Protein AF-A0A7S2PE58-F1 (afdb_monomer_lite)

Structure (mmCIF, N/CA/C/O backbone):
data_AF-A0A7S2PE58-F1
#
_entry.id   AF-A0A7S2PE58-F1
#
loop_
_atom_site.group_PDB
_atom_site.id
_atom_site.type_symbol
_atom_site.label_atom_id
_atom_site.label_alt_id
_atom_site.label_comp_id
_atom_site.label_asym_id
_atom_site.label_entity_id
_atom_site.label_seq_id
_atom_site.pdbx_PDB_ins_code
_atom_site.Cartn_x
_atom_site.Cartn_y
_atom_site.Cartn_z
_atom_site.occupancy
_atom_site.B_iso_or_equiv
_atom_site.auth_seq_id
_atom_site.auth_comp_id
_atom_site.auth_asym_id
_atom_site.auth_atom_id
_atom_site.pdbx_PDB_model_num
ATOM 1 N N . ARG A 1 1 ? 24.763 12.161 -3.118 1.00 41.72 1 ARG A N 1
ATOM 2 C CA . ARG A 1 1 ? 24.987 13.590 -2.799 1.00 41.72 1 ARG A CA 1
ATOM 3 C C . ARG A 1 1 ? 26.457 13.901 -2.533 1.00 41.72 1 ARG A C 1
ATOM 5 O O . ARG A 1 1 ? 26.925 14.773 -3.214 1.00 41.72 1 ARG A O 1
ATOM 12 N N . ALA A 1 2 ? 27.222 13.168 -1.707 1.00 42.22 2 ALA A N 1
ATOM 13 C CA . ALA A 1 2 ? 28.659 13.449 -1.485 1.00 42.22 2 ALA A CA 1
ATOM 14 C C . ALA A 1 2 ? 29.501 13.508 -2.778 1.00 42.22 2 ALA A C 1
ATOM 16 O O . ALA A 1 2 ? 30.174 14.498 -3.002 1.00 42.22 2 ALA A O 1
ATOM 17 N N . ILE A 1 3 ? 29.351 12.536 -3.686 1.00 50.66 3 ILE A N 1
ATOM 18 C CA . ILE A 1 3 ? 29.967 12.587 -5.028 1.00 50.66 3 ILE A CA 1
ATOM 19 C C . ILE A 1 3 ? 29.485 13.828 -5.806 1.00 50.66 3 ILE A C 1
ATOM 21 O O . ILE A 1 3 ? 30.271 14.541 -6.405 1.00 50.66 3 ILE A O 1
ATOM 25 N N . ILE A 1 4 ? 28.191 14.144 -5.750 1.00 51.78 4 ILE A N 1
ATOM 26 C CA . ILE A 1 4 ? 27.583 15.287 -6.457 1.00 51.78 4 ILE A CA 1
ATOM 27 C C . ILE A 1 4 ? 28.012 16.641 -5.844 1.00 51.78 4 ILE A C 1
ATOM 29 O O . ILE A 1 4 ? 28.225 17.598 -6.578 1.00 51.78 4 ILE A O 1
ATOM 33 N N . ASP A 1 5 ? 28.178 16.723 -4.525 1.00 49.72 5 ASP A N 1
ATOM 34 C CA . ASP A 1 5 ? 28.526 17.916 -3.742 1.00 49.72 5 ASP A CA 1
ATOM 35 C C . ASP A 1 5 ? 30.031 18.188 -3.784 1.00 49.72 5 ASP A C 1
ATOM 37 O O . ASP A 1 5 ? 30.452 19.335 -3.904 1.00 49.72 5 ASP A O 1
ATOM 41 N N . GLU A 1 6 ? 30.854 17.141 -3.724 1.00 55.00 6 GLU A N 1
ATOM 42 C CA . GLU A 1 6 ? 32.295 17.219 -3.964 1.00 55.00 6 GLU A CA 1
ATOM 43 C C . GLU A 1 6 ? 32.570 17.657 -5.414 1.00 55.00 6 GLU A C 1
ATOM 45 O O . GLU A 1 6 ? 33.515 18.402 -5.656 1.00 55.00 6 GLU A O 1
ATOM 50 N N . HIS A 1 7 ? 31.687 17.318 -6.364 1.00 51.22 7 HIS A N 1
ATOM 51 C CA . HIS A 1 7 ? 31.768 17.770 -7.758 1.00 51.22 7 HIS A CA 1
ATOM 52 C C . HIS A 1 7 ? 31.165 19.154 -8.033 1.00 51.22 7 HIS A C 1
ATOM 54 O O . HIS A 1 7 ? 31.727 19.888 -8.834 1.00 51.22 7 HIS A O 1
ATOM 60 N N . THR A 1 8 ? 30.081 19.559 -7.365 1.00 50.00 8 THR A N 1
ATOM 61 C CA . THR A 1 8 ? 29.514 20.916 -7.521 1.00 50.00 8 THR A CA 1
ATOM 62 C C . THR A 1 8 ? 30.309 21.980 -6.764 1.00 50.00 8 THR A C 1
ATOM 64 O O . THR A 1 8 ? 30.283 23.147 -7.153 1.00 50.00 8 THR A O 1
ATOM 67 N N . LYS A 1 9 ? 31.039 21.601 -5.703 1.00 48.88 9 LYS A N 1
ATOM 68 C CA . LYS A 1 9 ? 31.968 22.488 -4.976 1.00 48.88 9 LYS A CA 1
ATOM 69 C C . LYS A 1 9 ? 33.392 22.463 -5.540 1.00 48.88 9 LYS A C 1
ATOM 71 O O . LYS A 1 9 ? 34.124 23.435 -5.355 1.00 48.88 9 LYS A O 1
ATOM 76 N N . SER A 1 10 ? 33.792 21.389 -6.224 1.00 45.59 10 SER A N 1
ATOM 77 C CA . SER A 1 10 ? 35.008 21.364 -7.040 1.00 45.59 10 SER A CA 1
ATOM 78 C C . SER A 1 10 ? 34.820 22.281 -8.252 1.00 45.59 10 SER A C 1
ATOM 80 O O . SER A 1 10 ? 33.796 22.241 -8.924 1.00 45.59 10 SER A O 1
ATOM 82 N N . ASN A 1 11 ? 35.784 23.166 -8.502 1.00 44.53 11 ASN A N 1
ATOM 83 C CA . ASN A 1 11 ? 35.734 24.179 -9.554 1.00 44.53 11 ASN A CA 1
ATOM 84 C C . ASN A 1 11 ? 35.215 23.637 -10.901 1.00 44.53 11 ASN A C 1
ATOM 86 O O . ASN A 1 11 ? 35.670 22.602 -11.382 1.00 44.53 11 ASN A O 1
ATOM 90 N N . ILE A 1 12 ? 34.396 24.452 -11.577 1.00 51.03 12 ILE A N 1
ATOM 91 C CA . ILE A 1 12 ? 33.834 24.303 -12.941 1.00 51.03 12 ILE A CA 1
ATOM 92 C C . ILE A 1 12 ? 34.873 23.881 -14.023 1.00 51.03 12 ILE A C 1
ATOM 94 O O . ILE A 1 12 ? 34.507 23.509 -15.136 1.00 51.03 12 ILE A O 1
ATOM 98 N N . GLY A 1 13 ? 36.174 23.886 -13.713 1.00 51.34 13 GLY A N 1
ATOM 99 C CA . GLY A 1 13 ? 37.243 23.361 -14.566 1.00 51.34 13 GLY A CA 1
ATOM 100 C C . GLY A 1 13 ? 37.380 21.829 -14.617 1.00 51.34 13 GLY A C 1
ATOM 101 O O . GLY A 1 13 ? 37.843 21.328 -15.639 1.00 51.34 13 GLY A O 1
ATOM 102 N N . ASP A 1 14 ? 36.964 21.077 -13.587 1.00 54.75 14 ASP A N 1
ATOM 103 C CA . ASP A 1 14 ? 37.152 19.607 -13.525 1.00 54.75 14 ASP A CA 1
ATOM 104 C C . ASP A 1 14 ? 35.940 18.788 -14.007 1.00 54.75 14 ASP A C 1
ATOM 106 O O . ASP A 1 14 ? 36.036 17.583 -14.254 1.00 54.75 14 ASP A O 1
ATOM 110 N N . ASP A 1 15 ? 34.810 19.450 -14.245 1.00 57.66 15 ASP A N 1
ATOM 111 C CA . ASP A 1 15 ? 33.567 18.827 -14.715 1.00 57.66 15 ASP A CA 1
ATOM 112 C C . ASP A 1 15 ? 33.722 18.199 -16.121 1.00 57.66 15 ASP A C 1
ATOM 114 O O . ASP A 1 15 ? 33.086 17.198 -16.468 1.00 57.66 15 ASP A O 1
ATOM 118 N N . ASN A 1 16 ? 34.645 18.739 -16.927 1.00 62.47 16 ASN A N 1
ATOM 119 C CA . ASN A 1 16 ? 35.006 18.179 -18.231 1.00 62.47 16 ASN A CA 1
ATOM 120 C C . ASN A 1 16 ? 35.766 16.848 -18.109 1.00 62.47 16 ASN A C 1
ATOM 122 O O . ASN A 1 16 ? 35.588 15.973 -18.954 1.00 62.47 16 ASN A O 1
ATOM 126 N N . ASN A 1 17 ? 36.572 16.650 -17.060 1.00 66.12 17 ASN A N 1
ATOM 127 C CA . ASN A 1 17 ? 37.305 15.396 -16.865 1.00 66.12 17 ASN A CA 1
ATOM 128 C C . ASN A 1 17 ? 36.371 14.247 -16.477 1.00 66.12 17 ASN A C 1
ATOM 130 O O . ASN A 1 17 ? 36.576 13.122 -16.927 1.00 66.12 17 ASN A O 1
ATOM 134 N N . LEU A 1 18 ? 35.324 14.510 -15.690 1.00 61.38 18 LEU A N 1
ATOM 135 C CA . LEU A 1 18 ? 34.362 13.476 -15.304 1.00 61.38 18 LEU A CA 1
ATOM 136 C C . LEU A 1 18 ? 33.400 13.121 -16.445 1.00 61.38 18 LEU A C 1
ATOM 138 O O . LEU A 1 18 ? 33.155 11.938 -16.687 1.00 61.38 18 LEU A O 1
ATOM 142 N N . LYS A 1 19 ? 32.921 14.122 -17.201 1.00 65.69 19 LYS A N 1
ATOM 143 C CA . LYS A 1 19 ? 32.136 13.895 -18.432 1.00 65.69 19 LYS A CA 1
ATOM 144 C C . LYS A 1 19 ? 32.887 13.051 -19.458 1.00 65.69 19 LYS A C 1
ATOM 146 O O . LYS A 1 19 ? 32.259 12.305 -20.196 1.00 65.69 19 LYS A O 1
ATOM 151 N N . ASN A 1 20 ? 34.216 13.132 -19.470 1.00 76.38 20 ASN A N 1
ATOM 152 C CA . ASN A 1 20 ? 35.053 12.297 -20.327 1.00 76.38 20 ASN A CA 1
ATOM 153 C C . ASN A 1 20 ? 35.235 10.860 -19.797 1.00 76.38 20 ASN A C 1
ATOM 155 O O . ASN A 1 20 ? 35.667 9.995 -20.555 1.00 76.38 20 ASN A O 1
ATOM 159 N N . ARG A 1 21 ? 34.944 10.592 -18.515 1.00 84.50 21 ARG A N 1
ATOM 160 C CA . ARG A 1 21 ? 35.115 9.268 -17.884 1.00 84.50 21 ARG A CA 1
ATOM 161 C C . ARG A 1 21 ? 33.825 8.466 -17.789 1.00 84.50 21 ARG A C 1
ATOM 163 O O . ARG A 1 21 ? 33.893 7.242 -17.835 1.00 84.50 21 ARG A O 1
ATOM 170 N N . LEU A 1 22 ? 32.688 9.135 -17.628 1.00 86.88 22 LEU A N 1
ATOM 171 C CA . LEU A 1 22 ? 31.385 8.488 -17.543 1.00 86.88 22 LEU A CA 1
ATOM 172 C C . LEU A 1 22 ? 30.759 8.358 -18.927 1.00 86.88 22 LEU A C 1
ATOM 174 O O . LEU A 1 22 ? 30.805 9.271 -19.751 1.00 86.88 22 LEU A O 1
ATOM 178 N N . THR A 1 23 ? 30.117 7.225 -19.168 1.00 91.00 23 THR A N 1
ATOM 179 C CA . THR A 1 23 ? 29.256 7.053 -20.332 1.00 91.00 23 THR A CA 1
ATOM 180 C C . THR A 1 23 ? 28.059 8.003 -20.250 1.00 91.00 23 THR A C 1
ATOM 182 O O . THR A 1 23 ? 27.624 8.407 -19.169 1.00 91.00 23 THR A O 1
ATOM 185 N N . GLN A 1 24 ? 27.463 8.327 -21.400 1.00 90.88 24 GLN A N 1
ATOM 186 C CA . GLN A 1 24 ? 26.246 9.144 -21.449 1.00 90.88 24 GLN A CA 1
ATOM 187 C C . GLN A 1 24 ? 25.128 8.562 -20.566 1.00 90.88 24 GLN A C 1
ATOM 189 O O . GLN A 1 24 ? 24.443 9.308 -19.871 1.00 90.88 24 GLN A O 1
ATOM 194 N N . ARG A 1 25 ? 24.987 7.230 -20.550 1.00 91.50 25 ARG A N 1
ATOM 195 C CA . ARG A 1 25 ? 24.024 6.507 -19.708 1.00 91.50 25 ARG A CA 1
ATOM 196 C C . ARG A 1 25 ? 24.264 6.763 -18.218 1.00 91.50 25 ARG A C 1
ATOM 198 O O . ARG A 1 25 ? 23.329 7.114 -17.505 1.00 91.50 25 ARG A O 1
ATOM 205 N N . GLU A 1 26 ? 25.502 6.613 -17.751 1.00 89.81 26 GLU A N 1
ATOM 206 C CA . GLU A 1 26 ? 25.866 6.843 -16.344 1.00 89.81 26 GLU A CA 1
ATOM 207 C C . GLU A 1 26 ? 25.653 8.302 -15.937 1.00 89.81 26 GLU A C 1
ATOM 209 O O . GLU A 1 26 ? 25.110 8.574 -14.868 1.00 89.81 26 GLU A O 1
ATOM 214 N N . TRP A 1 27 ? 26.012 9.246 -16.810 1.00 90.19 27 TRP A N 1
ATOM 215 C CA . TRP A 1 27 ? 25.799 10.668 -16.551 1.00 90.19 27 TRP A CA 1
ATOM 216 C C . TRP A 1 27 ? 24.309 11.012 -16.408 1.00 90.19 27 TRP A C 1
ATOM 218 O O . TRP A 1 27 ? 23.930 11.760 -15.506 1.00 90.19 27 TRP A O 1
ATOM 228 N N . MET A 1 28 ? 23.445 10.428 -17.245 1.00 92.56 28 MET A N 1
ATOM 229 C CA . MET A 1 28 ? 21.996 10.609 -17.125 1.00 92.56 28 MET A CA 1
ATOM 230 C C . MET A 1 28 ? 21.448 10.011 -15.826 1.00 92.56 28 MET A C 1
ATOM 232 O O . MET A 1 28 ? 20.657 10.673 -15.160 1.00 92.56 28 MET A O 1
ATOM 236 N N . HIS A 1 29 ? 21.904 8.823 -15.411 1.00 91.19 29 HIS A N 1
ATOM 237 C CA . HIS A 1 29 ? 21.537 8.246 -14.107 1.00 91.19 29 HIS A CA 1
ATOM 238 C C . HIS A 1 29 ? 21.952 9.134 -12.933 1.00 91.19 29 HIS A C 1
ATOM 240 O O . HIS A 1 29 ? 21.157 9.349 -12.020 1.00 91.19 29 HIS A O 1
ATOM 246 N N . LEU A 1 30 ? 23.158 9.709 -12.966 1.00 88.62 30 LEU A N 1
ATOM 247 C CA . LEU A 1 30 ? 23.597 10.655 -11.935 1.00 88.62 30 LEU A CA 1
ATOM 248 C C . LEU A 1 30 ? 22.731 11.916 -11.901 1.00 88.62 30 LEU A C 1
ATOM 250 O O . LEU A 1 30 ? 22.403 12.394 -10.817 1.00 88.62 30 LEU A O 1
ATOM 254 N N . LYS A 1 31 ? 22.328 12.432 -13.067 1.00 89.94 31 LYS A N 1
ATOM 255 C CA . LYS A 1 31 ? 21.418 13.579 -13.165 1.00 89.94 31 LYS A CA 1
ATOM 256 C C . LYS A 1 31 ? 20.037 13.259 -12.581 1.00 89.94 31 LYS A C 1
ATOM 258 O O . LYS A 1 31 ? 19.508 14.044 -11.799 1.00 89.94 31 LYS A O 1
ATOM 263 N N . ILE A 1 32 ? 19.484 12.089 -12.908 1.00 91.00 32 ILE A N 1
ATOM 264 C CA . ILE A 1 32 ? 18.213 11.599 -12.354 1.00 91.00 32 ILE A CA 1
ATOM 265 C C . ILE A 1 32 ? 18.313 11.502 -10.829 1.00 91.00 32 ILE A C 1
ATOM 267 O O . ILE A 1 32 ? 17.451 12.018 -10.120 1.00 91.00 32 ILE A O 1
ATOM 271 N N . LEU A 1 33 ? 19.391 10.903 -10.317 1.00 87.88 33 LEU A N 1
ATOM 272 C CA . LEU A 1 33 ? 19.634 10.786 -8.882 1.00 87.88 33 LEU A CA 1
ATOM 273 C C . LEU A 1 33 ? 19.762 12.157 -8.205 1.00 87.88 33 LEU A C 1
ATOM 275 O O . LEU A 1 33 ? 19.227 12.339 -7.115 1.00 87.88 33 LEU A O 1
ATOM 279 N N . ALA A 1 34 ? 20.434 13.123 -8.837 1.00 83.56 34 ALA A N 1
ATOM 280 C CA . ALA A 1 34 ? 20.538 14.487 -8.323 1.00 83.56 34 ALA A CA 1
ATOM 281 C C . ALA A 1 34 ? 19.152 15.132 -8.163 1.00 83.56 34 ALA A C 1
ATOM 283 O O . ALA A 1 34 ? 18.828 15.615 -7.080 1.00 83.56 34 ALA A O 1
ATOM 284 N N . ASN A 1 35 ? 18.301 15.043 -9.191 1.00 86.81 35 ASN A N 1
ATOM 285 C CA . ASN A 1 35 ? 16.929 15.551 -9.126 1.00 86.81 35 ASN A CA 1
ATOM 286 C C . ASN A 1 35 ? 16.108 14.855 -8.027 1.00 86.81 35 ASN A C 1
ATOM 288 O O . ASN A 1 35 ? 15.390 15.522 -7.290 1.00 86.81 35 ASN A O 1
ATOM 292 N N . LEU A 1 36 ? 16.229 13.530 -7.874 1.00 83.62 36 LEU A N 1
ATOM 293 C CA . LEU A 1 36 ? 15.528 12.786 -6.818 1.00 83.62 36 LEU A CA 1
ATOM 294 C C . LEU A 1 36 ? 15.967 13.215 -5.411 1.00 83.62 36 LEU A C 1
ATOM 296 O O . LEU A 1 36 ? 15.136 13.333 -4.514 1.00 83.62 36 LEU A O 1
ATOM 300 N N . VAL A 1 37 ? 17.261 13.482 -5.217 1.00 78.00 37 VAL A N 1
ATOM 301 C CA . VAL A 1 37 ? 17.818 13.960 -3.940 1.00 78.00 37 VAL A CA 1
ATOM 302 C C . VAL A 1 37 ? 17.345 15.378 -3.593 1.00 78.00 37 VAL A C 1
ATOM 304 O O . VAL A 1 37 ? 17.254 15.725 -2.415 1.00 78.00 37 VAL A O 1
ATOM 307 N N . GLU A 1 38 ? 17.032 16.189 -4.601 1.00 78.81 38 GLU A N 1
ATOM 308 C CA . GLU A 1 38 ? 16.454 17.532 -4.459 1.00 78.81 38 GLU A CA 1
ATOM 309 C C . GLU A 1 38 ? 14.912 17.528 -4.430 1.00 78.81 38 GLU A C 1
ATOM 311 O O . GLU A 1 38 ? 14.301 18.591 -4.486 1.00 78.81 38 GLU A O 1
ATOM 316 N N . ASP A 1 39 ? 14.277 16.349 -4.367 1.00 79.00 39 ASP A N 1
ATOM 317 C CA . ASP A 1 39 ? 12.818 16.143 -4.450 1.00 79.00 39 ASP A CA 1
ATOM 318 C C . ASP A 1 39 ? 12.166 16.714 -5.733 1.00 79.00 39 ASP A C 1
ATOM 320 O O . ASP A 1 39 ? 10.953 16.904 -5.830 1.00 79.00 39 ASP A O 1
ATOM 324 N N . LYS A 1 40 ? 12.965 16.916 -6.787 1.00 86.56 40 LYS A N 1
ATOM 325 C CA . LYS A 1 40 ? 12.537 17.339 -8.129 1.00 86.56 40 LYS A CA 1
ATOM 326 C C . LYS A 1 40 ? 12.047 16.141 -8.943 1.00 86.56 40 LYS A C 1
ATOM 328 O O . LYS A 1 40 ? 12.641 15.727 -9.942 1.00 86.56 40 LYS A O 1
ATOM 333 N N . ARG A 1 41 ? 10.970 15.508 -8.469 1.00 88.38 41 ARG A N 1
ATOM 334 C CA . ARG A 1 41 ? 10.459 14.239 -9.025 1.00 88.38 41 ARG A CA 1
ATOM 335 C C . ARG A 1 41 ? 9.991 14.355 -10.469 1.00 88.38 41 ARG A C 1
ATOM 337 O O . ARG A 1 41 ? 10.186 13.430 -11.251 1.00 88.38 41 ARG A O 1
ATOM 344 N N . ARG A 1 42 ? 9.382 15.479 -10.851 1.00 92.88 42 ARG A N 1
ATOM 345 C CA . ARG A 1 42 ? 8.906 15.672 -12.231 1.00 92.88 42 ARG A CA 1
ATOM 346 C C . ARG A 1 42 ? 10.080 15.793 -13.199 1.00 92.88 42 ARG A C 1
ATOM 348 O O . ARG A 1 42 ? 10.060 15.191 -14.267 1.00 92.88 42 ARG A O 1
ATOM 355 N N . GLU A 1 43 ? 11.121 16.509 -12.802 1.00 94.94 43 GLU A N 1
ATOM 356 C CA . GLU A 1 43 ? 12.360 16.688 -13.551 1.00 94.94 43 GLU A CA 1
ATOM 357 C C . GLU A 1 43 ? 13.126 15.368 -13.668 1.00 94.94 43 GLU A C 1
ATOM 359 O O . GLU A 1 43 ? 13.558 15.004 -14.761 1.00 94.94 43 GLU A O 1
ATOM 364 N N . ALA A 1 44 ? 13.222 14.603 -12.575 1.00 94.81 44 ALA A N 1
ATOM 365 C CA . ALA A 1 44 ? 13.775 13.251 -12.590 1.00 94.81 44 ALA A CA 1
ATOM 366 C C . ALA A 1 44 ? 13.025 12.338 -13.576 1.00 94.81 44 ALA A C 1
ATOM 368 O O . ALA A 1 44 ? 13.663 11.631 -14.353 1.00 94.81 44 ALA A O 1
ATOM 369 N N . LEU A 1 45 ? 11.688 12.391 -13.610 1.00 95.00 45 LEU A N 1
ATOM 370 C CA . LEU A 1 45 ? 10.883 11.600 -14.544 1.00 95.00 45 LEU A CA 1
ATOM 371 C C . LEU A 1 45 ? 11.122 12.007 -16.004 1.00 95.00 45 LEU A C 1
ATOM 373 O O . LEU A 1 45 ? 11.259 11.142 -16.868 1.00 95.00 45 LEU A O 1
ATOM 377 N N . ILE A 1 46 ? 11.224 13.309 -16.283 1.00 96.06 46 ILE A N 1
ATOM 378 C CA . ILE A 1 46 ? 11.564 13.819 -17.620 1.00 96.06 46 ILE A CA 1
ATOM 379 C C . ILE A 1 46 ? 12.945 13.307 -18.055 1.00 96.06 46 ILE A C 1
ATOM 381 O O . ILE A 1 46 ? 13.094 12.828 -19.182 1.00 96.06 46 ILE A O 1
ATOM 385 N N . ASP A 1 47 ? 13.936 13.354 -17.163 1.00 96.44 47 ASP A N 1
ATOM 386 C CA . ASP A 1 47 ? 15.289 12.870 -17.445 1.00 96.44 47 ASP A CA 1
ATOM 387 C C . ASP A 1 47 ? 15.337 11.344 -17.642 1.00 96.44 47 ASP A C 1
ATOM 389 O O . ASP A 1 47 ? 16.044 10.868 -18.532 1.00 96.44 47 ASP A O 1
ATOM 393 N N . ILE A 1 48 ? 14.528 10.576 -16.901 1.00 95.44 48 ILE A N 1
ATOM 394 C CA . ILE A 1 48 ? 14.340 9.134 -17.129 1.00 95.44 48 ILE A CA 1
ATOM 395 C C . ILE A 1 48 ? 13.743 8.876 -18.514 1.00 95.44 48 ILE A C 1
ATOM 397 O O . ILE A 1 48 ? 14.228 8.015 -19.247 1.00 95.44 48 ILE A O 1
ATOM 401 N N . MET A 1 49 ? 12.710 9.621 -18.910 1.00 95.31 49 MET A N 1
ATOM 402 C CA . MET A 1 49 ? 12.102 9.462 -20.232 1.00 95.31 49 MET A CA 1
ATOM 403 C C . MET A 1 49 ? 13.088 9.794 -21.356 1.00 95.31 49 MET A C 1
ATOM 405 O O . MET A 1 49 ? 13.118 9.093 -22.369 1.00 95.31 49 MET A O 1
ATOM 409 N N . ALA A 1 50 ? 13.920 10.823 -21.171 1.00 95.44 50 ALA A N 1
ATOM 410 C CA . ALA A 1 50 ? 15.000 11.145 -22.097 1.00 95.44 50 ALA A CA 1
ATOM 411 C C . ALA A 1 50 ? 16.044 10.018 -22.156 1.00 95.44 50 ALA A C 1
ATOM 413 O O . ALA A 1 50 ? 16.484 9.647 -23.245 1.00 95.44 50 ALA A O 1
ATOM 414 N N . LEU A 1 51 ? 16.403 9.430 -21.010 1.00 94.69 51 LEU A N 1
ATOM 415 C CA . LEU A 1 51 ? 17.326 8.297 -20.952 1.00 94.69 51 LEU A CA 1
ATOM 416 C C . LEU A 1 51 ? 16.755 7.090 -21.693 1.00 94.69 51 LEU A C 1
ATOM 418 O O . LEU A 1 51 ? 17.452 6.507 -22.513 1.00 94.69 51 LEU A O 1
ATOM 422 N N . LEU A 1 52 ? 15.483 6.754 -21.485 1.00 92.38 52 LEU A N 1
ATOM 423 C CA . LEU A 1 52 ? 14.817 5.648 -22.177 1.00 92.38 52 LEU A CA 1
ATOM 424 C C . LEU A 1 52 ? 14.639 5.893 -23.676 1.00 92.38 52 LEU A C 1
ATOM 426 O O . LEU A 1 52 ? 14.506 4.940 -24.433 1.00 92.38 52 LEU A O 1
ATOM 430 N N . HIS A 1 53 ? 14.661 7.144 -24.133 1.00 91.88 53 HIS A N 1
ATOM 431 C CA . HIS A 1 53 ? 14.697 7.434 -25.563 1.00 91.88 53 HIS A CA 1
ATOM 432 C C . HIS A 1 53 ? 16.053 7.059 -26.187 1.00 91.88 53 HIS A C 1
ATOM 434 O O . HIS A 1 53 ? 16.099 6.512 -27.285 1.00 91.88 53 HIS A O 1
ATOM 440 N N . VAL A 1 54 ? 17.156 7.312 -25.473 1.00 92.12 54 VAL A N 1
ATOM 441 C CA . VAL A 1 54 ? 18.524 6.995 -25.928 1.00 92.12 54 VAL A CA 1
ATOM 442 C C . VAL A 1 54 ? 18.888 5.527 -25.663 1.00 92.12 54 VAL A C 1
ATOM 444 O O . VAL A 1 54 ? 19.587 4.891 -26.448 1.00 92.12 54 VAL A O 1
ATOM 447 N N . CYS A 1 55 ? 18.422 4.982 -24.542 1.00 90.81 55 CYS A N 1
ATOM 448 C CA . CYS A 1 55 ? 18.720 3.656 -24.007 1.00 90.81 55 CYS A CA 1
ATOM 449 C C . CYS A 1 55 ? 17.416 2.935 -23.601 1.00 90.81 55 CYS A C 1
ATOM 451 O O . CYS A 1 55 ? 17.197 2.671 -22.420 1.00 90.81 55 CYS A O 1
ATOM 453 N N . PRO A 1 56 ? 16.543 2.572 -24.556 1.00 85.56 56 PRO A N 1
ATOM 454 C CA . PRO A 1 56 ? 15.230 1.963 -24.276 1.00 85.56 56 PRO A CA 1
ATOM 455 C C . PRO A 1 56 ? 15.282 0.584 -23.599 1.00 85.56 56 PRO A C 1
ATOM 457 O O . PRO A 1 56 ? 14.283 0.130 -23.051 1.00 85.56 56 PRO A O 1
ATOM 460 N N . GLY A 1 57 ? 16.438 -0.086 -23.613 1.00 79.81 57 GLY A N 1
ATOM 461 C CA . GLY A 1 57 ? 16.668 -1.339 -22.887 1.00 79.81 57 GLY A CA 1
ATOM 462 C C . GLY A 1 57 ? 17.153 -1.159 -21.442 1.00 79.81 57 GLY A C 1
ATOM 463 O O . GLY A 1 57 ? 17.504 -2.148 -20.801 1.00 79.81 57 GLY A O 1
ATOM 464 N N . ASP A 1 58 ? 17.241 0.071 -20.929 1.00 84.88 58 ASP A N 1
ATOM 465 C CA . ASP A 1 58 ? 17.749 0.336 -19.582 1.00 84.88 58 ASP A CA 1
ATOM 466 C C . ASP A 1 58 ? 16.730 -0.049 -18.499 1.00 84.88 58 ASP A C 1
ATOM 468 O O . ASP A 1 58 ? 15.854 0.732 -18.133 1.00 84.88 58 ASP A O 1
ATOM 472 N N . ALA A 1 59 ? 16.862 -1.267 -17.968 1.00 76.12 59 ALA A N 1
ATOM 473 C CA . ALA A 1 59 ? 15.955 -1.814 -16.959 1.00 76.12 59 ALA A CA 1
ATOM 474 C C . ALA A 1 59 ? 15.861 -0.983 -15.676 1.00 76.12 59 ALA A C 1
ATOM 476 O O . ALA A 1 59 ? 14.772 -0.864 -15.115 1.00 76.12 59 ALA A O 1
ATOM 477 N N . LEU A 1 60 ? 16.966 -0.367 -15.245 1.00 81.81 60 LEU A N 1
ATOM 478 C CA . LEU A 1 60 ? 16.965 0.490 -14.063 1.00 81.81 60 LEU A CA 1
ATOM 479 C C . LEU A 1 60 ? 16.132 1.748 -14.320 1.00 81.81 60 LEU A C 1
ATOM 481 O O . LEU A 1 60 ? 15.248 2.074 -13.534 1.00 81.81 60 LEU A O 1
ATOM 485 N N . ALA A 1 61 ? 16.365 2.412 -15.456 1.00 86.94 61 ALA A N 1
ATOM 486 C CA . ALA A 1 61 ? 15.604 3.598 -15.836 1.00 86.94 61 ALA A CA 1
ATOM 487 C C . ALA A 1 61 ? 14.112 3.284 -16.023 1.00 86.94 61 ALA A C 1
ATOM 489 O O . ALA A 1 61 ? 13.266 4.071 -15.609 1.00 86.94 61 ALA A O 1
ATOM 490 N N . MET A 1 62 ? 13.777 2.120 -16.592 1.00 83.19 62 MET A N 1
ATOM 491 C CA . MET A 1 62 ? 12.388 1.676 -16.725 1.00 83.19 62 MET A CA 1
ATOM 492 C C . MET A 1 62 ? 11.711 1.502 -15.365 1.00 83.19 62 MET A C 1
ATOM 494 O O . MET A 1 62 ? 10.628 2.038 -15.144 1.00 83.19 62 MET A O 1
ATOM 498 N N . HIS A 1 63 ? 12.353 0.775 -14.449 1.00 81.00 63 HIS A N 1
ATOM 499 C CA . HIS A 1 63 ? 11.808 0.530 -13.119 1.00 81.00 63 HIS A CA 1
ATOM 500 C C . HIS A 1 63 ? 11.633 1.836 -12.332 1.00 81.00 63 HIS A C 1
ATOM 502 O O . HIS A 1 63 ? 10.525 2.130 -11.885 1.00 81.00 63 HIS A O 1
ATOM 508 N N . CYS A 1 64 ? 12.678 2.668 -12.256 1.00 85.88 64 CYS A N 1
ATOM 509 C CA . CYS A 1 64 ? 12.604 3.969 -11.591 1.00 85.88 64 CYS A CA 1
ATOM 510 C C . CYS A 1 64 ? 11.560 4.888 -12.238 1.00 85.88 64 CYS A C 1
ATOM 512 O O . CYS A 1 64 ? 10.847 5.597 -11.535 1.00 85.88 64 CYS A O 1
ATOM 514 N N . GLY A 1 65 ? 11.447 4.874 -13.569 1.00 89.69 65 GLY A N 1
ATOM 515 C CA . GLY A 1 65 ? 10.469 5.675 -14.303 1.00 89.69 65 GLY A CA 1
ATOM 516 C C . GLY A 1 65 ? 9.033 5.289 -13.984 1.00 89.69 65 GLY A C 1
ATOM 517 O O . GLY A 1 65 ? 8.197 6.171 -13.814 1.00 89.69 65 GLY A O 1
ATOM 518 N N . LEU A 1 66 ? 8.756 3.988 -13.864 1.00 83.31 66 LEU A N 1
ATOM 519 C CA . LEU A 1 66 ? 7.450 3.495 -13.434 1.00 83.31 66 LEU A CA 1
ATOM 520 C C . LEU A 1 66 ? 7.153 3.915 -12.002 1.00 83.31 66 LEU A C 1
ATOM 522 O O . LEU A 1 66 ? 6.139 4.569 -11.784 1.00 83.31 66 LEU A O 1
ATOM 526 N N . GLU A 1 67 ? 8.024 3.596 -11.041 1.00 80.88 67 GLU A N 1
ATOM 527 C CA . GLU A 1 67 ? 7.780 3.937 -9.632 1.00 80.88 67 GLU A CA 1
ATOM 528 C C . GLU A 1 67 ? 7.557 5.440 -9.445 1.00 80.88 67 GLU A C 1
ATOM 530 O O . GLU A 1 67 ? 6.621 5.856 -8.763 1.00 80.88 67 GLU A O 1
ATOM 535 N N . LEU A 1 68 ? 8.354 6.265 -10.127 1.00 86.38 68 LEU A N 1
ATOM 536 C CA . LEU A 1 68 ? 8.222 7.712 -10.070 1.00 86.38 68 LEU A CA 1
ATOM 537 C C . LEU A 1 68 ? 6.923 8.198 -10.723 1.00 86.38 68 LEU A C 1
ATOM 539 O O . LEU A 1 68 ? 6.240 9.045 -10.149 1.00 86.38 68 LEU A O 1
ATOM 543 N N . ALA A 1 69 ? 6.539 7.641 -11.875 1.00 88.06 69 ALA A N 1
ATOM 544 C CA . ALA A 1 69 ? 5.270 7.954 -12.525 1.00 88.06 69 ALA A CA 1
ATOM 545 C C . ALA A 1 69 ? 4.061 7.562 -11.660 1.00 88.06 69 ALA A C 1
ATOM 547 O O . ALA A 1 69 ? 3.137 8.363 -11.530 1.00 88.06 69 ALA A O 1
ATOM 548 N N . HIS A 1 70 ? 4.092 6.393 -11.011 1.00 78.31 70 HIS A N 1
ATOM 549 C CA . HIS A 1 70 ? 3.067 5.978 -10.048 1.00 78.31 70 HIS A CA 1
ATOM 550 C C . HIS A 1 70 ? 3.015 6.920 -8.845 1.00 78.31 70 HIS A C 1
ATOM 552 O O . HIS A 1 70 ? 1.937 7.402 -8.506 1.00 78.31 70 HIS A O 1
ATOM 558 N N . SER A 1 71 ? 4.168 7.263 -8.260 1.00 77.12 71 SER A N 1
ATOM 559 C CA . SER A 1 71 ? 4.236 8.192 -7.121 1.00 77.12 71 SER A CA 1
ATOM 560 C C . SER A 1 71 ? 3.702 9.592 -7.450 1.00 77.12 71 SER A C 1
ATOM 562 O O . SER A 1 71 ? 3.231 10.304 -6.571 1.00 77.12 71 SER A O 1
ATOM 564 N N . LEU A 1 72 ? 3.769 9.993 -8.723 1.00 82.25 72 LEU A N 1
ATOM 565 C CA . LEU A 1 72 ? 3.254 11.268 -9.222 1.00 82.25 72 LEU A CA 1
ATOM 566 C C . LEU A 1 72 ? 1.800 11.183 -9.712 1.00 82.25 72 LEU A C 1
ATOM 568 O O . LEU A 1 72 ? 1.250 12.206 -10.128 1.00 82.25 72 LEU A O 1
ATOM 572 N N . GLY A 1 73 ? 1.197 9.989 -9.727 1.00 78.69 73 GLY A N 1
ATOM 573 C CA . GLY A 1 73 ? -0.108 9.741 -10.342 1.00 78.69 73 GLY A CA 1
ATOM 574 C C . GLY A 1 73 ? -0.136 9.991 -11.858 1.00 78.69 73 GLY A C 1
ATOM 575 O O . GLY A 1 73 ? -1.204 10.215 -12.428 1.00 78.69 73 GLY A O 1
ATOM 576 N N . ASP A 1 74 ? 1.017 9.988 -12.538 1.00 86.69 74 ASP A N 1
ATOM 577 C CA . ASP A 1 74 ? 1.116 10.230 -13.981 1.00 86.69 74 ASP A CA 1
ATOM 578 C C . ASP A 1 74 ? 1.069 8.911 -14.763 1.00 86.69 74 ASP A C 1
ATOM 580 O O . ASP A 1 74 ? 2.067 8.406 -15.288 1.00 86.69 74 ASP A O 1
ATOM 584 N N . ALA A 1 75 ? -0.136 8.358 -14.881 1.00 84.94 75 ALA A N 1
ATOM 585 C CA . ALA A 1 75 ? -0.364 7.116 -15.615 1.00 84.94 75 ALA A CA 1
ATOM 586 C C . ALA A 1 75 ? 0.069 7.201 -17.096 1.00 84.94 75 ALA A C 1
ATOM 588 O O . ALA A 1 75 ? 0.465 6.202 -17.701 1.00 84.94 75 ALA A O 1
ATOM 589 N N . ARG A 1 76 ? 0.060 8.401 -17.700 1.00 89.06 76 ARG A N 1
ATOM 590 C CA . ARG A 1 76 ? 0.543 8.593 -19.079 1.00 89.06 76 ARG A CA 1
ATOM 591 C C . ARG A 1 76 ? 2.051 8.433 -19.165 1.00 89.06 76 ARG A C 1
ATOM 593 O O . ARG A 1 76 ? 2.531 7.825 -20.122 1.00 89.06 76 ARG A O 1
ATOM 600 N N . ALA A 1 77 ? 2.794 8.975 -18.206 1.00 90.56 77 ALA A N 1
ATOM 601 C CA . ALA A 1 77 ? 4.231 8.762 -18.134 1.00 90.56 77 ALA A CA 1
ATOM 602 C C . ALA A 1 77 ? 4.563 7.283 -17.892 1.00 90.56 77 ALA A C 1
ATOM 604 O O . ALA A 1 77 ? 5.409 6.747 -18.607 1.00 90.56 77 ALA A O 1
ATOM 605 N N . ALA A 1 78 ? 3.834 6.601 -16.999 1.00 86.62 78 ALA A N 1
ATOM 606 C CA . ALA A 1 78 ? 4.012 5.167 -16.751 1.00 86.62 78 ALA A CA 1
ATOM 607 C C . ALA A 1 78 ? 3.833 4.335 -18.038 1.00 86.62 78 ALA A C 1
ATOM 609 O O . ALA A 1 78 ? 4.698 3.534 -18.399 1.00 86.62 78 ALA A O 1
ATOM 610 N N . MET A 1 79 ? 2.769 4.602 -18.809 1.00 87.00 79 MET A N 1
ATOM 611 C CA . MET A 1 79 ? 2.556 3.957 -20.112 1.00 87.00 79 MET A CA 1
ATOM 612 C C . MET A 1 79 ? 3.679 4.248 -21.115 1.00 87.00 79 MET A C 1
ATOM 614 O O . MET A 1 79 ? 4.090 3.352 -21.850 1.00 87.00 79 MET A O 1
ATOM 618 N N . LYS A 1 80 ? 4.189 5.485 -21.169 1.00 90.31 80 LYS A N 1
ATOM 619 C CA . LYS A 1 80 ? 5.282 5.852 -22.087 1.00 90.31 80 LYS A CA 1
ATOM 620 C C . LYS A 1 80 ? 6.594 5.151 -21.736 1.00 90.31 80 LYS A C 1
ATOM 622 O O . LYS A 1 80 ? 7.305 4.733 -22.647 1.00 90.31 80 LYS A O 1
ATOM 627 N N . VAL A 1 81 ? 6.893 5.001 -20.444 1.00 87.81 81 VAL A N 1
ATOM 628 C CA . VAL A 1 81 ? 8.067 4.259 -19.961 1.00 87.81 81 VAL A CA 1
ATOM 629 C C . VAL A 1 81 ? 8.023 2.812 -20.464 1.00 87.81 81 VAL A C 1
ATOM 631 O O . VAL A 1 81 ? 8.971 2.369 -21.111 1.00 87.81 81 VAL A O 1
ATOM 634 N N . GLY A 1 82 ? 6.897 2.113 -20.272 1.00 84.88 82 GLY A N 1
ATOM 635 C CA . GLY A 1 82 ? 6.721 0.748 -20.787 1.00 84.88 82 GLY A CA 1
ATOM 636 C C . GLY A 1 82 ? 6.678 0.666 -22.321 1.00 84.88 82 GLY A C 1
ATOM 637 O O . GLY A 1 82 ? 7.234 -0.258 -22.914 1.00 84.88 82 GLY A O 1
ATOM 638 N N . GLY A 1 83 ? 6.065 1.655 -22.982 1.00 86.12 83 GLY A N 1
ATOM 639 C CA . GLY A 1 83 ? 5.929 1.727 -24.441 1.00 86.12 83 GLY A CA 1
ATOM 640 C C . GLY A 1 83 ? 7.263 1.818 -25.180 1.00 86.12 83 GLY A C 1
ATOM 641 O O . GLY A 1 83 ? 7.481 1.079 -26.142 1.00 86.12 83 GLY A O 1
ATOM 642 N N . ASN A 1 84 ? 8.174 2.672 -24.703 1.00 83.44 84 ASN A N 1
ATOM 643 C CA . ASN A 1 84 ? 9.511 2.823 -25.290 1.00 83.44 84 ASN A CA 1
ATOM 644 C C . ASN A 1 84 ? 10.299 1.505 -25.245 1.00 83.44 84 ASN A C 1
ATOM 646 O O . ASN A 1 84 ? 10.963 1.135 -26.215 1.00 83.44 84 ASN A O 1
ATOM 650 N N . ALA A 1 85 ? 10.173 0.771 -24.140 1.00 77.88 85 ALA A N 1
ATOM 651 C CA . ALA A 1 85 ? 10.801 -0.527 -23.969 1.00 77.88 85 ALA A CA 1
ATOM 652 C C . ALA A 1 85 ? 10.199 -1.590 -24.892 1.00 77.88 85 ALA A C 1
ATOM 654 O O . ALA A 1 85 ? 10.921 -2.283 -25.610 1.00 77.88 85 ALA A O 1
ATOM 655 N N . ALA A 1 86 ? 8.868 -1.704 -24.903 1.00 81.19 86 ALA A N 1
ATOM 656 C CA . ALA A 1 86 ? 8.168 -2.701 -25.704 1.00 81.19 86 ALA A CA 1
ATOM 657 C C . ALA A 1 86 ? 8.467 -2.536 -27.203 1.00 81.19 86 ALA A C 1
ATOM 659 O O . ALA A 1 86 ? 8.738 -3.530 -27.881 1.00 81.19 86 ALA A O 1
ATOM 660 N N . ALA A 1 87 ? 8.480 -1.298 -27.712 1.00 82.62 87 ALA A N 1
ATOM 661 C CA . ALA A 1 87 ? 8.812 -1.008 -29.107 1.00 82.62 87 ALA A CA 1
ATOM 662 C C . ALA A 1 87 ? 10.230 -1.489 -29.464 1.00 82.62 87 ALA A C 1
ATOM 664 O O . ALA A 1 87 ? 10.403 -2.264 -30.405 1.00 82.62 87 ALA A O 1
ATOM 665 N N . TYR A 1 88 ? 11.222 -1.130 -28.645 1.00 83.62 88 TYR A N 1
ATOM 666 C CA . TYR A 1 88 ? 12.617 -1.532 -28.839 1.00 83.62 88 TYR A CA 1
ATOM 667 C C . TYR A 1 88 ? 12.815 -3.054 -28.880 1.00 83.62 88 TYR A C 1
ATOM 669 O O . TYR A 1 88 ? 13.548 -3.579 -29.725 1.00 83.62 88 TYR A O 1
ATOM 677 N N . TRP A 1 89 ? 12.165 -3.782 -27.971 1.00 80.06 89 TRP A N 1
ATOM 678 C CA . TRP A 1 89 ? 12.282 -5.239 -27.919 1.00 80.06 89 TRP A CA 1
ATOM 679 C C . TRP A 1 89 ? 11.501 -5.936 -29.035 1.00 80.06 89 TRP A C 1
ATOM 681 O O . TRP A 1 89 ? 11.951 -6.973 -29.524 1.00 80.06 89 TRP A O 1
ATOM 691 N N . THR A 1 90 ? 10.389 -5.350 -29.490 1.00 81.25 90 THR A N 1
ATOM 692 C CA . THR A 1 90 ? 9.636 -5.846 -30.654 1.00 81.25 90 THR A CA 1
ATOM 693 C C . THR A 1 90 ? 10.500 -5.810 -31.911 1.00 81.25 90 THR A C 1
ATOM 695 O O . THR A 1 90 ? 10.609 -6.817 -32.609 1.00 81.25 90 THR A O 1
ATOM 698 N N . GLU A 1 91 ? 11.171 -4.684 -32.169 1.00 79.56 91 GLU A N 1
ATOM 699 C CA . GLU A 1 91 ? 12.060 -4.529 -33.327 1.00 79.56 91 GLU A CA 1
ATOM 700 C C . GLU A 1 91 ? 13.203 -5.554 -33.304 1.00 79.56 91 GLU A C 1
ATOM 702 O O . GLU A 1 91 ? 13.487 -6.205 -34.309 1.00 79.56 91 GLU A O 1
ATOM 707 N N . ARG A 1 92 ? 13.823 -5.777 -32.138 1.00 76.81 92 ARG A N 1
ATOM 708 C CA . ARG A 1 92 ? 14.887 -6.785 -31.990 1.00 76.81 92 ARG A CA 1
ATOM 709 C C . ARG A 1 92 ? 14.396 -8.219 -32.145 1.00 76.81 92 ARG A C 1
ATOM 711 O O . ARG A 1 92 ? 15.124 -9.046 -32.693 1.00 76.81 92 ARG A O 1
ATOM 718 N N . SER A 1 93 ? 13.184 -8.515 -31.681 1.00 76.50 93 SER A N 1
ATOM 719 C CA . SER A 1 93 ? 12.579 -9.837 -31.846 1.00 76.50 93 SER A CA 1
ATOM 720 C C . SER A 1 93 ? 12.296 -10.143 -33.320 1.00 76.50 93 SER A C 1
ATOM 722 O O . SER A 1 93 ? 12.590 -11.249 -33.771 1.00 76.50 93 SER A O 1
ATOM 724 N N . GLN A 1 94 ? 11.809 -9.163 -34.092 1.00 77.25 94 GLN A N 1
ATOM 725 C CA . GLN A 1 94 ? 11.552 -9.320 -35.532 1.00 77.25 94 GLN A CA 1
ATOM 726 C C . GLN A 1 94 ? 12.820 -9.608 -36.342 1.00 77.25 94 GLN A C 1
ATOM 728 O O . GLN A 1 94 ? 12.760 -10.298 -37.356 1.00 77.25 94 GLN A O 1
ATOM 733 N N . LEU A 1 95 ? 13.976 -9.134 -35.876 1.00 79.19 95 LEU A N 1
ATOM 734 C CA . LEU A 1 95 ? 15.270 -9.408 -36.501 1.00 79.19 95 LEU A CA 1
ATOM 735 C C . LEU A 1 95 ? 15.796 -10.827 -36.220 1.00 79.19 95 LEU A C 1
ATOM 737 O O . LEU A 1 95 ? 16.903 -11.155 -36.641 1.00 79.19 95 LEU A O 1
ATOM 741 N N . GLY A 1 96 ? 15.043 -11.667 -35.498 1.00 72.00 96 GLY A N 1
ATOM 742 C CA . GLY A 1 96 ? 15.436 -13.039 -35.162 1.00 72.00 96 GLY A CA 1
ATOM 743 C C . GLY A 1 96 ? 16.657 -13.122 -34.244 1.00 72.00 96 GLY A C 1
ATOM 744 O O . GLY A 1 96 ? 17.220 -14.199 -34.068 1.00 72.00 96 GLY A O 1
ATOM 745 N N . LEU A 1 97 ? 17.084 -11.990 -33.673 1.00 60.06 97 LEU A N 1
ATOM 746 C CA . LEU A 1 97 ? 18.353 -11.894 -32.962 1.00 60.06 97 LEU A CA 1
ATOM 747 C C . LEU A 1 97 ? 18.289 -12.509 -31.561 1.00 60.06 97 LEU A C 1
ATOM 749 O O . L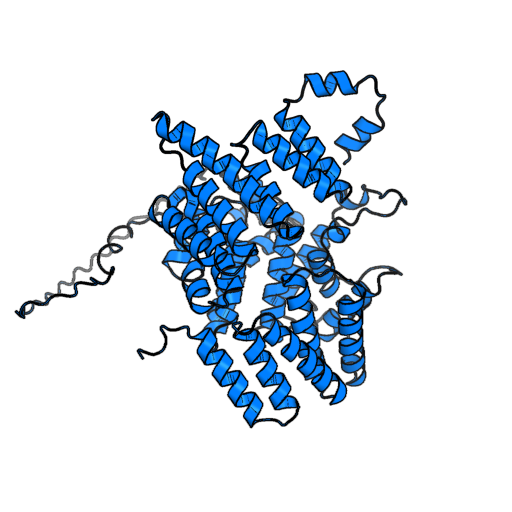EU A 1 97 ? 19.321 -12.981 -31.104 1.00 60.06 97 LEU A O 1
ATOM 753 N N . MET A 1 98 ? 17.115 -12.565 -30.913 1.00 57.94 98 MET A N 1
ATOM 754 C CA . MET A 1 98 ? 16.863 -13.301 -29.661 1.00 57.94 98 MET A CA 1
ATOM 755 C C . MET A 1 98 ? 15.355 -13.510 -29.431 1.00 57.94 98 MET A C 1
ATOM 757 O O . MET A 1 98 ? 14.541 -12.674 -29.830 1.00 57.94 98 MET A O 1
ATOM 761 N N . HIS A 1 99 ? 14.981 -14.577 -28.712 1.00 61.62 99 HIS A N 1
ATOM 762 C CA . HIS A 1 99 ? 13.712 -14.609 -27.976 1.00 61.62 99 HIS A CA 1
ATOM 763 C C . HIS A 1 99 ? 13.808 -13.478 -26.946 1.00 61.62 99 HIS A C 1
ATOM 765 O O . HIS A 1 99 ? 14.619 -13.565 -26.032 1.00 61.62 99 HIS A O 1
ATOM 771 N N . ALA A 1 100 ? 13.117 -12.359 -27.169 1.00 63.88 100 ALA A N 1
ATOM 772 C CA . ALA A 1 100 ? 13.335 -11.139 -26.397 1.00 63.88 100 ALA A CA 1
ATOM 773 C C . ALA A 1 100 ? 12.355 -11.077 -25.210 1.00 63.88 100 ALA A C 1
ATOM 775 O O . ALA A 1 100 ? 11.244 -10.569 -25.397 1.00 63.88 100 ALA A O 1
ATOM 776 N N . PRO A 1 101 ? 12.733 -11.529 -23.993 1.00 68.19 101 PRO A N 1
ATOM 777 C CA . PRO A 1 101 ? 11.884 -11.401 -22.799 1.00 68.19 101 PRO A CA 1
ATOM 778 C C . PRO A 1 101 ? 11.459 -9.944 -22.561 1.00 68.19 101 PRO A C 1
ATOM 780 O O . PRO A 1 101 ? 10.379 -9.658 -22.049 1.00 68.19 101 PRO A O 1
ATOM 783 N N . GLY A 1 102 ? 12.263 -8.994 -23.047 1.00 75.12 102 GLY A N 1
ATOM 784 C CA . GLY A 1 102 ? 11.981 -7.568 -22.982 1.00 75.12 102 GLY A CA 1
ATOM 785 C C . GLY A 1 102 ? 10.642 -7.120 -23.586 1.00 75.12 102 GLY A C 1
ATOM 786 O O . GLY A 1 102 ? 10.092 -6.129 -23.111 1.00 75.12 102 GLY A O 1
ATOM 787 N N . TYR A 1 103 ? 10.066 -7.834 -24.567 1.00 84.44 103 TYR A N 1
ATOM 788 C CA . TYR A 1 103 ? 8.727 -7.494 -25.077 1.00 84.44 103 TYR A CA 1
ATOM 789 C C . TYR A 1 103 ? 7.647 -7.717 -24.014 1.00 84.44 103 TYR A C 1
ATOM 791 O O . TYR A 1 103 ? 6.791 -6.856 -23.801 1.00 84.44 103 TYR A O 1
ATOM 799 N N . PHE A 1 104 ? 7.696 -8.859 -23.325 1.00 86.75 104 PHE A N 1
ATOM 800 C CA . PHE A 1 104 ? 6.736 -9.202 -22.279 1.00 86.75 104 PHE A CA 1
ATOM 801 C C . PHE A 1 104 ? 6.981 -8.396 -21.001 1.00 86.75 104 PHE A C 1
ATOM 803 O O . PHE A 1 104 ? 6.017 -8.007 -20.340 1.00 86.75 104 PHE A O 1
ATOM 810 N N . ILE A 1 105 ? 8.239 -8.038 -20.713 1.00 83.31 105 ILE A N 1
ATOM 811 C CA . ILE A 1 105 ? 8.577 -7.072 -19.658 1.00 83.31 105 ILE A CA 1
ATOM 812 C C . ILE A 1 105 ? 7.923 -5.728 -19.984 1.00 83.31 105 ILE A C 1
ATOM 814 O O . ILE A 1 105 ? 7.121 -5.237 -19.197 1.00 83.31 105 ILE A O 1
ATOM 818 N N . GLY A 1 106 ? 8.180 -5.173 -21.174 1.00 83.81 106 GLY A N 1
ATOM 819 C CA . GLY A 1 106 ? 7.583 -3.909 -21.611 1.00 83.81 106 GLY A CA 1
ATOM 820 C C . GLY A 1 106 ? 6.052 -3.953 -21.619 1.00 83.81 106 GLY A C 1
ATOM 821 O O . GLY A 1 106 ? 5.409 -3.020 -21.150 1.00 83.81 106 GLY A O 1
ATOM 822 N N . SER A 1 107 ? 5.454 -5.062 -22.061 1.00 88.50 107 SER A N 1
ATOM 823 C CA . SER A 1 107 ? 3.997 -5.260 -22.036 1.00 88.50 107 SER A CA 1
ATOM 824 C C . SER A 1 107 ? 3.433 -5.271 -20.614 1.00 88.50 107 SER A C 1
ATOM 826 O O . SER A 1 107 ? 2.405 -4.645 -20.365 1.00 88.50 107 SER A O 1
ATOM 828 N N . SER A 1 108 ? 4.122 -5.917 -19.670 1.00 89.19 108 SER A N 1
ATOM 829 C CA . SER A 1 108 ? 3.740 -5.925 -18.252 1.00 89.19 108 SER A CA 1
ATOM 830 C C . SER A 1 108 ? 3.889 -4.538 -17.617 1.00 89.19 108 SER A C 1
ATOM 832 O O . SER A 1 108 ? 3.049 -4.124 -16.826 1.00 89.19 108 SER A O 1
ATOM 834 N N . MET A 1 109 ? 4.905 -3.768 -18.018 1.00 84.69 109 MET A N 1
ATOM 835 C CA . MET A 1 109 ? 5.070 -2.367 -17.608 1.00 84.69 109 MET A CA 1
ATOM 836 C C . MET A 1 109 ? 3.960 -1.463 -18.153 1.00 84.69 109 MET A C 1
ATOM 838 O O . MET A 1 109 ? 3.438 -0.618 -17.430 1.00 84.69 109 MET A O 1
ATOM 842 N N . ILE A 1 110 ? 3.568 -1.647 -19.419 1.00 89.00 110 ILE A N 1
ATOM 843 C CA . ILE A 1 110 ? 2.424 -0.939 -20.010 1.00 89.00 110 ILE A CA 1
ATOM 844 C C . ILE A 1 110 ? 1.141 -1.305 -19.262 1.00 89.00 110 ILE A C 1
ATOM 846 O O . ILE A 1 110 ? 0.351 -0.416 -18.957 1.00 89.00 110 ILE A O 1
ATOM 850 N N . ALA A 1 111 ? 0.945 -2.589 -18.946 1.00 91.44 111 ALA A N 1
ATOM 851 C CA . ALA A 1 111 ? -0.195 -3.052 -18.163 1.00 91.44 111 ALA A CA 1
ATOM 852 C C . ALA A 1 111 ? -0.249 -2.372 -16.788 1.00 91.44 111 ALA A C 1
ATOM 854 O O . ALA A 1 111 ? -1.297 -1.861 -16.406 1.00 91.44 111 ALA A O 1
ATOM 855 N N . LEU A 1 112 ? 0.887 -2.280 -16.096 1.00 86.44 112 LEU A N 1
ATOM 856 C CA . LEU A 1 112 ? 0.994 -1.577 -14.819 1.00 86.44 112 LEU A CA 1
ATOM 857 C C . LEU A 1 112 ? 0.659 -0.076 -14.948 1.00 86.44 112 LEU A C 1
ATOM 859 O O . LEU A 1 112 ? -0.059 0.481 -14.125 1.00 86.44 112 LEU A O 1
ATOM 863 N N . GLY A 1 113 ? 1.110 0.591 -16.014 1.00 85.25 113 GLY A N 1
ATOM 864 C CA . GLY A 1 113 ? 0.731 1.986 -16.270 1.00 85.25 113 GLY A CA 1
ATOM 865 C C . GLY A 1 113 ? -0.763 2.160 -16.580 1.00 85.25 113 GLY A C 1
ATOM 866 O O . GLY A 1 113 ? -1.378 3.134 -16.150 1.00 85.25 113 GLY A O 1
ATOM 867 N N . LEU A 1 114 ? -1.358 1.210 -17.306 1.00 89.12 114 LEU A N 1
ATOM 868 C CA . LEU A 1 114 ? -2.782 1.207 -17.652 1.00 89.12 114 LEU A CA 1
ATOM 869 C C . LEU A 1 114 ? -3.686 0.942 -16.443 1.00 89.12 114 LEU A C 1
ATOM 871 O O . LEU A 1 114 ? -4.756 1.548 -16.371 1.00 89.12 114 LEU A O 1
ATOM 875 N N . SER A 1 115 ? -3.266 0.098 -15.495 1.00 87.62 115 SER A N 1
ATOM 876 C CA . SER A 1 115 ? -4.054 -0.198 -14.289 1.00 87.62 115 SER A CA 1
ATOM 877 C C . SER A 1 115 ? -4.241 1.029 -13.391 1.00 87.62 115 SER A C 1
ATOM 879 O O . SER A 1 115 ? -5.249 1.156 -12.706 1.00 87.62 115 SER A O 1
ATOM 881 N N . SER A 1 116 ? -3.321 1.996 -13.454 1.00 81.88 116 SER A N 1
ATOM 882 C CA . SER A 1 116 ? -3.446 3.267 -12.725 1.00 81.88 116 SER A CA 1
ATOM 883 C C . SER A 1 116 ? -4.439 4.253 -13.347 1.00 81.88 116 SER A C 1
ATOM 885 O O . SER A 1 116 ? -4.820 5.221 -12.695 1.00 81.88 116 SER A O 1
ATOM 887 N N . VAL A 1 117 ? -4.855 4.050 -14.604 1.00 81.94 117 VAL A N 1
ATOM 888 C CA . VAL A 1 117 ? -5.865 4.902 -15.264 1.00 81.94 117 VAL A CA 1
ATOM 889 C C . VAL A 1 117 ? -7.284 4.514 -14.833 1.00 81.94 117 VAL A C 1
ATOM 891 O O . VAL A 1 117 ? -8.178 5.361 -14.835 1.00 81.94 117 VAL A O 1
ATOM 894 N N . GLY A 1 118 ? -7.496 3.246 -14.472 1.00 80.12 118 GLY A N 1
ATOM 895 C CA . GLY A 1 118 ? -8.813 2.687 -14.187 1.00 80.12 118 GLY A CA 1
ATOM 896 C C . GLY A 1 118 ? -9.714 2.544 -15.425 1.00 80.12 118 GLY A C 1
ATOM 897 O O . GLY A 1 118 ? -9.362 2.885 -16.563 1.00 80.12 118 GLY A O 1
ATOM 898 N N . GLY A 1 119 ? -10.919 2.012 -15.208 1.00 83.81 119 GLY A N 1
ATOM 899 C CA . GLY A 1 119 ? -11.949 1.861 -16.241 1.00 83.81 119 GLY A CA 1
ATOM 900 C C . GLY A 1 119 ? -11.544 0.897 -17.362 1.00 83.81 119 GLY A C 1
ATOM 901 O O . GLY A 1 119 ? -11.036 -0.190 -17.109 1.00 83.81 119 GLY A O 1
ATOM 902 N N . MET A 1 120 ? -11.742 1.291 -18.628 1.00 82.00 120 MET A N 1
ATOM 903 C CA . MET A 1 120 ? -11.385 0.445 -19.784 1.00 82.00 120 MET A CA 1
ATOM 904 C C . MET A 1 120 ? -9.884 0.105 -19.864 1.00 82.00 120 MET A C 1
ATOM 906 O O . MET A 1 120 ? -9.520 -0.867 -20.530 1.00 82.00 120 MET A O 1
ATOM 910 N N . GLY A 1 121 ? -9.018 0.876 -19.192 1.00 86.62 121 GLY A N 1
ATOM 911 C CA . GLY A 1 121 ? -7.585 0.591 -19.107 1.00 86.62 121 GLY A CA 1
ATOM 912 C C . GLY A 1 121 ? -7.294 -0.751 -18.435 1.00 86.62 121 GLY A C 1
ATOM 913 O O . GLY A 1 121 ? -6.426 -1.485 -18.906 1.00 86.62 121 GLY A O 1
ATOM 914 N N . ASN A 1 122 ? -8.083 -1.121 -17.424 1.00 91.50 122 ASN A N 1
ATOM 915 C CA . ASN A 1 122 ? -7.873 -2.329 -16.629 1.00 91.50 122 ASN A CA 1
ATOM 916 C C . ASN A 1 122 ? -8.069 -3.610 -17.442 1.00 91.50 122 ASN A C 1
ATOM 918 O O . ASN A 1 122 ? -7.215 -4.487 -17.408 1.00 91.50 122 ASN A O 1
ATOM 922 N N . ALA A 1 123 ? -9.104 -3.681 -18.284 1.00 93.00 123 ALA A N 1
ATOM 923 C CA . ALA A 1 123 ? -9.325 -4.838 -19.156 1.00 93.00 123 ALA A CA 1
ATOM 924 C C . ALA A 1 123 ? -8.191 -5.036 -20.185 1.00 93.00 123 ALA A C 1
ATOM 926 O O . ALA A 1 123 ? -7.863 -6.158 -20.584 1.00 93.00 123 ALA A O 1
ATOM 927 N N . VAL A 1 124 ? -7.578 -3.943 -20.655 1.00 93.69 124 VAL A N 1
ATOM 928 C CA . VAL A 1 124 ? -6.403 -4.013 -21.538 1.00 93.69 124 VAL A CA 1
ATOM 929 C C . VAL A 1 124 ? -5.168 -4.431 -20.746 1.00 93.69 124 VAL A C 1
ATOM 931 O O . VAL A 1 124 ? -4.438 -5.306 -21.212 1.00 93.69 124 VAL A O 1
ATOM 934 N N . ALA A 1 125 ? -4.963 -3.849 -19.563 1.00 94.00 125 ALA A N 1
ATOM 935 C CA . ALA A 1 125 ? -3.876 -4.188 -18.655 1.00 94.00 125 ALA A CA 1
ATOM 936 C C . ALA A 1 125 ? -3.897 -5.673 -18.270 1.00 94.00 125 ALA A C 1
ATOM 938 O O . ALA A 1 125 ? -2.892 -6.359 -18.450 1.00 94.00 125 ALA A O 1
ATOM 939 N N . GLU A 1 126 ? -5.052 -6.190 -17.841 1.00 95.69 126 GLU A N 1
ATOM 940 C CA . GLU A 1 126 ? -5.249 -7.593 -17.469 1.00 95.69 126 GLU A CA 1
ATOM 941 C C . GLU A 1 126 ? -4.847 -8.511 -18.618 1.00 95.69 126 GLU A C 1
ATOM 943 O O . GLU A 1 126 ? -4.002 -9.389 -18.463 1.00 95.69 126 GLU A O 1
ATOM 948 N N . ARG A 1 127 ? -5.381 -8.256 -19.816 1.00 95.56 127 ARG A N 1
ATOM 949 C CA . ARG A 1 127 ? -5.061 -9.046 -21.007 1.00 95.56 127 ARG A CA 1
ATOM 950 C C . ARG A 1 127 ? -3.570 -9.020 -21.338 1.00 95.56 127 ARG A C 1
ATOM 952 O O . ARG A 1 127 ? -3.023 -10.064 -21.680 1.00 95.56 127 ARG A O 1
ATOM 959 N N . LEU A 1 128 ? -2.917 -7.859 -21.270 1.00 94.56 128 LEU A N 1
ATOM 960 C CA . LEU A 1 128 ? -1.480 -7.749 -21.541 1.00 94.56 128 LEU A CA 1
ATOM 961 C C . LEU A 1 128 ? -0.656 -8.551 -20.528 1.00 94.56 128 LEU A C 1
ATOM 963 O O . LEU A 1 128 ? 0.242 -9.292 -20.929 1.00 94.56 128 LEU A O 1
ATOM 967 N N . ALA A 1 129 ? -0.993 -8.451 -19.243 1.00 94.75 129 ALA A N 1
ATOM 968 C CA . ALA A 1 129 ? -0.294 -9.164 -18.186 1.00 94.75 129 ALA A CA 1
ATOM 969 C C . ALA A 1 129 ? -0.541 -10.684 -18.244 1.00 94.75 129 ALA A C 1
ATOM 971 O O . ALA A 1 129 ? 0.410 -11.456 -18.150 1.00 94.75 129 ALA A O 1
ATOM 972 N N . VAL A 1 130 ? -1.773 -11.136 -18.517 1.00 95.00 130 VAL A N 1
ATOM 973 C CA . VAL A 1 130 ? -2.089 -12.563 -18.734 1.00 95.00 130 VAL A CA 1
ATOM 974 C C . VAL A 1 130 ? -1.339 -13.123 -19.945 1.00 95.00 130 VAL A C 1
ATOM 976 O O . VAL A 1 130 ? -0.827 -14.241 -19.898 1.00 95.00 130 VAL A O 1
ATOM 979 N N . VAL A 1 131 ? -1.248 -12.367 -21.044 1.00 94.44 131 VAL A N 1
ATOM 980 C CA . VAL A 1 131 ? -0.484 -12.797 -22.224 1.00 94.44 131 VAL A CA 1
ATOM 981 C C . VAL A 1 131 ? 1.004 -12.911 -21.898 1.00 94.44 131 VAL A C 1
ATOM 983 O O . VAL A 1 131 ? 1.611 -13.908 -22.284 1.00 94.44 131 VAL A O 1
ATOM 986 N N . ALA A 1 132 ? 1.577 -11.942 -21.179 1.00 91.31 132 ALA A N 1
ATOM 987 C CA . ALA A 1 132 ? 2.969 -12.004 -20.737 1.00 91.31 132 ALA A CA 1
ATOM 988 C C . ALA A 1 132 ? 3.222 -13.237 -19.857 1.00 91.31 132 ALA A C 1
ATOM 990 O O . ALA A 1 132 ? 4.121 -14.023 -20.151 1.00 91.31 132 ALA A O 1
ATOM 991 N N . LEU A 1 133 ? 2.353 -13.474 -18.872 1.00 91.06 133 LEU A N 1
ATOM 992 C CA . LEU A 1 133 ? 2.439 -14.620 -17.970 1.00 91.06 133 LEU A CA 1
ATOM 993 C C . LEU A 1 133 ? 2.377 -15.957 -18.724 1.00 91.06 133 LEU A C 1
ATOM 995 O O . LEU A 1 133 ? 3.212 -16.829 -18.521 1.00 91.06 133 LEU A O 1
ATOM 999 N N . ASN A 1 134 ? 1.436 -16.103 -19.659 1.00 91.81 134 ASN A N 1
ATOM 1000 C CA . ASN A 1 134 ? 1.263 -17.341 -20.424 1.00 91.81 134 ASN A CA 1
ATOM 1001 C C . ASN A 1 134 ? 2.387 -17.611 -21.433 1.00 91.81 134 ASN A C 1
ATOM 1003 O O . ASN A 1 134 ? 2.580 -18.754 -21.849 1.00 91.81 134 ASN A O 1
ATOM 1007 N N . LYS A 1 135 ? 3.071 -16.566 -21.907 1.00 90.50 135 LYS A N 1
ATOM 1008 C CA . LYS A 1 135 ? 4.113 -16.691 -22.933 1.00 90.50 135 LYS A CA 1
ATOM 1009 C C . LYS A 1 135 ? 5.514 -16.779 -22.349 1.00 90.50 135 LYS A C 1
ATOM 1011 O O . LYS A 1 135 ? 6.353 -17.428 -22.966 1.00 90.50 135 LYS A O 1
ATOM 1016 N N . ASP A 1 136 ? 5.758 -16.135 -21.212 1.00 86.62 136 ASP A N 1
ATOM 1017 C CA . ASP A 1 136 ? 7.091 -16.012 -20.630 1.00 86.62 136 ASP A CA 1
ATOM 1018 C C . ASP A 1 136 ? 7.052 -15.859 -19.096 1.00 86.62 136 ASP A C 1
ATOM 1020 O O . ASP A 1 136 ? 7.582 -14.899 -18.527 1.00 86.62 136 ASP A O 1
ATOM 1024 N N . ALA A 1 137 ? 6.397 -16.807 -18.413 1.00 85.25 137 ALA A N 1
ATOM 1025 C CA . ALA A 1 137 ? 6.315 -16.837 -16.949 1.00 85.25 137 ALA A CA 1
ATOM 1026 C C . ALA A 1 137 ? 7.699 -16.830 -16.277 1.00 85.25 137 ALA A C 1
ATOM 1028 O O . ALA A 1 137 ? 7.888 -16.144 -15.277 1.00 85.25 137 ALA A O 1
ATOM 1029 N N . ASP A 1 138 ? 8.675 -17.542 -16.853 1.00 82.12 138 ASP A N 1
ATOM 1030 C CA . ASP A 1 138 ? 9.999 -17.727 -16.249 1.00 82.12 138 ASP A CA 1
ATOM 1031 C C . ASP A 1 138 ? 10.780 -16.398 -16.116 1.00 82.12 138 ASP A C 1
ATOM 1033 O O . ASP A 1 138 ? 11.548 -16.251 -15.169 1.00 82.12 138 ASP A O 1
ATOM 1037 N N . HIS A 1 139 ? 10.574 -15.421 -17.013 1.00 81.56 139 HIS A N 1
ATOM 1038 C CA . HIS A 1 139 ? 11.281 -14.126 -16.971 1.00 81.56 139 HIS A CA 1
ATOM 1039 C C . HIS A 1 139 ? 10.386 -12.941 -16.600 1.00 81.56 139 HIS A C 1
ATOM 1041 O O . HIS A 1 139 ? 10.875 -11.923 -16.110 1.00 81.56 139 HIS A O 1
ATOM 1047 N N . THR A 1 140 ? 9.081 -13.033 -16.865 1.00 83.50 140 THR A N 1
ATOM 1048 C CA . THR A 1 140 ? 8.146 -11.909 -16.685 1.00 83.50 140 THR A CA 1
ATOM 1049 C C . THR A 1 140 ? 7.063 -12.177 -15.659 1.00 83.50 140 THR A C 1
ATOM 1051 O O . THR A 1 140 ? 6.305 -11.260 -15.341 1.00 83.50 140 THR A O 1
ATOM 1054 N N . GLY A 1 141 ? 7.019 -13.389 -15.094 1.00 86.38 141 GLY A N 1
ATOM 1055 C CA . GLY A 1 141 ? 5.970 -13.825 -14.180 1.00 86.38 141 GLY A CA 1
ATOM 1056 C C . GLY A 1 141 ? 5.773 -12.874 -13.011 1.00 86.38 141 GLY A C 1
ATOM 1057 O O . GLY A 1 141 ? 4.641 -12.495 -12.722 1.00 86.38 141 GLY A O 1
ATOM 1058 N N . GLY A 1 142 ? 6.861 -12.381 -12.427 1.00 84.88 142 GLY A N 1
ATOM 1059 C CA . GLY A 1 142 ? 6.816 -11.388 -11.362 1.00 84.88 142 GLY A CA 1
ATOM 1060 C C . GLY A 1 142 ? 6.146 -10.079 -11.727 1.00 84.88 142 GLY A C 1
ATOM 1061 O O . GLY A 1 142 ? 5.212 -9.632 -11.067 1.00 84.88 142 GLY A O 1
ATOM 1062 N N . LEU A 1 143 ? 6.631 -9.449 -12.793 1.00 84.50 143 LEU A N 1
ATOM 1063 C CA . LEU A 1 143 ? 6.143 -8.142 -13.216 1.00 84.50 143 LEU A CA 1
ATOM 1064 C C . LEU A 1 143 ? 4.722 -8.222 -13.784 1.00 84.50 143 LEU A C 1
ATOM 1066 O O . LEU A 1 143 ? 3.915 -7.328 -13.543 1.00 84.50 143 LEU A O 1
ATOM 1070 N N . ALA A 1 144 ? 4.400 -9.304 -14.494 1.00 90.56 144 ALA A N 1
ATOM 1071 C CA . ALA A 1 144 ? 3.047 -9.592 -14.949 1.00 90.56 144 ALA A CA 1
ATOM 1072 C C . ALA A 1 144 ? 2.100 -9.808 -13.759 1.00 90.56 144 ALA A C 1
ATOM 1074 O O . ALA A 1 144 ? 1.026 -9.211 -13.721 1.00 90.56 144 ALA A O 1
ATOM 1075 N N . SER A 1 145 ? 2.519 -10.580 -12.750 1.00 91.25 145 SER A N 1
ATOM 1076 C CA . SER A 1 145 ? 1.748 -10.771 -11.512 1.00 91.25 145 SER A CA 1
ATOM 1077 C C . SER A 1 145 ? 1.570 -9.458 -10.755 1.00 91.25 145 SER A C 1
ATOM 1079 O O . SER A 1 145 ? 0.493 -9.201 -10.228 1.00 91.25 145 SER A O 1
ATOM 1081 N N . TYR A 1 146 ? 2.581 -8.583 -10.760 1.00 88.12 146 TYR A N 1
ATOM 1082 C CA . TYR A 1 146 ? 2.468 -7.247 -10.181 1.00 88.12 146 TYR A CA 1
ATOM 1083 C C . TYR A 1 146 ? 1.431 -6.389 -10.901 1.00 88.12 146 TYR A C 1
ATOM 1085 O O . TYR A 1 146 ? 0.582 -5.777 -10.260 1.00 88.12 146 TYR A O 1
ATOM 1093 N N . ALA A 1 147 ? 1.466 -6.366 -12.234 1.00 90.62 147 ALA A N 1
ATOM 1094 C CA . ALA A 1 147 ? 0.482 -5.639 -13.024 1.00 90.62 147 ALA A CA 1
ATOM 1095 C C . ALA A 1 147 ? -0.940 -6.173 -12.782 1.00 90.62 147 ALA A C 1
ATOM 1097 O O . ALA A 1 147 ? -1.854 -5.379 -12.569 1.00 90.62 147 ALA A O 1
ATOM 1098 N N . LEU A 1 148 ? -1.117 -7.500 -12.742 1.00 93.50 148 LEU A N 1
ATOM 1099 C CA . LEU A 1 148 ? -2.397 -8.132 -12.404 1.00 93.50 148 LEU A CA 1
ATOM 1100 C C . LEU A 1 148 ? -2.868 -7.763 -11.001 1.00 93.50 148 LEU A C 1
ATOM 1102 O O . LEU A 1 148 ? -4.038 -7.446 -10.825 1.00 93.50 148 LEU A O 1
ATOM 1106 N N . ALA A 1 149 ? -1.965 -7.744 -10.021 1.00 91.75 149 ALA A N 1
ATOM 1107 C CA . ALA A 1 149 ? -2.286 -7.325 -8.666 1.00 91.75 149 ALA A CA 1
ATOM 1108 C C . ALA A 1 149 ? -2.879 -5.913 -8.641 1.00 91.75 149 ALA A C 1
ATOM 1110 O O . ALA A 1 149 ? -3.955 -5.717 -8.091 1.00 91.75 149 ALA A O 1
ATOM 1111 N N . HIS A 1 150 ? -2.241 -4.952 -9.313 1.00 88.44 150 HIS A N 1
ATOM 1112 C CA . HIS A 1 150 ? -2.762 -3.584 -9.403 1.00 88.44 150 HIS A CA 1
ATOM 1113 C C . HIS A 1 150 ? -4.104 -3.501 -10.127 1.00 88.44 150 HIS A C 1
ATOM 1115 O O . HIS A 1 150 ? -4.973 -2.735 -9.718 1.00 88.44 150 HIS A O 1
ATOM 1121 N N . VAL A 1 151 ? -4.299 -4.293 -11.186 1.00 92.19 151 VAL A N 1
ATOM 1122 C CA . VAL A 1 151 ? -5.604 -4.388 -11.855 1.00 92.19 151 VAL A CA 1
ATOM 1123 C C . VAL A 1 151 ? -6.663 -4.858 -10.861 1.00 92.19 151 VAL A C 1
ATOM 1125 O O . VAL A 1 151 ? -7.658 -4.163 -10.662 1.00 92.19 151 VAL A O 1
ATOM 1128 N N . PHE A 1 152 ? -6.433 -5.987 -10.191 1.00 92.44 152 PHE A N 1
ATOM 1129 C CA . PHE A 1 152 ? -7.398 -6.555 -9.255 1.00 92.44 152 PHE A CA 1
ATOM 1130 C C . PHE A 1 152 ? -7.659 -5.639 -8.058 1.00 92.44 152 PHE A C 1
ATOM 1132 O O . PHE A 1 152 ? -8.808 -5.487 -7.652 1.00 92.44 152 PHE A O 1
ATOM 1139 N N . GLU A 1 153 ? -6.632 -4.969 -7.538 1.00 87.88 153 GLU A N 1
ATOM 1140 C CA . GLU A 1 153 ? -6.770 -3.981 -6.466 1.00 87.88 153 GLU A CA 1
ATOM 1141 C C . GLU A 1 153 ? -7.615 -2.782 -6.911 1.00 87.88 153 GLU A C 1
ATOM 1143 O O . GLU A 1 153 ? -8.556 -2.402 -6.215 1.00 87.88 153 GLU A O 1
ATOM 1148 N N . SER A 1 154 ? -7.353 -2.237 -8.104 1.00 85.44 154 SER A N 1
ATOM 1149 C CA . SER A 1 154 ? -8.113 -1.103 -8.647 1.00 85.44 154 SER A CA 1
ATOM 1150 C C . SER A 1 154 ? -9.584 -1.434 -8.934 1.00 85.44 154 SER A C 1
ATOM 1152 O O . SER A 1 154 ? -10.440 -0.554 -8.854 1.00 85.44 154 SER A O 1
ATOM 1154 N N . GLU A 1 155 ? -9.896 -2.697 -9.243 1.00 86.44 155 GLU A N 1
ATOM 1155 C CA . GLU A 1 155 ? -11.262 -3.167 -9.510 1.00 86.44 155 GLU A CA 1
ATOM 1156 C C . GLU A 1 155 ? -11.994 -3.671 -8.255 1.00 86.44 155 GLU A C 1
ATOM 1158 O O . GLU A 1 155 ? -13.208 -3.882 -8.303 1.00 86.44 155 GLU A O 1
ATOM 1163 N N . GLY A 1 156 ? -11.286 -3.847 -7.132 1.00 83.69 156 GLY A N 1
ATOM 1164 C CA . GLY A 1 156 ? -11.819 -4.472 -5.914 1.00 83.69 156 GLY A CA 1
ATOM 1165 C C . GLY A 1 156 ? -11.981 -5.996 -6.015 1.00 83.69 156 GLY A C 1
ATOM 1166 O O . GLY A 1 156 ? -12.748 -6.594 -5.266 1.00 83.69 156 GLY A O 1
ATOM 1167 N N . ARG A 1 157 ? -11.266 -6.645 -6.939 1.00 88.25 157 ARG A N 1
ATOM 1168 C CA . ARG A 1 157 ? -11.288 -8.094 -7.206 1.00 88.25 157 ARG A CA 1
ATOM 1169 C C . ARG A 1 157 ? -10.323 -8.854 -6.294 1.00 88.25 157 ARG A C 1
ATOM 1171 O O . ARG A 1 157 ? -9.416 -9.560 -6.742 1.00 88.25 157 ARG A O 1
ATOM 1178 N N . SER A 1 158 ? -10.496 -8.706 -4.979 1.00 87.19 158 SER A N 1
ATOM 1179 C CA . SER A 1 158 ? -9.567 -9.280 -3.994 1.00 87.19 158 SER A CA 1
ATOM 1180 C C . SER A 1 158 ? -9.502 -10.811 -4.050 1.00 87.19 158 SER A C 1
ATOM 1182 O O . SER A 1 158 ? -8.477 -11.404 -3.715 1.00 87.19 158 SER A O 1
ATOM 1184 N N . SER A 1 159 ? -10.563 -11.480 -4.514 1.00 86.56 159 SER A N 1
ATOM 1185 C CA . SER A 1 159 ? -10.584 -12.940 -4.642 1.00 86.56 159 SER A CA 1
ATOM 1186 C C . SER A 1 159 ? -9.599 -13.443 -5.708 1.00 86.56 159 SER A C 1
ATOM 1188 O O . SER A 1 159 ? -8.819 -14.366 -5.446 1.00 86.56 159 SER A O 1
ATOM 1190 N N . GLU A 1 160 ? -9.577 -12.780 -6.865 1.00 90.50 160 GLU A N 1
ATOM 1191 C CA . GLU A 1 160 ? -8.685 -13.048 -7.987 1.00 90.50 160 GLU A CA 1
ATOM 1192 C C . GLU A 1 160 ? -7.260 -12.619 -7.658 1.00 90.50 160 GLU A C 1
ATOM 1194 O O . GLU A 1 160 ? -6.330 -13.391 -7.886 1.00 90.50 160 GLU A O 1
ATOM 1199 N N . GLY A 1 161 ? -7.095 -11.454 -7.024 1.00 90.50 161 GLY A N 1
ATOM 1200 C CA . GLY A 1 161 ? -5.802 -10.990 -6.525 1.00 90.50 161 GLY A CA 1
ATOM 1201 C C . GLY A 1 161 ? -5.156 -11.967 -5.546 1.00 90.50 161 GLY A C 1
ATOM 1202 O O . GLY A 1 161 ? -3.981 -12.311 -5.687 1.00 90.50 161 GLY A O 1
ATOM 1203 N N . ASN A 1 162 ? -5.931 -12.500 -4.597 1.00 89.25 162 ASN A N 1
ATOM 1204 C CA . ASN A 1 162 ? -5.445 -13.523 -3.675 1.00 89.25 162 ASN A CA 1
ATOM 1205 C C . ASN A 1 162 ? -5.039 -14.806 -4.418 1.00 89.25 162 ASN A C 1
ATOM 1207 O O . ASN A 1 162 ? -3.985 -15.374 -4.138 1.00 89.25 162 ASN A O 1
ATOM 1211 N N . SER A 1 163 ? -5.848 -15.258 -5.383 1.00 88.06 163 SER A N 1
ATOM 1212 C CA . SER A 1 163 ? -5.520 -16.439 -6.191 1.00 88.06 163 SER A CA 1
ATOM 1213 C C . SER A 1 163 ? -4.248 -16.237 -7.019 1.00 88.06 163 SER A C 1
ATOM 1215 O O . SER A 1 163 ? -3.443 -17.159 -7.131 1.00 88.06 163 SER A O 1
ATOM 1217 N N . ALA A 1 164 ? -4.055 -15.038 -7.570 1.00 88.94 164 ALA A N 1
ATOM 1218 C CA . ALA A 1 164 ? -2.934 -14.701 -8.438 1.00 88.94 164 ALA A CA 1
ATOM 1219 C C . ALA A 1 164 ? -1.606 -14.513 -7.691 1.00 88.94 164 ALA A C 1
ATOM 1221 O O . ALA A 1 164 ? -0.559 -14.679 -8.307 1.00 88.94 164 ALA A O 1
ATOM 1222 N N . LEU A 1 165 ? -1.629 -14.172 -6.397 1.00 89.06 165 LEU A N 1
ATOM 1223 C CA . LEU A 1 165 ? -0.411 -13.893 -5.622 1.00 89.06 165 LEU A CA 1
ATOM 1224 C C . LEU A 1 165 ? -0.117 -14.917 -4.524 1.00 89.06 165 LEU A C 1
ATOM 1226 O O . LEU A 1 165 ? 1.036 -15.275 -4.317 1.00 89.06 165 LEU A O 1
ATOM 1230 N N . VAL A 1 166 ? -1.142 -15.384 -3.810 1.00 86.44 166 VAL A N 1
ATOM 1231 C CA . VAL A 1 166 ? -0.990 -16.297 -2.659 1.00 86.44 166 VAL A CA 1
ATOM 1232 C C . VAL A 1 166 ? -1.272 -17.749 -3.051 1.00 86.44 166 VAL A C 1
ATOM 1234 O O . VAL A 1 166 ? -0.858 -18.676 -2.350 1.00 86.44 166 VAL A O 1
ATOM 1237 N N . GLY A 1 167 ? -1.971 -17.965 -4.169 1.00 84.44 167 GLY A N 1
ATOM 1238 C CA . GLY A 1 167 ? -2.210 -19.296 -4.719 1.00 84.44 167 GLY A CA 1
ATOM 1239 C C . GLY A 1 167 ? -0.912 -20.001 -5.143 1.00 84.44 167 GLY A C 1
ATOM 1240 O O . GLY A 1 167 ? 0.095 -19.333 -5.376 1.00 84.44 167 GLY A O 1
ATOM 1241 N N . PRO A 1 168 ? -0.916 -21.341 -5.281 1.00 84.25 168 PRO A N 1
ATOM 1242 C CA . PRO A 1 168 ? 0.274 -22.112 -5.661 1.00 84.25 168 PRO A CA 1
ATOM 1243 C C . PRO A 1 168 ? 0.939 -21.611 -6.949 1.00 84.25 168 PRO A C 1
ATOM 1245 O O . PRO A 1 168 ? 2.159 -21.477 -7.003 1.00 84.25 168 PRO A O 1
ATOM 1248 N N . ASP A 1 169 ? 0.126 -21.273 -7.953 1.00 79.75 169 ASP A N 1
ATOM 1249 C CA . ASP A 1 169 ? 0.606 -20.752 -9.236 1.00 79.75 169 ASP A CA 1
ATOM 1250 C C . ASP A 1 169 ? 1.204 -19.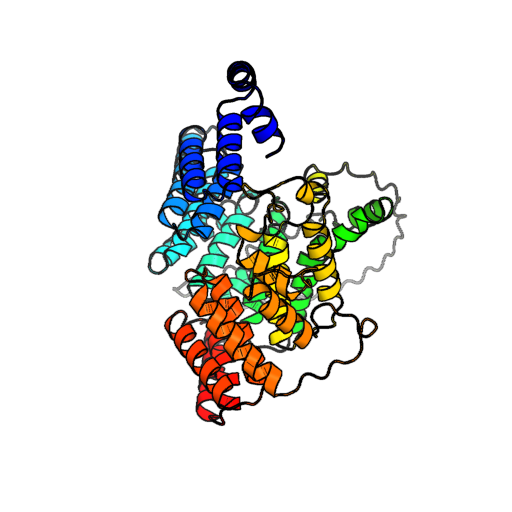346 -9.083 1.00 79.75 169 ASP A C 1
ATOM 1252 O O . ASP A 1 169 ? 2.239 -19.031 -9.669 1.00 79.75 169 ASP A O 1
ATOM 1256 N N . GLY A 1 170 ? 0.578 -18.512 -8.247 1.00 82.19 170 GLY A N 1
ATOM 1257 C CA . GLY A 1 170 ? 1.033 -17.160 -7.938 1.00 82.19 170 GLY A CA 1
ATOM 1258 C C . GLY A 1 170 ? 2.386 -17.146 -7.247 1.00 82.19 170 GLY A C 1
ATOM 1259 O O . GLY A 1 170 ? 3.310 -16.484 -7.712 1.00 82.19 170 GLY A O 1
ATOM 1260 N N . VAL A 1 171 ? 2.537 -17.953 -6.195 1.00 84.44 171 VAL A N 1
ATOM 1261 C CA . VAL A 1 171 ? 3.795 -18.076 -5.447 1.00 84.44 171 VAL A CA 1
ATOM 1262 C C . VAL A 1 171 ? 4.941 -18.496 -6.370 1.00 84.44 171 VAL A C 1
ATOM 1264 O O . VAL A 1 171 ? 6.012 -17.903 -6.300 1.00 84.44 171 VAL A O 1
ATOM 1267 N N . GLY A 1 172 ? 4.708 -19.424 -7.306 1.00 83.19 172 GLY A N 1
ATOM 1268 C CA . GLY A 1 172 ? 5.720 -19.812 -8.295 1.00 83.19 172 GLY A CA 1
ATOM 1269 C C . GLY A 1 172 ? 6.186 -18.652 -9.186 1.00 83.19 172 GLY A C 1
ATOM 1270 O O . GLY A 1 172 ? 7.379 -18.526 -9.465 1.00 83.19 172 GLY A O 1
ATOM 1271 N N . ASN A 1 173 ? 5.266 -17.769 -9.585 1.00 81.06 173 ASN A N 1
ATOM 1272 C CA . ASN A 1 173 ? 5.587 -16.580 -10.380 1.00 81.06 173 ASN A CA 1
ATOM 1273 C C . ASN A 1 173 ? 6.285 -15.489 -9.551 1.00 81.06 173 ASN A C 1
ATOM 1275 O O . ASN A 1 173 ? 7.106 -14.746 -10.085 1.00 81.06 173 ASN A O 1
ATOM 1279 N N . VAL A 1 174 ? 5.962 -15.397 -8.257 1.00 81.19 174 VAL A N 1
ATOM 1280 C CA . VAL A 1 174 ? 6.478 -14.389 -7.319 1.00 81.19 174 VAL A CA 1
ATOM 1281 C C . VAL A 1 174 ? 7.870 -14.756 -6.788 1.00 81.19 174 VAL A C 1
ATOM 1283 O O . VAL A 1 174 ? 8.751 -13.904 -6.704 1.00 81.19 174 VAL A O 1
ATOM 1286 N N . GLU A 1 175 ? 8.125 -16.024 -6.478 1.00 74.31 175 GLU A N 1
ATOM 1287 C CA . GLU A 1 175 ? 9.436 -16.478 -5.992 1.00 74.31 175 GLU A CA 1
ATOM 1288 C C . GLU A 1 175 ? 10.500 -16.479 -7.105 1.00 74.31 175 GLU A C 1
ATOM 1290 O O . GLU A 1 175 ? 11.690 -16.350 -6.832 1.00 74.31 175 GLU A O 1
ATOM 1295 N N . GLY A 1 176 ? 10.083 -16.565 -8.374 1.00 63.97 176 GLY A N 1
ATOM 1296 C CA . GLY A 1 176 ? 10.973 -16.570 -9.540 1.00 63.97 176 GLY A CA 1
ATOM 1297 C C . GLY A 1 176 ? 11.413 -15.193 -10.048 1.00 63.97 176 GLY A C 1
ATOM 1298 O O . GLY A 1 176 ? 12.142 -15.125 -11.032 1.00 63.97 176 GLY A O 1
ATOM 1299 N N . CYS A 1 177 ? 10.983 -14.093 -9.418 1.00 65.50 177 CYS A N 1
ATOM 1300 C CA . CYS A 1 177 ? 11.140 -12.748 -9.984 1.00 65.50 177 CYS A CA 1
ATOM 1301 C C . CYS A 1 177 ? 12.592 -12.268 -10.123 1.00 65.50 177 CYS A C 1
ATOM 1303 O O . CYS A 1 177 ? 12.813 -11.298 -10.839 1.00 65.50 177 CYS A O 1
ATOM 1305 N N . GLY A 1 178 ? 13.558 -12.850 -9.401 1.00 57.81 178 GLY A N 1
ATOM 1306 C CA . GLY A 1 178 ? 14.980 -12.450 -9.411 1.00 57.81 178 GLY A CA 1
ATOM 1307 C C . GLY A 1 178 ? 15.281 -11.017 -8.929 1.00 57.81 178 GLY A C 1
ATOM 1308 O O . GLY A 1 178 ? 16.437 -10.649 -8.741 1.00 57.81 178 GLY A O 1
ATOM 1309 N N . TYR A 1 179 ? 14.261 -10.184 -8.707 1.00 65.19 179 TYR A N 1
ATOM 1310 C CA . TYR A 1 179 ? 14.400 -8.818 -8.213 1.00 65.19 179 TYR A CA 1
ATOM 1311 C C . TYR A 1 179 ? 14.452 -8.792 -6.683 1.00 65.19 179 TYR A C 1
ATOM 1313 O O . TYR A 1 179 ? 13.613 -9.387 -6.003 1.00 65.19 179 TYR A O 1
ATOM 1321 N N . LEU A 1 180 ? 15.422 -8.050 -6.144 1.00 65.25 180 LEU A N 1
ATOM 1322 C CA . LEU A 1 180 ? 15.676 -7.939 -4.710 1.00 65.25 180 LEU A CA 1
ATOM 1323 C C . LEU A 1 180 ? 14.411 -7.525 -3.932 1.00 65.25 180 LEU A C 1
ATOM 1325 O O . LEU A 1 180 ? 13.883 -6.434 -4.136 1.00 65.25 180 LEU A O 1
ATOM 1329 N N . PHE A 1 181 ? 13.949 -8.399 -3.032 1.00 72.50 181 PHE A N 1
ATOM 1330 C CA . PHE A 1 181 ? 12.759 -8.230 -2.179 1.00 72.50 181 PHE A CA 1
ATOM 1331 C C . PHE A 1 181 ? 11.432 -7.950 -2.910 1.00 72.50 181 PHE A C 1
ATOM 1333 O O . PHE A 1 181 ? 10.426 -7.619 -2.274 1.00 72.50 181 PHE A O 1
ATOM 1340 N N . PHE A 1 182 ? 11.390 -8.094 -4.235 1.00 77.06 182 PHE A N 1
ATOM 1341 C CA . PHE A 1 182 ? 10.164 -7.887 -5.003 1.00 77.06 182 PHE A CA 1
ATOM 1342 C C . PHE A 1 182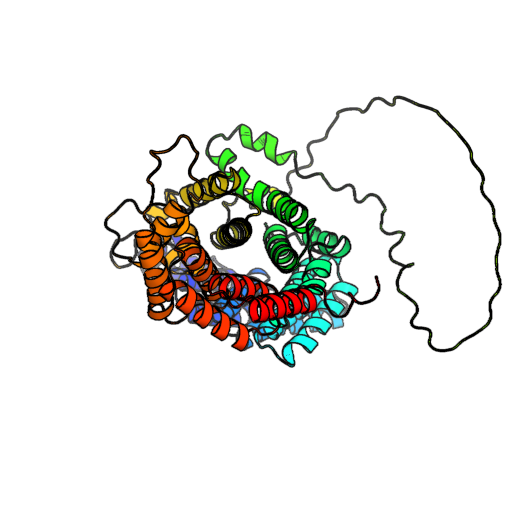 ? 9.119 -8.962 -4.693 1.00 77.06 182 PHE A C 1
ATOM 1344 O O . PHE A 1 182 ? 7.925 -8.671 -4.621 1.00 77.06 182 PHE A O 1
ATOM 1351 N N . ASP A 1 183 ? 9.589 -10.175 -4.401 1.00 81.44 183 ASP A N 1
ATOM 1352 C CA . ASP A 1 183 ? 8.791 -11.261 -3.838 1.00 81.44 183 ASP A CA 1
ATOM 1353 C C . ASP A 1 183 ? 8.042 -10.816 -2.575 1.00 81.44 183 ASP A C 1
ATOM 1355 O O . ASP A 1 183 ? 6.850 -11.054 -2.418 1.00 81.44 183 ASP A O 1
ATOM 1359 N N . SER A 1 184 ? 8.725 -10.083 -1.700 1.00 87.00 184 SER A N 1
ATOM 1360 C CA . SER A 1 184 ? 8.204 -9.637 -0.414 1.00 87.00 184 SER A CA 1
ATOM 1361 C C . SER A 1 184 ? 7.133 -8.563 -0.597 1.00 87.00 184 SER A C 1
ATOM 1363 O O . SER A 1 184 ? 6.099 -8.603 0.070 1.00 87.00 184 SER A O 1
ATOM 1365 N N . LYS A 1 185 ? 7.334 -7.654 -1.561 1.00 85.38 185 LYS A N 1
ATOM 1366 C CA . LYS A 1 185 ? 6.337 -6.651 -1.966 1.00 85.38 185 LYS A CA 1
ATOM 1367 C C . LYS A 1 185 ? 5.074 -7.314 -2.522 1.00 85.38 185 LYS A C 1
ATOM 1369 O O . LYS A 1 185 ? 3.972 -7.017 -2.065 1.00 85.38 185 LYS A O 1
ATOM 1374 N N . LEU A 1 186 ? 5.229 -8.248 -3.462 1.00 86.06 186 LEU A N 1
ATOM 1375 C CA . LEU A 1 186 ? 4.109 -8.969 -4.074 1.00 86.06 186 LEU A CA 1
ATOM 1376 C C . LEU A 1 186 ? 3.344 -9.820 -3.070 1.00 86.06 186 LEU A C 1
ATOM 1378 O O . LEU A 1 186 ? 2.120 -9.754 -3.011 1.00 86.06 186 LEU A O 1
ATOM 1382 N N . MET A 1 187 ? 4.054 -10.563 -2.231 1.00 88.00 187 MET A N 1
ATOM 1383 C CA . MET A 1 187 ? 3.438 -11.333 -1.159 1.00 88.00 187 MET A CA 1
ATOM 1384 C C . MET A 1 187 ? 2.736 -10.426 -0.145 1.00 88.00 187 MET A C 1
ATOM 1386 O O . MET A 1 187 ? 1.663 -10.773 0.339 1.00 88.00 187 MET A O 1
ATOM 1390 N N . GLY A 1 188 ? 3.274 -9.232 0.122 1.00 88.38 188 GLY A N 1
ATOM 1391 C CA . GLY A 1 188 ? 2.601 -8.210 0.918 1.00 88.38 188 GLY A CA 1
ATOM 1392 C C . GLY A 1 188 ? 1.255 -7.781 0.323 1.00 88.38 188 GLY A C 1
ATOM 1393 O O . GLY A 1 188 ? 0.269 -7.697 1.053 1.00 88.38 188 GLY A O 1
ATOM 1394 N N . ILE A 1 189 ? 1.179 -7.581 -0.996 1.00 88.94 189 ILE A N 1
ATOM 1395 C CA . ILE A 1 189 ? -0.083 -7.286 -1.699 1.00 88.94 189 ILE A CA 1
ATOM 1396 C C . ILE A 1 189 ? -1.022 -8.498 -1.663 1.00 88.94 189 ILE A C 1
ATOM 1398 O O . ILE A 1 189 ? -2.203 -8.362 -1.356 1.00 88.94 189 ILE A O 1
ATOM 1402 N N . GLY A 1 190 ? -0.494 -9.706 -1.867 1.00 89.31 190 GLY A N 1
ATOM 1403 C CA . GLY A 1 190 ? -1.253 -10.947 -1.714 1.00 89.31 190 GLY A CA 1
ATOM 1404 C C . GLY A 1 190 ? -1.870 -11.084 -0.320 1.00 89.31 190 GLY A C 1
ATOM 1405 O O . GLY A 1 190 ? -3.043 -11.420 -0.180 1.00 89.31 190 GLY A O 1
ATOM 1406 N N . ALA A 1 19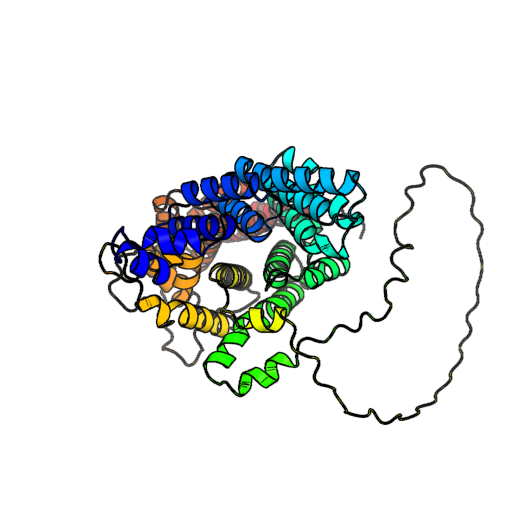1 ? -1.116 -10.740 0.724 1.00 90.56 191 ALA A N 1
ATOM 1407 C CA . ALA A 1 191 ? -1.596 -10.720 2.098 1.00 90.56 191 ALA A CA 1
ATOM 1408 C C . ALA A 1 191 ? -2.703 -9.675 2.322 1.00 90.56 191 ALA A C 1
ATOM 1410 O O . ALA A 1 191 ? -3.634 -9.944 3.080 1.00 90.56 191 ALA A O 1
ATOM 1411 N N . ARG A 1 192 ? -2.654 -8.519 1.639 1.00 89.56 192 ARG A N 1
ATOM 1412 C CA . ARG A 1 192 ? -3.750 -7.529 1.642 1.00 89.56 192 ARG A CA 1
ATOM 1413 C C . ARG A 1 192 ? -5.023 -8.112 1.023 1.00 89.56 192 ARG A C 1
ATOM 1415 O O . ARG A 1 192 ? -6.084 -7.991 1.626 1.00 89.56 192 ARG A O 1
ATOM 1422 N N . PHE A 1 193 ? -4.918 -8.820 -0.101 1.00 89.19 193 PHE A N 1
ATOM 1423 C CA . PHE A 1 193 ? -6.067 -9.510 -0.697 1.00 89.19 193 PHE A CA 1
ATOM 1424 C C . PHE A 1 193 ? -6.606 -10.645 0.170 1.00 89.19 193 PHE A C 1
ATOM 1426 O O . PHE A 1 193 ? -7.810 -10.881 0.212 1.00 89.19 193 PHE A O 1
ATOM 1433 N N . ALA A 1 194 ? -5.733 -11.362 0.874 1.00 88.81 194 ALA A N 1
ATOM 1434 C CA . ALA A 1 194 ? -6.172 -12.359 1.837 1.00 88.81 194 ALA A CA 1
ATOM 1435 C C . ALA A 1 194 ? -6.938 -11.698 2.994 1.00 88.81 194 ALA A C 1
ATOM 1437 O O . ALA A 1 194 ? -7.992 -12.204 3.361 1.00 88.81 194 ALA A O 1
ATOM 1438 N N . LEU A 1 195 ? -6.460 -10.561 3.519 1.00 88.12 195 LEU A N 1
ATOM 1439 C CA . LEU A 1 195 ? -7.142 -9.778 4.563 1.00 88.12 195 LEU A CA 1
ATOM 1440 C C . LEU A 1 195 ? -8.508 -9.242 4.127 1.00 88.12 195 LEU A C 1
ATOM 1442 O O . LEU A 1 195 ? -9.398 -9.113 4.957 1.00 88.12 195 LEU A O 1
ATOM 1446 N N . ASP A 1 196 ? -8.669 -8.933 2.843 1.00 85.19 196 ASP A N 1
ATOM 1447 C CA . ASP A 1 196 ? -9.946 -8.526 2.248 1.00 85.19 196 ASP A CA 1
ATOM 1448 C C . ASP A 1 196 ? -10.990 -9.654 2.215 1.00 85.19 196 ASP A C 1
ATOM 1450 O O . ASP A 1 196 ? -12.171 -9.398 1.979 1.00 85.19 196 ASP A O 1
ATOM 1454 N N . ARG A 1 197 ? -10.576 -10.913 2.404 1.00 81.62 197 ARG A N 1
ATOM 1455 C CA . ARG A 1 197 ? -11.490 -12.054 2.459 1.00 81.62 197 ARG A CA 1
ATOM 1456 C C . ARG A 1 197 ? -11.923 -12.292 3.901 1.00 81.62 197 ARG A C 1
ATOM 1458 O O . ARG A 1 197 ? -11.095 -12.412 4.795 1.00 81.62 197 ARG A O 1
ATOM 1465 N N . ASP A 1 198 ? -13.221 -12.473 4.110 1.00 67.62 198 ASP A N 1
ATOM 1466 C CA . ASP A 1 198 ? -13.752 -12.924 5.397 1.00 67.62 198 ASP A CA 1
ATOM 1467 C C . ASP A 1 198 ? -13.523 -14.442 5.577 1.00 67.62 198 ASP A C 1
ATOM 1469 O O . ASP A 1 198 ? -13.928 -15.248 4.732 1.00 67.62 198 ASP A O 1
ATOM 1473 N N . GLY A 1 199 ? -12.880 -14.860 6.681 1.00 65.56 199 GLY A N 1
ATOM 1474 C CA . GLY A 1 199 ? -12.733 -16.282 7.032 1.00 65.56 199 GLY A CA 1
ATOM 1475 C C . GLY A 1 199 ? -11.746 -16.607 8.166 1.00 65.56 199 GLY A C 1
ATOM 1476 O O . GLY A 1 199 ? -10.737 -15.933 8.356 1.00 65.56 199 GLY A O 1
ATOM 1477 N N . LEU A 1 200 ? -12.002 -17.700 8.899 1.00 59.75 200 LEU A N 1
ATOM 1478 C CA . LEU A 1 200 ? -11.166 -18.158 10.027 1.00 59.75 200 LEU A CA 1
ATOM 1479 C C . LEU A 1 200 ? -9.723 -18.526 9.617 1.00 59.75 200 LEU A C 1
ATOM 1481 O O . LEU A 1 200 ? -8.790 -18.329 10.397 1.00 59.75 200 LEU A O 1
ATOM 1485 N N . ASP A 1 201 ? -9.515 -19.012 8.390 1.00 80.31 201 ASP A N 1
ATOM 1486 C CA . ASP A 1 201 ? -8.189 -19.418 7.891 1.00 80.31 201 ASP A CA 1
ATOM 1487 C C . ASP A 1 201 ? -7.334 -18.254 7.363 1.00 80.31 201 ASP A C 1
ATOM 1489 O O . ASP A 1 201 ? -6.130 -18.407 7.108 1.00 80.31 201 ASP A O 1
ATOM 1493 N N . VAL A 1 202 ? -7.922 -17.062 7.254 1.00 86.06 202 VAL A N 1
ATOM 1494 C CA . VAL A 1 202 ? -7.244 -15.862 6.752 1.00 86.06 202 VAL A CA 1
ATOM 1495 C C . VAL A 1 202 ? -6.135 -15.446 7.708 1.00 86.06 202 VAL A C 1
ATOM 1497 O O . VAL A 1 202 ? -5.007 -15.218 7.275 1.00 86.06 202 VAL A O 1
ATOM 1500 N N . LYS A 1 203 ? -6.394 -15.472 9.022 1.00 90.25 203 LYS A N 1
ATOM 1501 C CA . LYS A 1 203 ? -5.399 -15.123 10.046 1.00 90.25 203 LYS A CA 1
ATOM 1502 C C . LYS A 1 203 ? -4.111 -15.939 9.906 1.00 90.25 203 LYS A C 1
ATOM 1504 O O . LYS A 1 203 ? -3.024 -15.365 9.932 1.00 90.25 203 LYS A O 1
ATOM 1509 N N . LYS A 1 204 ? -4.212 -17.262 9.725 1.00 90.31 204 LYS A N 1
ATOM 1510 C CA . LYS A 1 204 ? -3.037 -18.139 9.565 1.00 90.31 204 LYS A CA 1
ATOM 1511 C C . LYS A 1 204 ? -2.308 -17.852 8.259 1.00 90.31 204 LYS A C 1
ATOM 1513 O O . LYS A 1 204 ? -1.082 -17.791 8.249 1.00 90.31 204 LYS A O 1
ATOM 1518 N N . THR A 1 205 ? -3.061 -17.655 7.179 1.00 89.50 205 THR A N 1
ATOM 1519 C CA . THR A 1 205 ? -2.507 -17.397 5.848 1.00 89.50 205 THR A CA 1
ATOM 1520 C C . THR A 1 205 ? -1.744 -16.080 5.812 1.00 89.50 205 THR A C 1
ATOM 1522 O O . THR A 1 205 ? -0.568 -16.082 5.469 1.00 89.50 205 THR A O 1
ATOM 1525 N N . VAL A 1 206 ? -2.367 -14.982 6.242 1.00 91.81 206 VAL A N 1
ATOM 1526 C CA . VAL A 1 206 ? -1.762 -13.641 6.251 1.00 91.81 206 VAL A CA 1
ATOM 1527 C C . VAL A 1 206 ? -0.542 -13.610 7.167 1.00 91.81 206 VAL A C 1
ATOM 1529 O O . VAL A 1 206 ? 0.502 -13.102 6.776 1.00 91.81 206 VAL A O 1
ATOM 1532 N N . THR A 1 207 ? -0.638 -14.216 8.354 1.00 93.38 207 THR A N 1
ATOM 1533 C CA . THR A 1 207 ? 0.496 -14.312 9.285 1.00 93.38 207 THR A CA 1
ATOM 1534 C C . THR A 1 207 ? 1.663 -15.086 8.681 1.00 93.38 207 THR A C 1
ATOM 1536 O O . THR A 1 207 ? 2.797 -14.619 8.729 1.00 93.38 207 THR A O 1
ATOM 1539 N N . ARG A 1 208 ? 1.390 -16.236 8.051 1.00 91.75 208 ARG A N 1
ATOM 1540 C CA . ARG A 1 208 ? 2.414 -17.030 7.363 1.00 91.75 208 ARG A CA 1
ATOM 1541 C C . ARG A 1 208 ? 3.069 -16.238 6.238 1.00 91.75 208 ARG A C 1
ATOM 1543 O O . ARG A 1 208 ? 4.286 -16.279 6.136 1.00 91.75 208 ARG A O 1
ATOM 1550 N N . VAL A 1 209 ? 2.277 -15.538 5.422 1.00 90.06 209 VAL A N 1
ATOM 1551 C CA . VAL A 1 209 ? 2.782 -14.720 4.311 1.00 90.06 209 VAL A CA 1
ATOM 1552 C C . VAL A 1 209 ? 3.647 -13.575 4.841 1.00 90.06 209 VAL A C 1
ATOM 1554 O O . VAL A 1 209 ? 4.755 -13.375 4.354 1.00 90.06 209 VAL A O 1
ATOM 1557 N N . TYR A 1 210 ? 3.201 -12.876 5.889 1.00 93.31 210 TYR A N 1
ATOM 1558 C CA . TYR A 1 210 ? 4.001 -11.839 6.541 1.00 93.31 210 TYR A CA 1
ATOM 1559 C C . TYR A 1 210 ? 5.342 -12.394 7.031 1.00 93.31 210 TYR A C 1
ATOM 1561 O O . TYR A 1 210 ? 6.397 -11.832 6.735 1.00 93.31 210 TYR A O 1
ATOM 1569 N N . ASP A 1 211 ? 5.311 -13.521 7.744 1.00 92.31 211 ASP A N 1
ATOM 1570 C CA . ASP A 1 211 ? 6.509 -14.150 8.290 1.00 92.31 211 ASP A CA 1
ATOM 1571 C C . ASP A 1 211 ? 7.449 -14.640 7.184 1.00 92.31 211 ASP A C 1
ATOM 1573 O O . ASP A 1 211 ? 8.647 -14.385 7.252 1.00 92.31 211 ASP A O 1
ATOM 1577 N N . SER A 1 212 ? 6.945 -15.285 6.130 1.00 87.50 212 SER A N 1
ATOM 1578 C CA . SER A 1 212 ? 7.798 -15.746 5.027 1.00 87.50 212 SER A CA 1
ATOM 1579 C C . SER A 1 212 ? 8.449 -14.592 4.268 1.00 87.50 212 SER A C 1
ATOM 1581 O O . SER A 1 212 ? 9.601 -14.701 3.856 1.00 87.50 212 SER A O 1
ATOM 1583 N N . SER A 1 213 ? 7.727 -13.485 4.100 1.00 86.44 213 SER A N 1
ATOM 1584 C CA . SER A 1 213 ? 8.134 -12.394 3.214 1.00 86.44 213 SER A CA 1
ATOM 1585 C C . SER A 1 213 ? 8.939 -11.324 3.938 1.00 86.44 213 SER A C 1
ATOM 1587 O O . SER A 1 213 ? 10.031 -10.963 3.508 1.00 86.44 213 SER A O 1
ATOM 1589 N N . PHE A 1 214 ? 8.451 -10.848 5.080 1.00 90.00 214 PHE A N 1
ATOM 1590 C CA . PHE A 1 214 ? 9.074 -9.742 5.801 1.00 90.00 214 PHE A CA 1
ATOM 1591 C C . PHE A 1 214 ? 10.003 -10.204 6.922 1.00 90.00 214 PHE A C 1
ATOM 1593 O O . PHE A 1 214 ? 10.929 -9.469 7.250 1.00 90.00 214 PHE A O 1
ATOM 1600 N N . SER A 1 215 ? 9.863 -11.416 7.481 1.00 85.81 215 SER A N 1
ATOM 1601 C CA . SER A 1 215 ? 10.792 -11.858 8.539 1.00 85.81 215 SER A CA 1
ATOM 1602 C C . SER A 1 215 ? 12.233 -11.904 8.038 1.00 85.81 215 SER A C 1
ATOM 1604 O O . SER A 1 215 ? 13.134 -11.468 8.753 1.00 85.81 215 SER A O 1
ATOM 1606 N N . ARG A 1 216 ? 12.461 -12.349 6.793 1.00 79.38 216 ARG A N 1
ATOM 1607 C CA . ARG A 1 216 ? 13.796 -12.339 6.174 1.00 79.38 216 ARG A CA 1
ATOM 1608 C C . ARG A 1 216 ? 14.353 -10.919 6.113 1.00 79.38 216 ARG A C 1
ATOM 1610 O O . ARG A 1 216 ? 15.451 -10.685 6.601 1.00 79.38 216 ARG A O 1
ATOM 1617 N N . VAL A 1 217 ? 13.560 -9.986 5.587 1.00 79.00 217 VAL A N 1
ATOM 1618 C CA . VAL A 1 217 ? 13.893 -8.560 5.446 1.00 79.00 217 VAL A CA 1
ATOM 1619 C C . VAL A 1 217 ? 14.245 -7.936 6.799 1.00 79.00 217 VAL A C 1
ATOM 1621 O O . VAL A 1 217 ? 15.274 -7.284 6.941 1.00 79.00 217 VAL A O 1
ATOM 1624 N N . LEU A 1 218 ? 13.422 -8.183 7.819 1.00 83.38 218 LEU A N 1
ATOM 1625 C CA . LEU A 1 218 ? 13.582 -7.605 9.154 1.00 83.38 218 LEU A CA 1
ATOM 1626 C C . LEU A 1 218 ? 14.691 -8.287 9.972 1.00 83.38 218 LEU A C 1
ATOM 1628 O O . LEU A 1 218 ? 15.271 -7.674 10.868 1.00 83.38 218 LEU A O 1
ATOM 1632 N N . SER A 1 219 ? 15.023 -9.543 9.663 1.00 74.56 219 SER A N 1
ATOM 1633 C CA . SER A 1 219 ? 16.098 -10.285 10.334 1.00 74.56 219 SER A CA 1
ATOM 1634 C C . SER A 1 219 ? 17.498 -9.828 9.916 1.00 74.56 219 SER A C 1
ATOM 1636 O O . SER A 1 219 ? 18.451 -10.088 10.653 1.00 74.56 219 SER A O 1
ATOM 1638 N N . TYR A 1 220 ? 17.643 -9.109 8.793 1.00 65.06 220 TYR A N 1
ATOM 1639 C CA . TYR A 1 220 ? 18.937 -8.566 8.353 1.00 65.06 220 TYR A CA 1
ATOM 1640 C C . TYR A 1 220 ? 19.566 -7.610 9.370 1.00 65.06 220 TYR A C 1
ATOM 1642 O O . TYR A 1 220 ? 20.788 -7.515 9.442 1.00 65.06 220 TYR A O 1
ATOM 1650 N N . HIS A 1 221 ? 18.778 -6.974 10.238 1.00 55.56 221 HIS A N 1
ATOM 1651 C CA . HIS A 1 221 ? 19.324 -6.084 11.264 1.00 55.56 221 HIS A CA 1
ATOM 1652 C C . HIS A 1 221 ? 20.214 -6.798 12.290 1.00 55.56 221 HIS A C 1
ATOM 1654 O O . HIS A 1 221 ? 21.173 -6.205 12.773 1.00 55.56 221 HIS A O 1
ATOM 1660 N N . TYR A 1 222 ? 20.001 -8.093 12.547 1.00 52.91 222 TYR A N 1
ATOM 1661 C CA . TYR A 1 222 ? 20.886 -8.860 13.435 1.00 52.91 222 TYR A CA 1
ATOM 1662 C C . TYR A 1 222 ? 22.303 -9.045 12.870 1.00 52.91 222 TYR A C 1
ATOM 1664 O O . TYR A 1 222 ? 23.226 -9.369 13.618 1.00 52.91 222 TYR A O 1
ATOM 1672 N N . VAL A 1 223 ? 22.484 -8.858 11.558 1.00 52.16 223 VAL A N 1
ATOM 1673 C CA . VAL A 1 223 ? 23.788 -8.956 10.891 1.00 52.16 223 VAL A CA 1
ATOM 1674 C C . VAL A 1 223 ? 24.645 -7.722 11.154 1.00 52.16 223 VAL A C 1
ATOM 1676 O O . VAL A 1 223 ? 25.851 -7.865 11.353 1.00 52.16 223 VAL A O 1
ATOM 1679 N N . ALA A 1 224 ? 24.031 -6.537 11.212 1.00 53.06 224 ALA A N 1
ATOM 1680 C CA . ALA A 1 224 ? 24.735 -5.291 11.509 1.00 53.06 224 ALA A CA 1
ATOM 1681 C C . ALA A 1 224 ? 25.300 -5.281 12.942 1.00 53.06 224 ALA A C 1
ATOM 1683 O O . ALA A 1 224 ? 26.425 -4.834 13.153 1.00 53.06 224 ALA A O 1
ATOM 1684 N N . ASP A 1 225 ? 24.569 -5.862 13.899 1.00 50.81 225 ASP A N 1
ATOM 1685 C CA . ASP A 1 225 ? 24.988 -5.929 15.306 1.00 50.81 225 ASP A CA 1
ATOM 1686 C C . ASP A 1 225 ? 26.002 -7.056 15.591 1.00 50.81 225 ASP A C 1
ATOM 1688 O O . ASP A 1 225 ? 26.719 -7.021 16.594 1.00 50.81 225 ASP A O 1
ATOM 1692 N N . SER A 1 226 ? 26.090 -8.082 14.732 1.00 50.56 226 SER A N 1
ATOM 1693 C CA . SER A 1 226 ? 27.049 -9.181 14.893 1.00 50.56 226 SER A CA 1
ATOM 1694 C C . SER A 1 226 ? 27.435 -9.829 13.551 1.00 50.56 226 SER A C 1
ATOM 1696 O O . SER A 1 226 ? 26.699 -10.676 13.029 1.00 50.56 226 SER A O 1
ATOM 1698 N N . PRO A 1 227 ? 28.649 -9.558 13.029 1.00 52.03 227 PRO A N 1
ATOM 1699 C CA . PRO A 1 227 ? 29.139 -10.123 11.765 1.00 52.03 227 PRO A CA 1
ATOM 1700 C C . PRO A 1 227 ? 29.176 -11.660 11.737 1.00 52.03 227 PRO A C 1
ATOM 1702 O O . PRO A 1 227 ? 29.195 -12.280 10.675 1.00 52.03 227 PRO A O 1
ATOM 1705 N N . HIS A 1 228 ? 29.210 -12.307 12.906 1.00 50.25 228 HIS A N 1
ATOM 1706 C CA . HIS A 1 228 ? 29.237 -13.765 13.023 1.00 50.25 228 HIS A CA 1
ATOM 1707 C C . HIS A 1 228 ? 27.850 -14.410 12.865 1.00 50.25 228 HIS A C 1
ATOM 1709 O O . HIS A 1 228 ? 27.774 -15.563 12.436 1.00 50.25 228 HIS A O 1
ATOM 1715 N N . SER A 1 229 ? 26.763 -13.670 13.119 1.00 47.06 229 SER A N 1
ATOM 1716 C CA . SER A 1 229 ? 25.379 -14.149 12.959 1.00 47.06 229 SER A CA 1
ATOM 1717 C C . SER A 1 229 ? 24.960 -14.260 11.483 1.00 47.06 229 SER A C 1
ATOM 1719 O O . SER A 1 229 ? 24.242 -15.190 11.100 1.00 47.06 229 SER A O 1
ATOM 1721 N N . ALA A 1 230 ? 25.511 -13.393 10.623 1.00 45.41 230 ALA A N 1
ATOM 1722 C CA . ALA A 1 230 ? 25.263 -13.339 9.176 1.00 45.41 230 ALA A CA 1
ATOM 1723 C C . ALA A 1 230 ? 25.424 -14.686 8.460 1.00 45.41 230 ALA A C 1
ATOM 1725 O O . ALA A 1 230 ? 24.621 -15.060 7.607 1.00 45.41 230 ALA A O 1
ATOM 1726 N N . ARG A 1 231 ? 26.436 -15.464 8.868 1.00 46.59 231 ARG A N 1
ATOM 1727 C CA . ARG A 1 231 ? 26.749 -16.776 8.281 1.00 46.59 231 ARG A CA 1
ATOM 1728 C C . ARG A 1 231 ? 25.656 -17.825 8.501 1.00 46.59 231 ARG A C 1
ATOM 1730 O O . ARG A 1 231 ? 25.620 -18.810 7.770 1.00 46.59 231 ARG A O 1
ATOM 1737 N N . SER A 1 232 ? 24.799 -17.652 9.508 1.00 44.53 232 SER A N 1
ATOM 1738 C CA . SER A 1 232 ? 23.731 -18.606 9.835 1.00 44.53 232 SER A CA 1
ATOM 1739 C C . SER A 1 232 ? 22.426 -18.334 9.079 1.00 44.53 232 SER A C 1
ATOM 1741 O O . SER A 1 232 ? 21.720 -19.278 8.729 1.00 44.53 232 SER A O 1
ATOM 1743 N N . ILE A 1 233 ? 22.141 -17.064 8.768 1.00 46.34 233 ILE A N 1
ATOM 1744 C CA . ILE A 1 233 ? 20.941 -16.634 8.032 1.00 46.34 233 ILE A CA 1
ATOM 1745 C C . ILE A 1 233 ? 21.074 -16.977 6.539 1.00 46.34 233 ILE A C 1
ATOM 1747 O O . ILE A 1 233 ? 20.117 -17.444 5.929 1.00 46.34 233 ILE A O 1
ATOM 1751 N N . LEU A 1 234 ? 22.289 -16.881 5.987 1.00 45.28 234 LEU A N 1
ATOM 1752 C CA . LEU A 1 234 ? 22.606 -17.222 4.590 1.00 45.28 234 LEU A CA 1
ATOM 1753 C C . LEU A 1 234 ? 22.419 -18.712 4.242 1.00 45.28 234 LEU A C 1
ATOM 1755 O O . LEU A 1 234 ? 22.318 -19.058 3.074 1.00 45.28 234 LEU A O 1
ATOM 1759 N N . LYS A 1 235 ? 22.326 -19.608 5.235 1.00 47.22 235 LYS A N 1
ATOM 1760 C CA . LYS A 1 235 ? 22.056 -21.042 5.008 1.00 47.22 235 LYS A CA 1
ATOM 1761 C C . LYS A 1 235 ? 20.565 -21.380 4.866 1.00 47.22 235 LYS A C 1
ATOM 1763 O O . LYS A 1 235 ? 20.233 -22.551 4.709 1.00 47.22 235 LYS A O 1
ATOM 1768 N N . ARG A 1 236 ? 19.664 -20.394 4.987 1.00 41.38 236 ARG A N 1
ATOM 1769 C CA . ARG A 1 236 ? 18.202 -20.593 5.009 1.00 41.38 236 ARG A CA 1
ATOM 1770 C C . ARG A 1 236 ? 17.466 -20.171 3.741 1.00 41.38 236 ARG A C 1
ATOM 1772 O O . ARG A 1 236 ? 16.241 -20.150 3.771 1.00 41.38 236 ARG A O 1
ATOM 1779 N N . VAL A 1 237 ? 18.151 -19.888 2.638 1.00 42.31 237 VAL A N 1
ATOM 1780 C CA . VAL A 1 237 ? 17.489 -19.998 1.334 1.00 42.31 237 VAL A CA 1
ATOM 1781 C C . VAL A 1 237 ? 17.532 -21.485 1.000 1.00 42.31 237 VAL A C 1
ATOM 1783 O O . VAL A 1 237 ? 18.629 -22.006 0.792 1.00 42.31 237 VAL A O 1
ATOM 1786 N N . PRO A 1 238 ? 16.408 -22.225 1.029 1.00 40.97 238 PRO A N 1
ATOM 1787 C CA . PRO A 1 238 ? 16.412 -23.546 0.440 1.00 40.97 238 PRO A CA 1
ATOM 1788 C C . PRO A 1 238 ? 16.737 -23.297 -1.027 1.00 40.97 238 PRO A C 1
ATOM 1790 O O . PRO A 1 238 ? 15.950 -22.661 -1.729 1.00 40.97 238 PRO A O 1
ATOM 1793 N N . GLY A 1 239 ? 17.913 -23.739 -1.473 1.00 39.06 239 GLY A N 1
ATOM 1794 C CA . GLY A 1 239 ? 18.128 -23.988 -2.885 1.00 39.06 239 GLY A CA 1
ATOM 1795 C C . GLY A 1 239 ? 16.972 -24.878 -3.300 1.00 39.06 239 GLY A C 1
ATOM 1796 O O . GLY A 1 239 ? 16.876 -26.023 -2.859 1.00 39.06 239 GLY A O 1
ATOM 1797 N N . ASN A 1 240 ? 16.008 -24.289 -4.001 1.00 42.50 240 ASN A N 1
ATOM 1798 C CA . ASN A 1 240 ? 14.825 -24.993 -4.433 1.00 42.50 240 ASN A CA 1
ATOM 1799 C C . ASN A 1 240 ? 15.343 -25.935 -5.515 1.00 42.50 240 ASN A C 1
ATOM 1801 O O . ASN A 1 240 ? 15.510 -25.544 -6.673 1.00 42.50 240 ASN A O 1
ATOM 1805 N N . GLU A 1 241 ? 15.680 -27.164 -5.118 1.00 38.91 241 GLU A N 1
ATOM 1806 C CA . GLU A 1 241 ? 15.707 -28.287 -6.032 1.00 38.91 241 GLU A CA 1
ATOM 1807 C C . GLU A 1 241 ? 14.372 -28.214 -6.766 1.00 38.91 241 GLU A C 1
ATOM 1809 O O . GLU A 1 241 ? 13.316 -28.507 -6.204 1.00 38.91 241 GLU A O 1
ATOM 1814 N N . ARG A 1 242 ? 14.401 -27.731 -8.015 1.00 44.88 242 ARG A N 1
ATOM 1815 C CA . ARG A 1 242 ? 13.278 -27.772 -8.951 1.00 44.88 242 ARG A CA 1
ATOM 1816 C C . ARG A 1 242 ? 13.013 -29.243 -9.274 1.00 44.88 242 ARG A C 1
ATOM 1818 O O . ARG A 1 242 ? 13.263 -29.723 -10.375 1.00 44.88 242 ARG A O 1
ATOM 1825 N N . SER A 1 243 ? 12.536 -29.979 -8.280 1.00 37.22 243 SER A N 1
ATOM 1826 C CA . SER A 1 243 ? 12.085 -31.350 -8.366 1.00 37.22 243 SER A CA 1
ATOM 1827 C C . SER A 1 243 ? 10.760 -31.339 -9.122 1.00 37.22 243 SER A C 1
ATOM 1829 O O . SER A 1 243 ? 9.685 -31.196 -8.548 1.00 37.22 243 SER A O 1
ATOM 1831 N N . GLY A 1 244 ? 10.850 -31.438 -10.448 1.00 37.12 244 GLY A N 1
ATOM 1832 C CA . GLY A 1 244 ? 10.007 -32.340 -11.236 1.00 37.12 244 GLY A CA 1
ATOM 1833 C C . GLY A 1 244 ? 8.488 -32.139 -11.267 1.00 37.12 244 GLY A C 1
ATOM 1834 O O . GLY A 1 244 ? 7.818 -32.955 -11.890 1.00 37.12 244 GLY A O 1
ATOM 1835 N N . MET A 1 245 ? 7.905 -31.087 -10.688 1.00 37.81 245 MET A N 1
ATOM 1836 C CA . MET A 1 245 ? 6.444 -30.893 -10.699 1.00 37.81 245 MET A CA 1
ATOM 1837 C C . MET A 1 245 ? 5.900 -30.176 -11.951 1.00 37.81 245 MET A C 1
ATOM 1839 O O . MET A 1 245 ? 4.762 -29.721 -11.965 1.00 37.81 245 MET A O 1
ATOM 1843 N N . ARG A 1 246 ? 6.658 -30.139 -13.060 1.00 41.56 246 ARG A N 1
ATOM 1844 C CA . ARG A 1 246 ? 6.176 -29.652 -14.376 1.00 41.56 246 ARG A CA 1
ATOM 1845 C C . ARG A 1 246 ? 5.258 -30.654 -15.117 1.00 41.56 246 ARG A C 1
ATOM 1847 O O . ARG A 1 246 ? 4.897 -30.414 -16.262 1.00 41.56 246 ARG A O 1
ATOM 1854 N N . GLY A 1 247 ? 4.856 -31.763 -14.487 1.00 33.72 247 GLY A N 1
ATOM 1855 C CA . GLY A 1 247 ? 4.117 -32.856 -15.140 1.00 33.72 247 GLY A CA 1
ATOM 1856 C C . GLY A 1 247 ? 2.582 -32.845 -15.055 1.00 33.72 247 GLY A C 1
ATOM 1857 O O . GLY A 1 247 ? 1.963 -33.661 -15.729 1.00 33.72 247 GLY A O 1
ATOM 1858 N N . VAL A 1 248 ? 1.941 -31.975 -14.260 1.00 35.34 248 VAL A N 1
ATOM 1859 C CA . VAL A 1 248 ? 0.476 -32.077 -14.002 1.00 35.34 248 VAL A CA 1
ATOM 1860 C C . VAL A 1 248 ? -0.321 -30.828 -14.422 1.00 35.34 248 VAL A C 1
ATOM 1862 O O . VAL A 1 248 ? -1.550 -30.845 -14.441 1.00 35.34 248 VAL A O 1
ATOM 1865 N N . ALA A 1 249 ? 0.344 -29.769 -14.891 1.00 34.53 249 ALA A N 1
ATOM 1866 C CA . ALA A 1 249 ? -0.306 -28.505 -15.262 1.00 34.53 249 ALA A CA 1
ATOM 1867 C C . ALA A 1 249 ? -1.122 -28.533 -16.580 1.00 34.53 249 ALA A C 1
ATOM 1869 O O . ALA A 1 249 ? -1.749 -27.538 -16.922 1.00 34.53 249 ALA A O 1
ATOM 1870 N N . ASN A 1 250 ? -1.188 -29.662 -17.301 1.00 34.22 250 ASN A N 1
ATOM 1871 C CA . ASN A 1 250 ? -1.982 -29.787 -18.537 1.00 34.22 250 ASN A CA 1
ATOM 1872 C C . ASN A 1 250 ? -3.311 -30.557 -18.387 1.00 34.22 250 ASN A C 1
ATOM 1874 O O . ASN A 1 250 ? -4.002 -30.754 -19.385 1.00 34.22 250 ASN A O 1
ATOM 1878 N N . THR A 1 251 ? -3.717 -30.962 -17.176 1.00 32.75 251 THR A N 1
ATOM 1879 C CA . THR A 1 251 ? -4.923 -31.808 -16.996 1.00 32.75 251 THR A CA 1
ATOM 1880 C C . THR A 1 251 ? -6.091 -31.108 -16.285 1.00 32.75 251 THR A C 1
ATOM 1882 O O . THR A 1 251 ? -7.185 -31.661 -16.221 1.00 32.75 251 THR A O 1
ATOM 1885 N N . ILE A 1 252 ? -5.931 -29.859 -15.833 1.00 36.41 252 ILE A N 1
ATOM 1886 C CA . ILE A 1 252 ? -7.020 -29.060 -15.229 1.00 36.41 252 ILE A CA 1
ATOM 1887 C C . ILE A 1 252 ? -7.130 -27.689 -15.927 1.00 36.41 252 ILE A C 1
ATOM 1889 O O . ILE A 1 252 ? -7.332 -26.654 -15.310 1.00 36.41 252 ILE A O 1
ATOM 1893 N N . MET A 1 253 ? -7.028 -27.673 -17.260 1.00 35.69 253 MET A N 1
ATOM 1894 C CA . MET A 1 253 ? -7.759 -26.685 -18.059 1.00 35.69 253 MET A CA 1
ATOM 1895 C C . MET A 1 253 ? -9.071 -27.336 -18.485 1.00 35.69 253 MET A C 1
ATOM 1897 O O . MET A 1 253 ? -9.122 -28.164 -19.398 1.00 35.69 253 MET A O 1
ATOM 1901 N N . GLY A 1 254 ? -10.133 -26.983 -17.765 1.00 29.81 254 GLY A N 1
ATOM 1902 C CA . GLY A 1 254 ? -11.501 -27.358 -18.077 1.00 29.81 254 GLY A CA 1
ATOM 1903 C C . GLY A 1 254 ? -11.860 -26.961 -19.504 1.00 29.81 254 GLY A C 1
ATOM 1904 O O . GLY A 1 254 ? -12.065 -25.794 -19.823 1.00 29.81 254 GLY A O 1
ATOM 1905 N N . LYS A 1 255 ? -11.950 -27.991 -20.340 1.00 32.34 255 LYS A N 1
ATOM 1906 C CA . LYS A 1 255 ? -12.692 -28.073 -21.594 1.00 32.34 255 LYS A CA 1
ATOM 1907 C C . LYS A 1 255 ? -14.021 -27.303 -21.521 1.00 32.34 255 LYS A C 1
ATOM 1909 O O . LYS A 1 255 ? -15.045 -27.862 -21.137 1.00 32.34 255 LYS A O 1
ATOM 1914 N N . PHE A 1 256 ? -14.036 -26.068 -22.012 1.00 33.06 256 PHE A N 1
ATOM 1915 C CA . PHE A 1 256 ? -15.221 -25.489 -22.643 1.00 33.06 256 PHE A CA 1
ATOM 1916 C C . PHE A 1 256 ? -15.418 -26.179 -24.005 1.00 33.06 256 PHE A C 1
ATOM 1918 O O . PHE A 1 256 ? -15.039 -25.652 -25.044 1.00 33.06 256 PHE A O 1
ATOM 1925 N N . ASN A 1 257 ? -15.982 -27.392 -23.998 1.00 29.95 257 ASN A N 1
ATOM 1926 C CA . ASN A 1 257 ? -16.515 -28.046 -25.196 1.00 29.95 257 ASN A CA 1
ATOM 1927 C C . ASN A 1 257 ? -18.043 -28.027 -25.120 1.00 29.95 257 ASN A C 1
ATOM 1929 O O . ASN A 1 257 ? -18.690 -28.938 -24.608 1.00 29.95 257 ASN A O 1
ATOM 1933 N N . LEU A 1 258 ? -18.605 -26.943 -25.644 1.00 37.47 258 LEU A N 1
ATOM 1934 C CA . LEU A 1 258 ? -20.020 -26.772 -25.929 1.00 37.47 258 LEU A CA 1
ATOM 1935 C C . LEU A 1 258 ? -20.336 -27.491 -27.253 1.00 37.47 258 LEU A C 1
ATOM 1937 O O . LEU A 1 258 ? -20.332 -26.832 -28.274 1.00 37.47 258 LEU A O 1
ATOM 1941 N N . PHE A 1 259 ? -20.489 -28.820 -27.260 1.00 33.91 259 PHE A N 1
ATOM 1942 C CA . PHE A 1 259 ? -21.279 -29.645 -28.206 1.00 33.91 259 PHE A CA 1
ATOM 1943 C C . PHE A 1 259 ? -21.050 -31.131 -27.862 1.00 33.91 259 PHE A C 1
ATOM 1945 O O . PHE A 1 259 ? -19.920 -31.566 -27.652 1.00 33.91 259 PHE A O 1
ATOM 1952 N N . GLY A 1 260 ? -22.141 -31.886 -27.707 1.00 27.22 260 GLY A N 1
ATOM 1953 C CA . GLY A 1 260 ? -22.154 -33.170 -27.002 1.00 27.22 260 GLY A CA 1
ATOM 1954 C C . GLY A 1 260 ? -21.609 -34.383 -27.757 1.00 27.22 260 GLY A C 1
ATOM 1955 O O . GLY A 1 260 ? -21.522 -34.381 -28.977 1.00 27.22 260 GLY A O 1
ATOM 1956 N N . SER A 1 261 ? -21.324 -35.449 -27.002 1.00 27.55 261 SER A N 1
ATOM 1957 C CA . SER A 1 261 ? -21.546 -36.847 -27.403 1.00 27.55 261 SER A CA 1
ATOM 1958 C C . SER A 1 261 ? -21.259 -37.806 -26.240 1.00 27.55 261 SER A C 1
ATOM 1960 O O . SER A 1 261 ? -20.182 -37.779 -25.658 1.00 27.55 261 SER A O 1
ATOM 1962 N N . SER A 1 262 ? -22.255 -38.649 -25.958 1.00 30.23 262 SER A N 1
ATOM 1963 C CA . SER A 1 262 ? -22.215 -40.041 -25.474 1.00 30.23 262 SER A CA 1
ATOM 1964 C C . SER A 1 262 ? -21.164 -40.507 -24.448 1.00 30.23 262 SER A C 1
ATOM 1966 O O . SER A 1 262 ? -19.973 -40.631 -24.717 1.00 30.23 262 SER A O 1
ATOM 1968 N N . THR A 1 263 ? -21.718 -40.957 -23.327 1.00 32.75 263 THR A N 1
ATOM 1969 C CA . THR A 1 263 ? -21.203 -41.838 -22.273 1.00 32.75 263 THR A CA 1
ATOM 1970 C C . THR A 1 263 ? -20.592 -43.165 -22.749 1.00 32.75 263 THR A C 1
ATOM 1972 O O . THR A 1 263 ? -21.242 -43.894 -23.496 1.00 32.75 263 THR A O 1
ATOM 1975 N N . THR A 1 264 ? -19.460 -43.558 -22.153 1.00 33.75 264 THR A N 1
ATOM 1976 C CA . THR A 1 264 ? -19.108 -44.962 -21.843 1.00 33.75 264 THR A CA 1
ATOM 1977 C C . THR A 1 264 ? -18.327 -45.025 -20.520 1.00 33.75 264 THR A C 1
ATOM 1979 O O . THR A 1 264 ? -17.446 -44.184 -20.327 1.00 33.75 264 THR A O 1
ATOM 1982 N N . PRO A 1 265 ? -18.609 -45.985 -19.618 1.00 37.53 265 PRO A N 1
ATOM 1983 C CA . PRO A 1 265 ? -17.875 -46.166 -18.369 1.00 37.53 265 PRO A CA 1
ATOM 1984 C C . PRO A 1 265 ? -16.668 -47.092 -18.584 1.00 37.53 265 PRO A C 1
ATOM 1986 O O . PRO A 1 265 ? -16.750 -48.039 -19.364 1.00 37.53 265 PRO A O 1
ATOM 1989 N N . VAL A 1 266 ? -15.562 -46.842 -17.881 1.00 38.12 266 VAL A N 1
ATOM 1990 C CA . VAL A 1 266 ? -14.459 -47.806 -17.760 1.00 38.12 266 VAL A CA 1
ATOM 1991 C C . VAL A 1 266 ? -14.193 -48.050 -16.281 1.00 38.12 266 VAL A C 1
ATOM 1993 O O . VAL A 1 266 ? -13.970 -47.120 -15.507 1.00 38.12 266 VAL A O 1
ATOM 1996 N N . GLU A 1 267 ? -14.301 -49.327 -15.934 1.00 34.31 267 GLU A N 1
ATOM 1997 C CA . GLU A 1 267 ? -14.083 -49.947 -14.636 1.00 34.31 267 GLU A CA 1
ATOM 1998 C C . GLU A 1 267 ? -12.593 -50.022 -14.268 1.00 34.31 267 GLU A C 1
ATOM 2000 O O . GLU A 1 267 ? -11.739 -50.216 -15.126 1.00 34.31 267 GLU A O 1
ATOM 2005 N N . GLY A 1 268 ? -12.345 -49.890 -12.961 1.00 36.47 268 GLY A N 1
ATOM 2006 C CA . GLY A 1 268 ? -11.468 -50.714 -12.121 1.00 36.47 268 GLY A CA 1
ATOM 2007 C C . GLY A 1 268 ? -10.079 -51.137 -12.608 1.00 36.47 268 GLY A C 1
ATOM 2008 O O . GLY A 1 268 ? -9.954 -51.922 -13.533 1.00 36.47 268 GLY A O 1
ATOM 2009 N N . SER A 1 269 ? -9.064 -50.822 -11.799 1.00 36.34 269 SER A N 1
ATOM 2010 C CA . SER A 1 269 ? -8.358 -51.866 -11.036 1.00 36.34 269 SER A CA 1
ATOM 2011 C C . SER A 1 269 ? -7.361 -51.259 -10.050 1.00 36.34 269 SER A C 1
ATOM 2013 O O . SER A 1 269 ? -6.511 -50.441 -10.392 1.00 36.34 269 SER A O 1
ATOM 2015 N N . GLN A 1 270 ? -7.540 -51.704 -8.817 1.00 39.34 270 GLN A N 1
ATOM 2016 C CA . GLN A 1 270 ? -6.760 -51.527 -7.609 1.00 39.34 270 GLN A CA 1
ATOM 2017 C C . GLN A 1 270 ? -5.677 -52.613 -7.598 1.00 39.34 270 GLN A C 1
ATOM 2019 O O . GLN A 1 270 ? -6.027 -53.778 -7.748 1.00 39.34 270 GLN A O 1
ATOM 2024 N N . GLU A 1 271 ? -4.406 -52.258 -7.412 1.00 41.12 271 GLU A N 1
ATOM 2025 C CA . GLU A 1 271 ? -3.368 -53.216 -7.018 1.00 41.12 271 GLU A CA 1
ATOM 2026 C C . GLU A 1 271 ? -2.417 -52.550 -6.020 1.00 41.12 271 GLU A C 1
ATOM 2028 O O . GLU A 1 271 ? -1.695 -51.599 -6.329 1.00 41.12 271 GLU A O 1
ATOM 2033 N N . ASP A 1 272 ? -2.517 -53.051 -4.791 1.00 40.44 272 ASP A N 1
ATOM 2034 C CA . ASP A 1 272 ? -1.568 -52.902 -3.702 1.00 40.44 272 ASP A CA 1
ATOM 2035 C C . ASP A 1 272 ? -0.262 -53.619 -4.075 1.00 40.44 272 ASP A C 1
ATOM 2037 O O . ASP A 1 272 ? -0.305 -54.792 -4.444 1.00 40.44 272 ASP A O 1
ATOM 2041 N N . ASP A 1 273 ? 0.900 -52.983 -3.895 1.00 46.00 273 ASP A N 1
ATOM 2042 C CA . ASP A 1 273 ? 2.097 -53.761 -3.567 1.00 46.00 273 ASP A CA 1
ATOM 2043 C C . ASP A 1 273 ? 3.045 -53.013 -2.623 1.00 46.00 273 ASP A C 1
ATOM 2045 O O . ASP A 1 273 ? 3.554 -51.917 -2.874 1.00 46.00 273 ASP A O 1
ATOM 2049 N N . SER A 1 274 ? 3.229 -53.662 -1.483 1.00 45.03 274 SER A N 1
ATOM 2050 C CA . SER A 1 274 ? 4.066 -53.323 -0.348 1.00 45.03 274 SER A CA 1
ATOM 2051 C C . SER A 1 274 ? 5.511 -53.752 -0.606 1.00 45.03 274 SER A C 1
ATOM 2053 O O . SER A 1 274 ? 5.797 -54.939 -0.739 1.00 45.03 274 SER A O 1
ATOM 2055 N N . GLY A 1 275 ? 6.445 -52.802 -0.595 1.00 38.62 275 GLY A N 1
ATOM 2056 C CA . GLY A 1 275 ? 7.867 -53.070 -0.823 1.00 38.62 275 GLY A CA 1
ATOM 2057 C C . GLY A 1 275 ? 8.777 -52.252 0.081 1.00 38.62 275 GLY A C 1
ATOM 2058 O O . GLY A 1 275 ? 9.495 -51.372 -0.385 1.00 38.62 275 GLY A O 1
ATOM 2059 N N . ASP A 1 276 ? 8.742 -52.557 1.375 1.00 44.50 276 ASP A N 1
ATOM 2060 C CA . ASP A 1 276 ? 9.616 -52.014 2.414 1.00 44.50 276 ASP A CA 1
ATOM 2061 C C . ASP A 1 276 ? 11.082 -52.448 2.187 1.00 44.50 276 ASP A C 1
ATOM 2063 O O . ASP A 1 276 ? 11.436 -53.621 2.331 1.00 44.50 276 ASP A O 1
ATOM 2067 N N . LYS A 1 277 ? 11.945 -51.504 1.788 1.00 43.59 277 LYS A N 1
ATOM 2068 C CA . LYS A 1 277 ? 13.412 -51.649 1.798 1.00 43.59 277 LYS A CA 1
ATOM 2069 C C . LYS A 1 277 ? 14.065 -50.338 2.226 1.00 43.59 277 LYS A C 1
ATOM 2071 O O . LYS A 1 277 ? 14.495 -49.528 1.405 1.00 43.59 277 LYS A O 1
ATOM 2076 N N . SER A 1 278 ? 14.198 -50.167 3.537 1.00 39.50 278 SER A N 1
ATOM 2077 C CA . SER A 1 278 ? 15.044 -49.150 4.158 1.00 39.50 278 SER A CA 1
ATOM 2078 C C . SER A 1 278 ? 16.531 -49.448 3.897 1.00 39.50 278 SER A C 1
ATOM 2080 O O . SER A 1 278 ? 17.191 -50.148 4.667 1.00 39.50 278 SER A O 1
ATOM 2082 N N . SER A 1 279 ? 17.088 -48.919 2.806 1.00 42.09 279 SER A N 1
ATOM 2083 C CA . SER A 1 279 ? 18.540 -48.801 2.642 1.00 42.09 279 SER A CA 1
ATOM 2084 C C . SER A 1 279 ? 18.986 -47.429 3.145 1.00 42.09 279 SER A C 1
ATOM 2086 O O . SER A 1 279 ? 18.832 -46.423 2.452 1.00 42.09 279 SER A O 1
ATOM 2088 N N . THR A 1 280 ? 19.550 -47.386 4.348 1.00 42.81 280 THR A N 1
ATOM 2089 C CA . THR A 1 280 ? 20.296 -46.240 4.879 1.00 42.81 280 THR A CA 1
ATOM 2090 C C . THR A 1 280 ? 21.550 -46.014 4.031 1.00 42.81 280 THR A C 1
ATOM 2092 O O . THR A 1 280 ? 22.610 -46.576 4.305 1.00 42.81 280 THR A O 1
ATOM 2095 N N . LYS A 1 281 ? 21.423 -45.219 2.963 1.00 43.75 281 LYS A N 1
ATOM 2096 C CA . LYS A 1 281 ? 22.566 -44.617 2.271 1.00 43.75 281 LYS A CA 1
ATOM 2097 C C . LYS A 1 281 ? 23.063 -43.449 3.116 1.00 43.75 281 LYS A C 1
ATOM 2099 O O . LYS A 1 281 ? 22.300 -42.532 3.407 1.00 43.75 281 LYS A O 1
ATOM 2104 N N . GLY A 1 282 ? 24.329 -43.524 3.522 1.00 37.69 282 GLY A N 1
ATOM 2105 C CA . GLY A 1 282 ? 25.038 -42.426 4.163 1.00 37.69 282 GLY A CA 1
ATOM 2106 C C . GLY A 1 282 ? 24.954 -41.181 3.289 1.00 37.69 282 GLY A C 1
ATOM 2107 O O . GLY A 1 282 ? 25.350 -41.204 2.127 1.00 37.69 282 GLY A O 1
ATOM 2108 N N . VAL A 1 283 ? 24.368 -40.126 3.846 1.00 40.50 283 VAL A N 1
ATOM 2109 C CA . VAL A 1 283 ? 24.379 -38.791 3.260 1.00 40.50 283 VAL A CA 1
ATOM 2110 C C . VAL A 1 283 ? 25.779 -38.247 3.497 1.00 40.50 283 VAL A C 1
ATOM 2112 O O . VAL A 1 283 ? 26.112 -37.843 4.610 1.00 40.50 283 VAL A O 1
ATOM 2115 N N . ASP A 1 284 ? 26.615 -38.304 2.464 1.00 35.22 284 ASP A N 1
ATOM 2116 C CA . ASP A 1 284 ? 27.907 -37.634 2.449 1.00 35.22 284 ASP A CA 1
ATOM 2117 C C . ASP A 1 284 ? 27.666 -36.127 2.606 1.00 35.22 284 ASP A C 1
ATOM 2119 O O . ASP A 1 284 ? 27.273 -35.427 1.674 1.00 35.22 284 ASP A O 1
ATOM 2123 N N . THR A 1 285 ? 27.893 -35.614 3.815 1.00 42.47 285 THR A N 1
ATOM 2124 C CA . THR A 1 285 ? 27.847 -34.189 4.163 1.00 42.47 285 THR A CA 1
ATOM 2125 C C . THR A 1 285 ? 29.074 -33.449 3.628 1.00 42.47 285 THR A C 1
ATOM 2127 O O . THR A 1 285 ? 29.765 -32.754 4.368 1.00 42.47 285 THR A O 1
ATOM 2130 N N . ASN A 1 286 ? 29.359 -33.590 2.336 1.00 39.78 286 ASN A N 1
ATOM 2131 C CA . ASN A 1 286 ? 30.211 -32.661 1.606 1.00 39.78 286 ASN A CA 1
ATOM 2132 C C . ASN A 1 286 ? 29.296 -31.656 0.910 1.00 39.78 286 ASN A C 1
ATOM 2134 O O . ASN A 1 286 ? 29.121 -31.680 -0.305 1.00 39.78 286 ASN A O 1
ATOM 2138 N N . SER A 1 287 ? 28.693 -30.767 1.705 1.00 43.19 287 SER A N 1
ATOM 2139 C CA . SER A 1 287 ? 28.054 -29.567 1.178 1.00 43.19 287 SER A CA 1
ATOM 2140 C C . SER A 1 287 ? 29.160 -28.674 0.617 1.00 43.19 287 SER A C 1
ATOM 2142 O O . SER A 1 287 ? 29.759 -27.878 1.347 1.00 43.19 287 SER A O 1
ATOM 2144 N N . SER A 1 288 ? 29.478 -28.851 -0.665 1.00 39.72 288 SER A N 1
ATOM 2145 C CA . SER A 1 288 ? 30.182 -27.837 -1.438 1.00 39.72 288 SER A CA 1
ATOM 2146 C C . SER A 1 288 ? 29.439 -26.528 -1.213 1.00 39.72 288 SER A C 1
ATOM 2148 O O . SER A 1 288 ? 28.249 -26.448 -1.508 1.00 39.72 288 SER A O 1
ATOM 2150 N N . SER A 1 289 ? 30.101 -25.542 -0.612 1.00 41.34 289 SER A N 1
ATOM 2151 C CA . SER A 1 289 ? 29.538 -24.205 -0.485 1.00 41.34 289 SER A CA 1
ATOM 2152 C C . SER A 1 289 ? 29.250 -23.711 -1.895 1.00 41.34 289 SER A C 1
ATOM 2154 O O . SER A 1 289 ? 30.194 -23.424 -2.638 1.00 41.34 289 SER A O 1
ATOM 2156 N N . GLU A 1 290 ? 27.979 -23.675 -2.285 1.00 46.91 290 GLU A N 1
ATOM 2157 C CA . GLU A 1 290 ? 27.600 -22.996 -3.512 1.00 46.91 290 GLU A CA 1
ATOM 2158 C C . GLU A 1 290 ? 28.131 -21.558 -3.423 1.00 46.91 290 GLU A C 1
ATOM 2160 O O . GLU A 1 290 ? 28.045 -20.930 -2.359 1.00 46.91 290 GLU A O 1
ATOM 2165 N N . PRO A 1 291 ? 28.793 -21.059 -4.479 1.00 43.91 291 PRO A N 1
ATOM 2166 C CA . PRO A 1 291 ? 29.254 -19.684 -4.500 1.00 43.91 291 PRO A CA 1
ATOM 2167 C C . PRO A 1 291 ? 28.040 -18.768 -4.336 1.00 43.91 291 PRO A C 1
ATOM 2169 O O . PRO A 1 291 ? 27.049 -18.940 -5.041 1.00 43.91 291 PRO A O 1
ATOM 2172 N N . TYR A 1 292 ? 28.130 -17.816 -3.402 1.00 40.50 292 TYR A N 1
ATOM 2173 C CA . TYR A 1 292 ? 27.097 -16.803 -3.189 1.00 40.50 292 TYR A CA 1
ATOM 2174 C C . TYR A 1 292 ? 26.702 -16.183 -4.530 1.00 40.50 292 TYR A C 1
ATOM 2176 O O . TYR A 1 292 ? 27.565 -15.745 -5.300 1.00 40.50 292 TYR A O 1
ATOM 2184 N N . SER A 1 293 ? 25.405 -16.161 -4.809 1.00 42.72 293 SER A N 1
ATOM 2185 C CA . SER A 1 293 ? 24.873 -15.474 -5.975 1.00 42.72 293 SER A CA 1
ATOM 2186 C C . SER A 1 293 ? 25.117 -13.966 -5.837 1.00 42.72 293 SER A C 1
ATOM 2188 O O . SER A 1 293 ? 25.249 -13.420 -4.740 1.00 42.72 293 SER A O 1
ATOM 2190 N N . THR A 1 294 ? 25.171 -13.245 -6.955 1.00 34.72 294 THR A N 1
ATOM 2191 C CA . THR A 1 294 ? 25.188 -11.772 -6.933 1.00 34.72 294 THR A CA 1
ATOM 2192 C C . THR A 1 294 ? 23.948 -11.191 -6.243 1.00 34.72 294 THR A C 1
ATOM 2194 O O . THR A 1 294 ? 24.018 -10.099 -5.683 1.00 34.72 294 THR A O 1
ATOM 2197 N N . GLU A 1 295 ? 22.842 -11.936 -6.223 1.00 40.19 295 GLU A N 1
ATOM 2198 C CA . GLU A 1 295 ? 21.620 -11.611 -5.482 1.00 40.19 295 GLU A CA 1
ATOM 2199 C C . GLU A 1 295 ? 21.851 -11.673 -3.962 1.00 40.19 295 GLU A C 1
ATOM 2201 O O . GLU A 1 295 ? 21.407 -10.771 -3.255 1.00 40.19 295 GLU A O 1
ATOM 2206 N N . ASP A 1 296 ? 22.654 -12.621 -3.458 1.00 39.09 296 ASP A N 1
ATOM 2207 C CA . ASP A 1 296 ? 23.025 -12.701 -2.035 1.00 39.09 296 ASP A CA 1
ATOM 2208 C C . ASP A 1 296 ? 23.809 -11.467 -1.569 1.00 39.09 296 ASP A C 1
ATOM 2210 O O . ASP A 1 296 ? 23.604 -10.995 -0.454 1.00 39.09 296 ASP A O 1
ATOM 2214 N N . VAL A 1 297 ? 24.661 -10.893 -2.424 1.00 39.44 297 VAL A N 1
ATOM 2215 C CA . VAL A 1 297 ? 25.402 -9.654 -2.117 1.00 39.44 297 VAL A CA 1
ATOM 2216 C C . VAL A 1 297 ? 24.473 -8.437 -2.112 1.00 39.44 297 VAL A C 1
ATOM 2218 O O . VAL A 1 297 ? 24.620 -7.550 -1.273 1.00 39.44 297 VAL A O 1
ATOM 2221 N N . LEU A 1 298 ? 23.480 -8.395 -3.007 1.00 36.97 298 LEU A N 1
ATOM 2222 C CA . LEU A 1 298 ? 22.465 -7.335 -3.020 1.00 36.97 298 LEU A CA 1
ATOM 2223 C C . LEU A 1 298 ? 21.479 -7.461 -1.850 1.00 36.97 298 LEU A C 1
ATOM 2225 O O . LEU A 1 298 ? 20.957 -6.448 -1.390 1.00 36.97 298 LEU A O 1
ATOM 2229 N N . THR A 1 299 ? 21.290 -8.663 -1.296 1.00 43.12 299 THR A N 1
ATOM 2230 C CA . THR A 1 299 ? 20.532 -8.849 -0.049 1.00 43.12 299 THR A CA 1
ATOM 2231 C C . THR A 1 299 ? 21.221 -8.267 1.183 1.00 43.12 299 THR A C 1
ATOM 2233 O O . THR A 1 299 ? 20.587 -8.149 2.225 1.00 43.12 299 THR A O 1
ATOM 2236 N N . TRP A 1 300 ? 22.490 -7.854 1.085 1.00 51.94 300 TRP A N 1
ATOM 2237 C CA . TRP A 1 300 ? 23.187 -7.142 2.162 1.00 51.94 300 TRP A CA 1
ATOM 2238 C C . TRP A 1 300 ? 22.806 -5.661 2.253 1.00 51.94 300 TRP A C 1
ATOM 2240 O O . TRP A 1 300 ? 23.255 -4.973 3.170 1.00 51.94 300 TRP A O 1
ATOM 2250 N N . LEU A 1 301 ? 21.996 -5.154 1.318 1.00 60.88 301 LEU A N 1
ATOM 2251 C CA . LEU A 1 301 ? 21.467 -3.801 1.399 1.00 60.88 301 LEU A CA 1
ATOM 2252 C C . LEU A 1 301 ? 20.413 -3.718 2.516 1.00 60.88 301 LEU A C 1
ATOM 2254 O O . LEU A 1 301 ? 19.579 -4.620 2.638 1.00 60.88 301 LEU A O 1
ATOM 2258 N N . PRO A 1 302 ? 20.422 -2.646 3.331 1.00 67.38 302 PRO A N 1
ATOM 2259 C CA . PRO A 1 302 ? 19.370 -2.426 4.312 1.00 67.38 302 PRO A CA 1
ATOM 2260 C C . PRO A 1 302 ? 18.003 -2.377 3.612 1.00 67.38 302 PRO A C 1
ATOM 2262 O O . PRO A 1 302 ? 17.922 -1.973 2.445 1.00 67.38 302 PRO A O 1
ATOM 2265 N N . PRO A 1 303 ? 16.920 -2.768 4.305 1.00 79.50 303 PRO A N 1
ATOM 2266 C CA . PRO A 1 303 ? 15.591 -2.698 3.726 1.00 79.50 303 PRO A CA 1
ATOM 2267 C C . PRO A 1 303 ? 15.279 -1.267 3.296 1.00 79.50 303 PRO A C 1
ATOM 2269 O O . PRO A 1 303 ? 15.558 -0.305 4.014 1.00 79.50 303 PRO A O 1
ATOM 2272 N N . THR A 1 304 ? 14.706 -1.127 2.102 1.00 83.50 304 THR A N 1
ATOM 2273 C CA . THR A 1 304 ? 14.333 0.189 1.587 1.00 83.50 304 THR A CA 1
ATOM 2274 C C . THR A 1 304 ? 13.216 0.788 2.449 1.00 83.50 304 THR A C 1
ATOM 2276 O O . THR A 1 304 ? 12.395 0.036 2.991 1.00 83.50 304 THR A O 1
ATOM 2279 N N . PRO A 1 305 ? 13.116 2.130 2.553 1.00 87.50 305 PRO A N 1
ATOM 2280 C CA . PRO A 1 305 ? 12.003 2.765 3.254 1.00 87.50 305 PRO A CA 1
ATOM 2281 C C . PRO A 1 305 ? 10.645 2.265 2.751 1.00 87.50 305 PRO A C 1
ATOM 2283 O O . PRO A 1 305 ? 9.757 2.000 3.552 1.00 87.50 305 PRO A O 1
ATOM 2286 N N . GLN A 1 306 ? 10.499 2.058 1.437 1.00 85.56 306 GLN A N 1
ATOM 2287 C CA . GLN A 1 306 ? 9.275 1.526 0.837 1.00 85.56 306 GLN A CA 1
ATOM 2288 C C . GLN A 1 306 ? 8.935 0.123 1.354 1.00 85.56 306 GLN A C 1
ATOM 2290 O O . GLN A 1 306 ? 7.795 -0.140 1.719 1.00 85.56 306 GLN A O 1
ATOM 2295 N N . LEU A 1 307 ? 9.918 -0.774 1.436 1.00 87.31 307 LEU A N 1
ATOM 2296 C CA . LEU A 1 307 ? 9.684 -2.140 1.897 1.00 87.31 307 LEU A CA 1
ATOM 2297 C C . LEU A 1 307 ? 9.312 -2.185 3.385 1.00 87.31 307 LEU A C 1
ATOM 2299 O O . LEU A 1 307 ? 8.415 -2.933 3.774 1.00 87.31 307 LEU A O 1
ATOM 2303 N N . LEU A 1 308 ? 9.960 -1.356 4.212 1.00 92.19 308 LEU A N 1
ATOM 2304 C CA . LEU A 1 308 ? 9.570 -1.199 5.615 1.00 92.19 308 LEU A CA 1
ATOM 2305 C C . LEU A 1 308 ? 8.179 -0.582 5.751 1.00 92.19 308 LEU A C 1
ATOM 2307 O O . LEU A 1 308 ? 7.427 -0.967 6.637 1.00 92.19 308 LEU A O 1
ATOM 2311 N N . THR A 1 309 ? 7.820 0.335 4.857 1.00 91.88 309 THR A N 1
ATOM 2312 C CA . THR A 1 309 ? 6.483 0.932 4.797 1.00 91.88 309 THR A CA 1
ATOM 2313 C C . THR A 1 309 ? 5.437 -0.130 4.499 1.00 91.88 309 THR A C 1
ATOM 2315 O O . THR A 1 309 ? 4.483 -0.270 5.257 1.00 91.88 309 THR A O 1
ATOM 2318 N N . ASP A 1 310 ? 5.647 -0.945 3.465 1.00 91.12 310 ASP A N 1
ATOM 2319 C CA . ASP A 1 310 ? 4.741 -2.038 3.111 1.00 91.12 310 ASP A CA 1
ATOM 2320 C C . ASP A 1 310 ? 4.585 -3.043 4.266 1.00 91.12 310 ASP A C 1
ATOM 2322 O O . ASP A 1 310 ? 3.463 -3.465 4.567 1.00 91.12 310 ASP A O 1
ATOM 2326 N N . ALA A 1 311 ? 5.682 -3.355 4.967 1.00 94.12 311 ALA A N 1
ATOM 2327 C CA . ALA A 1 311 ? 5.671 -4.190 6.167 1.00 94.12 311 ALA A CA 1
ATOM 2328 C C . ALA A 1 311 ? 4.884 -3.545 7.323 1.00 94.12 311 ALA A C 1
ATOM 2330 O O . ALA A 1 311 ? 4.080 -4.224 7.966 1.00 94.12 311 ALA A O 1
ATOM 2331 N N . THR A 1 312 ? 5.085 -2.248 7.588 1.00 95.06 312 THR A N 1
ATOM 2332 C CA . THR A 1 312 ? 4.347 -1.491 8.611 1.00 95.06 312 THR A CA 1
ATOM 2333 C C . THR A 1 312 ? 2.857 -1.478 8.318 1.00 95.06 312 THR A C 1
ATOM 2335 O O . THR A 1 312 ? 2.060 -1.777 9.202 1.00 95.06 312 THR A O 1
ATOM 2338 N N . LEU A 1 313 ? 2.467 -1.164 7.083 1.00 93.25 313 LEU A N 1
ATOM 2339 C CA . LEU A 1 313 ? 1.064 -1.052 6.695 1.00 93.25 313 LEU A CA 1
ATOM 2340 C C . LEU A 1 313 ? 0.344 -2.393 6.783 1.00 93.25 313 LEU A C 1
ATOM 2342 O O . LEU A 1 313 ? -0.780 -2.455 7.283 1.00 93.25 313 LEU A O 1
ATOM 2346 N N . LEU A 1 314 ? 0.992 -3.473 6.340 1.00 94.00 314 LEU A N 1
ATOM 2347 C CA . LEU A 1 314 ? 0.418 -4.808 6.448 1.00 94.00 314 LEU A CA 1
ATOM 2348 C C . LEU A 1 314 ? 0.257 -5.225 7.915 1.00 94.00 314 LEU A C 1
ATOM 2350 O O . LEU A 1 314 ? -0.813 -5.696 8.301 1.00 94.00 314 LEU A O 1
ATOM 2354 N N . LEU A 1 315 ? 1.277 -5.004 8.749 1.00 95.50 315 LEU A N 1
ATOM 2355 C CA . LEU A 1 315 ? 1.223 -5.365 10.165 1.00 95.50 315 LEU A CA 1
ATOM 2356 C C . LEU A 1 315 ? 0.208 -4.513 10.942 1.00 95.50 315 LEU A C 1
ATOM 2358 O O . LEU A 1 315 ? -0.523 -5.037 11.787 1.00 95.50 315 LEU A O 1
ATOM 2362 N N . LEU A 1 316 ? 0.093 -3.225 10.608 1.00 95.19 316 LEU A N 1
ATOM 2363 C CA . LEU A 1 316 ? -0.948 -2.339 11.126 1.00 95.19 316 LEU A CA 1
ATOM 2364 C C . LEU A 1 316 ? -2.330 -2.867 10.780 1.00 95.19 316 LEU A C 1
ATOM 2366 O O . LEU A 1 316 ? -3.182 -2.980 11.656 1.00 95.19 316 LEU A O 1
ATOM 2370 N N . ARG A 1 317 ? -2.540 -3.250 9.522 1.00 93.12 317 ARG A N 1
ATOM 2371 C CA . ARG A 1 317 ? -3.815 -3.796 9.067 1.00 93.12 317 ARG A CA 1
ATOM 2372 C C . ARG A 1 317 ? -4.182 -5.083 9.810 1.00 93.12 317 ARG A C 1
ATOM 2374 O O . ARG A 1 317 ? -5.320 -5.228 10.253 1.00 93.12 317 ARG A O 1
ATOM 2381 N N . MET A 1 318 ? -3.216 -5.976 10.023 1.00 94.12 318 MET A N 1
ATOM 2382 C CA . MET A 1 318 ? -3.398 -7.178 10.846 1.00 94.12 318 MET A CA 1
ATOM 2383 C C . MET A 1 318 ? -3.720 -6.842 12.308 1.00 94.12 318 MET A C 1
ATOM 2385 O O . MET A 1 318 ? -4.537 -7.527 12.921 1.00 94.12 318 MET A O 1
ATOM 2389 N N . THR A 1 319 ? -3.104 -5.793 12.855 1.00 94.88 319 THR A N 1
ATOM 2390 C CA . THR A 1 319 ? -3.327 -5.344 14.238 1.00 94.88 319 THR A CA 1
ATOM 2391 C C . THR A 1 319 ? -4.728 -4.766 14.414 1.00 94.88 319 THR A C 1
ATOM 2393 O O . THR A 1 319 ? -5.467 -5.194 15.296 1.00 94.88 319 THR A O 1
ATOM 2396 N N . ILE A 1 320 ? -5.147 -3.876 13.510 1.00 92.50 320 ILE A N 1
ATOM 2397 C CA . ILE A 1 320 ? -6.497 -3.290 13.490 1.00 92.50 320 ILE A CA 1
ATOM 2398 C C . ILE A 1 320 ? -7.571 -4.375 13.318 1.00 92.50 320 ILE A C 1
ATOM 2400 O O . ILE A 1 320 ? -8.640 -4.279 13.913 1.00 92.50 320 ILE A O 1
ATOM 2404 N N . SER A 1 321 ? -7.271 -5.432 12.558 1.00 89.94 321 SER A N 1
ATOM 2405 C CA . SER A 1 321 ? -8.170 -6.581 12.365 1.00 89.94 321 SER A CA 1
ATOM 2406 C C . SER A 1 321 ? -8.180 -7.565 13.550 1.00 89.94 321 SER A C 1
ATOM 2408 O O . SER A 1 321 ? -8.858 -8.589 13.494 1.00 89.94 321 SER A O 1
ATOM 2410 N N . GLY A 1 322 ? -7.396 -7.319 14.608 1.00 91.31 322 GLY A N 1
ATOM 2411 C CA . GLY A 1 322 ? -7.292 -8.205 15.775 1.00 91.31 322 GLY A CA 1
ATOM 2412 C C . GLY A 1 322 ? -6.556 -9.526 15.508 1.00 91.31 322 GLY A C 1
ATOM 2413 O O . GLY A 1 322 ? -6.679 -10.497 16.262 1.00 91.31 322 GLY A O 1
ATOM 2414 N N . PHE A 1 323 ? -5.796 -9.624 14.415 1.00 93.12 323 PHE A N 1
ATOM 2415 C CA . PHE A 1 323 ? -5.023 -10.830 14.105 1.00 93.12 323 PHE A CA 1
ATOM 2416 C C . PHE A 1 323 ? -3.735 -10.893 14.915 1.00 93.12 323 PHE A C 1
ATOM 2418 O O . PHE A 1 323 ? -3.322 -11.983 15.319 1.00 93.12 323 PHE A O 1
ATOM 2425 N N . ILE A 1 324 ? -3.133 -9.735 15.157 1.00 94.62 324 ILE A N 1
ATOM 2426 C CA . ILE A 1 324 ? -1.884 -9.552 15.884 1.00 94.62 324 ILE A CA 1
ATOM 2427 C C . ILE A 1 324 ? -2.109 -8.467 16.942 1.00 94.62 324 ILE A C 1
ATOM 2429 O O . ILE A 1 324 ? -2.884 -7.543 16.721 1.00 94.62 324 ILE A O 1
ATOM 2433 N N . ASN A 1 325 ? -1.448 -8.584 18.089 1.00 94.56 325 ASN A N 1
ATOM 2434 C CA . ASN A 1 325 ? -1.480 -7.550 19.120 1.00 94.56 325 ASN A CA 1
ATOM 2435 C C . ASN A 1 325 ? -0.378 -6.505 18.871 1.00 94.56 325 ASN A C 1
ATOM 2437 O O . ASN A 1 325 ? 0.640 -6.805 18.245 1.00 94.56 325 ASN A O 1
ATOM 2441 N N . GLY A 1 326 ? -0.535 -5.289 19.398 1.00 92.62 326 GLY A N 1
ATOM 2442 C CA . GLY A 1 326 ? 0.484 -4.237 19.267 1.00 92.62 326 GLY A CA 1
ATOM 2443 C C . GLY A 1 326 ? 1.852 -4.602 19.867 1.00 92.62 326 GLY A C 1
ATOM 2444 O O . GLY A 1 326 ? 2.885 -4.170 19.354 1.00 92.62 326 GLY A O 1
ATOM 2445 N N . ASP A 1 327 ? 1.864 -5.468 20.883 1.00 91.69 327 ASP A N 1
ATOM 2446 C CA . ASP A 1 327 ? 3.056 -5.958 21.590 1.00 91.69 327 ASP A CA 1
ATOM 2447 C C . ASP A 1 327 ? 3.726 -7.181 20.924 1.00 91.69 327 ASP A C 1
ATOM 2449 O O . ASP A 1 327 ? 4.661 -7.770 21.472 1.00 91.69 327 ASP A O 1
ATOM 2453 N N . ASP A 1 328 ? 3.279 -7.585 19.732 1.00 94.56 328 ASP A N 1
ATOM 2454 C CA . ASP A 1 328 ? 3.862 -8.712 19.003 1.00 94.56 328 ASP A CA 1
ATOM 2455 C C . ASP A 1 328 ? 5.325 -8.443 18.590 1.00 94.56 328 ASP A C 1
ATOM 2457 O O . ASP A 1 328 ? 5.709 -7.351 18.159 1.00 94.56 328 ASP A O 1
ATOM 2461 N N . ASN A 1 329 ? 6.164 -9.481 18.660 1.00 92.50 329 ASN A N 1
ATOM 2462 C CA . ASN A 1 329 ? 7.587 -9.418 18.308 1.00 92.50 329 ASN A CA 1
ATOM 2463 C C . ASN A 1 329 ? 7.862 -8.907 16.879 1.00 92.50 329 ASN A C 1
ATOM 2465 O O . ASN A 1 329 ? 8.949 -8.383 16.613 1.00 92.50 329 ASN A O 1
ATOM 2469 N N . ARG A 1 330 ? 6.909 -9.036 15.948 1.00 94.19 330 ARG A N 1
ATOM 2470 C CA . ARG A 1 330 ? 7.026 -8.474 14.593 1.00 94.19 330 ARG A CA 1
ATOM 2471 C C . ARG A 1 330 ? 7.117 -6.954 14.621 1.00 94.19 330 ARG A C 1
ATOM 2473 O O . ARG A 1 330 ? 7.969 -6.391 13.933 1.00 94.19 330 ARG A O 1
ATOM 2480 N N . TRP A 1 331 ? 6.330 -6.295 15.474 1.00 95.50 331 TRP A N 1
ATOM 2481 C CA . TRP A 1 331 ? 6.411 -4.848 15.649 1.00 95.50 331 TRP A CA 1
ATOM 2482 C C . TRP A 1 331 ? 7.765 -4.424 16.214 1.00 95.50 331 TRP A C 1
ATOM 2484 O O . TRP A 1 331 ? 8.335 -3.424 15.782 1.00 95.50 331 TRP A O 1
ATOM 2494 N N . HIS A 1 332 ? 8.340 -5.225 17.111 1.00 92.62 332 HIS A N 1
ATOM 2495 C CA . HIS A 1 332 ? 9.692 -5.006 17.625 1.00 92.62 332 HIS A CA 1
ATOM 2496 C C . HIS A 1 332 ? 10.784 -5.125 16.570 1.00 92.62 332 HIS A C 1
ATOM 2498 O O . HIS A 1 332 ? 11.744 -4.351 16.575 1.00 92.62 332 HIS A O 1
ATOM 2504 N N . ALA A 1 333 ? 10.683 -6.120 15.690 1.00 92.31 333 ALA A N 1
ATOM 2505 C CA . ALA A 1 333 ? 11.614 -6.273 14.580 1.00 92.31 333 ALA A CA 1
ATOM 2506 C C . ALA A 1 333 ? 11.529 -5.067 13.634 1.00 92.31 333 ALA A C 1
ATOM 2508 O O . ALA A 1 333 ? 12.553 -4.492 13.272 1.00 92.31 333 ALA A O 1
ATOM 2509 N N . LEU A 1 334 ? 10.310 -4.627 13.326 1.00 94.06 334 LEU A N 1
ATOM 2510 C CA . LEU A 1 334 ? 10.045 -3.497 12.447 1.00 94.06 334 LEU A CA 1
ATOM 2511 C C . LEU A 1 334 ? 10.495 -2.153 13.042 1.00 94.06 334 LEU A C 1
ATOM 2513 O O . LEU A 1 334 ? 11.160 -1.374 12.365 1.00 94.06 334 LEU A O 1
ATOM 2517 N N . ARG A 1 335 ? 10.220 -1.896 14.325 1.00 93.31 335 ARG A N 1
ATOM 2518 C CA . ARG A 1 335 ? 10.694 -0.696 15.034 1.00 93.31 335 ARG A CA 1
ATOM 2519 C C . ARG A 1 335 ? 12.219 -0.601 15.025 1.00 93.31 335 ARG A C 1
ATOM 2521 O O . ARG A 1 335 ? 12.767 0.465 14.759 1.00 93.31 335 ARG A O 1
ATOM 2528 N N . ARG A 1 336 ? 12.913 -1.718 15.268 1.00 90.00 336 ARG A N 1
ATOM 2529 C CA . ARG A 1 336 ? 14.381 -1.779 15.169 1.00 90.00 336 ARG A CA 1
ATOM 2530 C C . ARG A 1 336 ? 14.868 -1.521 13.748 1.00 90.00 336 ARG A C 1
ATOM 2532 O O . ARG A 1 336 ? 15.834 -0.786 13.581 1.00 90.00 336 ARG A O 1
ATOM 2539 N N . ALA A 1 337 ? 14.183 -2.071 12.749 1.00 90.38 337 ALA A N 1
ATOM 2540 C CA . ALA A 1 337 ? 14.524 -1.853 11.352 1.00 90.38 337 ALA A CA 1
ATOM 2541 C C . ALA A 1 337 ? 14.458 -0.373 10.956 1.00 90.38 337 ALA A C 1
ATOM 2543 O O . ALA A 1 337 ? 15.418 0.170 10.407 1.00 90.38 337 ALA A O 1
ATOM 2544 N N . TRP A 1 338 ? 13.366 0.299 11.327 1.00 91.94 338 TRP A N 1
ATOM 2545 C CA . TRP A 1 338 ? 13.214 1.740 11.138 1.00 91.94 338 TRP A CA 1
ATOM 2546 C C . TRP A 1 338 ? 14.280 2.541 11.879 1.00 91.94 338 TRP A C 1
ATOM 2548 O O . TRP A 1 338 ? 14.862 3.456 11.303 1.00 91.94 338 TRP A O 1
ATOM 2558 N N . LYS A 1 339 ? 14.574 2.177 13.132 1.00 89.75 339 LYS A N 1
ATOM 2559 C CA . LYS A 1 339 ? 15.602 2.845 13.935 1.00 89.75 339 LYS A CA 1
ATOM 2560 C C . LYS A 1 339 ? 16.971 2.779 13.254 1.00 89.75 339 LYS A C 1
ATOM 2562 O O . LYS A 1 339 ? 17.594 3.812 13.065 1.00 89.75 339 LYS A O 1
ATOM 2567 N N . VAL A 1 340 ? 17.393 1.594 12.806 1.00 86.62 340 VAL A N 1
ATOM 2568 C CA . VAL A 1 340 ? 18.665 1.412 12.086 1.00 86.62 340 VAL A CA 1
ATOM 2569 C C . VAL A 1 340 ? 18.695 2.215 10.784 1.00 86.62 340 VAL A C 1
ATOM 2571 O O . VAL A 1 340 ? 19.710 2.833 10.474 1.00 86.62 340 VAL A O 1
ATOM 2574 N N . LEU A 1 341 ? 17.591 2.229 10.029 1.00 85.69 341 LEU A N 1
ATOM 2575 C CA . LEU A 1 341 ? 17.501 2.985 8.780 1.00 85.69 341 LEU A CA 1
ATOM 2576 C C . LEU A 1 341 ? 17.653 4.500 9.009 1.00 85.69 341 LEU A C 1
ATOM 2578 O O . LEU A 1 341 ? 18.353 5.160 8.244 1.00 85.69 341 LEU A O 1
ATOM 2582 N N . ILE A 1 342 ? 17.017 5.046 10.051 1.00 84.94 342 ILE A N 1
ATOM 2583 C CA . ILE A 1 342 ? 17.024 6.489 10.349 1.00 84.94 342 ILE A CA 1
ATOM 2584 C C . ILE A 1 342 ? 18.309 6.928 11.061 1.00 84.94 342 ILE A C 1
ATOM 2586 O O . ILE A 1 342 ? 18.851 7.984 10.742 1.00 84.94 342 ILE A O 1
ATOM 2590 N N . GLU A 1 343 ? 18.810 6.134 12.008 1.00 83.81 343 GLU A N 1
ATOM 2591 C CA . GLU A 1 343 ? 20.005 6.453 12.803 1.00 83.81 343 GLU A CA 1
ATOM 2592 C C . GLU A 1 343 ? 21.319 6.135 12.080 1.00 83.81 343 GLU A C 1
ATOM 2594 O O . GLU A 1 343 ? 22.392 6.417 12.617 1.00 83.81 343 GLU A O 1
ATOM 2599 N N . SER A 1 344 ? 21.263 5.555 10.876 1.00 78.62 344 SER A N 1
ATOM 2600 C CA . SER A 1 344 ? 22.462 5.205 10.117 1.00 78.62 344 SER A CA 1
ATOM 2601 C C . SER A 1 344 ? 23.390 6.427 9.979 1.00 78.62 344 SER A C 1
ATOM 2603 O O . SER A 1 344 ? 22.970 7.465 9.454 1.00 78.62 344 SER A O 1
ATOM 2605 N N . PRO A 1 345 ? 24.654 6.343 10.442 1.00 62.31 345 PRO A N 1
ATOM 2606 C CA . PRO A 1 345 ? 25.556 7.490 10.571 1.00 62.31 345 PRO A CA 1
ATOM 2607 C C . PRO A 1 345 ? 25.855 8.173 9.234 1.00 62.31 345 PRO A C 1
ATOM 2609 O O . PRO A 1 345 ? 26.093 9.383 9.211 1.00 62.31 345 PRO A O 1
ATOM 2612 N N . ASP A 1 346 ? 25.756 7.440 8.124 1.00 62.91 346 ASP A N 1
ATOM 2613 C CA . ASP A 1 346 ? 25.899 7.992 6.777 1.00 62.91 346 ASP A CA 1
ATOM 2614 C C . ASP A 1 346 ? 24.807 9.025 6.458 1.00 62.91 346 ASP A C 1
ATOM 2616 O O . ASP A 1 346 ? 25.060 9.983 5.730 1.00 62.91 346 ASP A O 1
ATOM 2620 N N . MET A 1 347 ? 23.617 8.906 7.056 1.00 59.78 347 MET A N 1
ATOM 2621 C CA . MET A 1 347 ? 22.492 9.817 6.813 1.00 59.78 347 MET A CA 1
ATOM 2622 C C . MET A 1 347 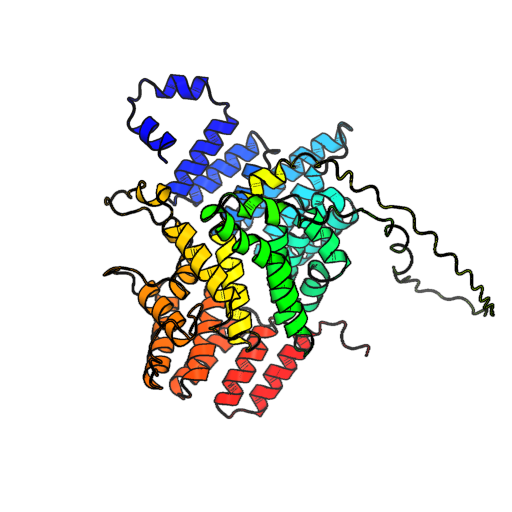? 22.659 11.163 7.525 1.00 59.78 347 MET A C 1
ATOM 2624 O O . MET A 1 347 ? 22.255 12.199 7.000 1.00 59.78 347 MET A O 1
ATOM 2628 N N . SER A 1 348 ? 23.316 11.171 8.689 1.00 58.66 348 SER A N 1
ATOM 2629 C CA . SER A 1 348 ? 23.553 12.383 9.491 1.00 58.66 348 SER A CA 1
ATOM 2630 C C . SER A 1 348 ? 24.512 13.384 8.830 1.00 58.66 348 SER A C 1
ATOM 2632 O O . SER A 1 348 ? 24.511 14.571 9.162 1.00 58.66 348 SER A O 1
ATOM 2634 N N . GLN A 1 349 ? 25.319 12.917 7.872 1.00 60.75 349 GLN A N 1
ATOM 2635 C CA . GLN A 1 349 ? 26.274 13.746 7.138 1.00 60.75 349 GLN A CA 1
ATOM 2636 C C . GLN A 1 349 ? 25.604 14.594 6.048 1.00 60.75 349 GLN A C 1
ATOM 2638 O O . GLN A 1 349 ? 26.181 15.588 5.600 1.00 60.75 349 GLN A O 1
ATOM 2643 N N . PHE A 1 350 ? 24.383 14.246 5.631 1.00 58.94 350 PHE A N 1
ATOM 2644 C CA . PHE A 1 350 ? 23.647 15.012 4.634 1.00 58.94 350 PHE A CA 1
ATOM 2645 C C . PHE A 1 350 ? 22.863 16.126 5.318 1.00 58.94 350 PHE A C 1
ATOM 2647 O O . PHE A 1 350 ? 21.865 15.872 5.986 1.00 58.94 350 PHE A O 1
ATOM 2654 N N . LYS A 1 351 ? 23.312 17.369 5.136 1.00 61.97 351 LYS A N 1
ATOM 2655 C CA . LYS A 1 351 ? 22.573 18.564 5.553 1.00 61.97 351 LYS A CA 1
ATOM 2656 C C . LYS A 1 351 ? 21.742 19.109 4.392 1.00 61.97 351 LYS A C 1
ATOM 2658 O O . LYS A 1 351 ? 22.208 19.116 3.254 1.00 61.97 351 LYS A O 1
ATOM 2663 N N . ASP A 1 352 ? 20.512 19.522 4.669 1.00 64.56 352 ASP A N 1
ATOM 2664 C CA . ASP A 1 352 ? 19.665 20.258 3.743 1.00 64.56 352 ASP A CA 1
ATOM 2665 C C . ASP A 1 352 ? 20.181 21.697 3.578 1.00 64.56 352 ASP A C 1
ATOM 2667 O O . ASP A 1 352 ? 21.145 22.116 4.227 1.00 64.56 352 ASP A O 1
ATOM 2671 N N . GLU A 1 353 ? 19.560 22.461 2.680 1.00 65.62 353 GLU A N 1
ATOM 2672 C CA . GLU A 1 353 ? 19.927 23.861 2.408 1.00 65.62 353 GLU A CA 1
ATOM 2673 C C . GLU A 1 353 ? 19.831 24.760 3.655 1.00 65.62 353 GLU A C 1
ATOM 2675 O O . GLU A 1 353 ? 20.438 25.829 3.700 1.00 65.62 353 GLU A O 1
ATOM 2680 N N . PHE A 1 354 ? 19.129 24.299 4.695 1.00 65.19 354 PHE A N 1
ATOM 2681 C CA . PHE A 1 354 ? 18.959 24.976 5.976 1.00 65.19 354 PHE A CA 1
ATOM 2682 C C . PHE A 1 354 ? 19.882 24.423 7.074 1.00 65.19 354 PHE A C 1
ATOM 2684 O O . PHE A 1 354 ? 19.785 24.828 8.232 1.00 65.19 354 PHE A O 1
ATOM 2691 N N . GLY A 1 355 ? 20.811 23.524 6.731 1.00 58.25 355 GLY A N 1
ATOM 2692 C CA . GLY A 1 355 ? 21.775 22.950 7.667 1.00 58.25 355 GLY A CA 1
ATOM 2693 C C . GLY A 1 355 ? 21.213 21.850 8.576 1.00 58.25 355 GLY A C 1
ATOM 2694 O O . GLY A 1 355 ? 21.958 21.360 9.431 1.00 58.25 355 GLY A O 1
ATOM 2695 N N . GLY A 1 356 ? 19.948 21.455 8.403 1.00 60.16 356 GLY A N 1
ATOM 2696 C CA . GLY A 1 356 ? 19.309 20.351 9.120 1.00 60.16 356 GLY A CA 1
ATOM 2697 C C . GLY A 1 356 ? 19.572 19.006 8.436 1.00 60.16 356 GLY A C 1
ATOM 2698 O O . GLY A 1 356 ? 19.878 18.981 7.251 1.00 60.16 356 GLY A O 1
ATOM 2699 N N . PRO A 1 357 ? 19.493 17.863 9.131 1.00 55.72 357 PRO A N 1
ATOM 2700 C CA . PRO A 1 357 ? 19.662 16.561 8.489 1.00 55.72 357 PRO A CA 1
ATOM 2701 C C . PRO A 1 357 ? 18.615 16.354 7.377 1.00 55.72 357 PRO A C 1
ATOM 2703 O O . PRO A 1 357 ? 17.413 16.549 7.590 1.00 55.72 357 PRO A O 1
ATOM 2706 N N . VAL A 1 358 ? 19.064 15.949 6.183 1.00 56.66 358 VAL A N 1
ATOM 2707 C CA . VAL A 1 358 ? 18.188 15.553 5.071 1.00 56.66 358 VAL A CA 1
ATOM 2708 C C . VAL A 1 358 ? 17.494 14.262 5.482 1.00 56.66 358 VAL A C 1
ATOM 2710 O O . VAL A 1 358 ? 18.026 13.168 5.315 1.00 56.66 358 VAL A O 1
ATOM 2713 N N . SER A 1 359 ? 16.286 14.376 6.024 1.00 68.25 359 SER A N 1
ATOM 2714 C CA . SER A 1 359 ? 15.449 13.200 6.215 1.00 68.25 359 SER A CA 1
ATOM 2715 C C . SER A 1 359 ? 14.989 12.722 4.839 1.00 68.25 359 SER A C 1
ATOM 2717 O O . SER A 1 359 ? 14.149 13.355 4.204 1.00 68.25 359 SER A O 1
ATOM 2719 N N . MET A 1 360 ? 15.551 11.601 4.375 1.00 69.19 360 MET A N 1
ATOM 2720 C CA . MET A 1 360 ? 15.127 10.887 3.159 1.00 69.19 360 MET A CA 1
ATOM 2721 C C . MET A 1 360 ? 13.622 10.589 3.163 1.00 69.19 360 MET A C 1
ATOM 2723 O O . MET A 1 360 ? 13.004 10.477 2.113 1.00 69.19 360 MET A O 1
ATOM 2727 N N . LEU A 1 361 ? 13.017 10.517 4.348 1.00 78.44 361 LEU A N 1
ATOM 2728 C CA . LEU A 1 361 ? 11.589 10.295 4.508 1.00 78.44 361 LEU A CA 1
ATOM 2729 C C . LEU A 1 361 ? 10.750 11.535 4.172 1.00 78.44 361 LEU A C 1
ATOM 2731 O O . LEU A 1 361 ? 9.571 11.380 3.877 1.00 78.44 361 LEU A O 1
ATOM 2735 N N . LYS A 1 362 ? 11.325 12.750 4.127 1.00 75.25 362 LYS A N 1
ATOM 2736 C CA . LYS A 1 362 ? 10.584 13.957 3.700 1.00 75.25 362 LYS A CA 1
ATOM 2737 C C . LYS A 1 362 ? 10.005 13.799 2.290 1.00 75.25 362 LYS A C 1
ATOM 2739 O O . LYS A 1 362 ? 8.905 14.275 2.040 1.00 75.25 362 LYS A O 1
ATOM 2744 N N . SER A 1 363 ? 10.702 13.094 1.394 1.00 71.06 363 SER A N 1
ATOM 2745 C CA . SER A 1 363 ? 10.204 12.786 0.047 1.00 71.06 363 SER A CA 1
ATOM 2746 C C . SER A 1 363 ? 9.351 11.509 -0.011 1.00 71.06 363 SER A C 1
ATOM 2748 O O . SER A 1 363 ? 8.882 11.110 -1.072 1.00 71.06 363 SER A O 1
ATOM 2750 N N . MET A 1 364 ? 9.083 10.847 1.111 1.00 79.44 364 MET A N 1
ATOM 2751 C CA . MET A 1 364 ? 8.278 9.627 1.156 1.00 79.44 364 MET A CA 1
ATOM 2752 C C . MET A 1 364 ? 7.244 9.758 2.280 1.00 79.44 364 MET A C 1
ATOM 2754 O O . MET A 1 364 ? 7.441 9.183 3.348 1.00 79.44 364 MET A O 1
ATOM 2758 N N . PRO A 1 365 ? 6.147 10.514 2.074 1.00 82.00 365 PRO A N 1
ATOM 2759 C CA . PRO A 1 365 ? 5.205 10.857 3.143 1.00 82.00 365 PRO A CA 1
ATOM 2760 C C . PRO A 1 365 ? 4.610 9.621 3.828 1.00 82.00 365 PRO A C 1
ATOM 2762 O O . PRO A 1 365 ? 4.503 9.596 5.051 1.00 82.00 365 PRO A O 1
ATOM 2765 N N . LEU A 1 366 ? 4.316 8.562 3.067 1.00 86.44 366 LEU A N 1
ATOM 2766 C CA . LEU A 1 366 ? 3.843 7.288 3.610 1.00 86.44 366 LEU A CA 1
ATOM 2767 C C . LEU A 1 366 ? 4.904 6.587 4.467 1.00 86.44 366 LEU A C 1
ATOM 2769 O O . LEU A 1 366 ? 4.590 6.088 5.544 1.00 86.44 366 LEU A O 1
ATOM 2773 N N . ALA A 1 367 ? 6.163 6.589 4.026 1.00 89.38 367 ALA A N 1
ATOM 2774 C CA . ALA A 1 367 ? 7.269 6.012 4.786 1.00 89.38 367 ALA A CA 1
ATOM 2775 C C . ALA A 1 367 ? 7.559 6.806 6.059 1.00 89.38 367 ALA A C 1
ATOM 2777 O O . ALA A 1 367 ? 7.803 6.231 7.117 1.00 89.38 367 ALA A O 1
ATOM 2778 N N . TYR A 1 368 ? 7.470 8.130 5.968 1.00 87.94 368 TYR A N 1
ATOM 2779 C CA . TYR A 1 368 ? 7.562 9.020 7.109 1.00 87.94 368 TYR A CA 1
ATOM 2780 C C . TYR A 1 368 ? 6.453 8.723 8.118 1.00 87.94 368 TYR A C 1
ATOM 2782 O O . TYR A 1 368 ? 6.762 8.383 9.255 1.00 87.94 368 TYR A O 1
ATOM 2790 N N . ALA A 1 369 ? 5.188 8.709 7.687 1.00 89.75 369 ALA A N 1
ATOM 2791 C CA . ALA A 1 369 ? 4.047 8.376 8.536 1.00 89.75 369 ALA A CA 1
ATOM 2792 C C . ALA A 1 369 ? 4.174 6.980 9.179 1.00 89.75 369 ALA A C 1
ATOM 2794 O O . ALA A 1 369 ? 3.973 6.825 10.385 1.00 89.75 369 ALA A O 1
ATOM 2795 N N . ALA A 1 370 ? 4.574 5.974 8.397 1.00 92.81 370 ALA A N 1
ATOM 2796 C CA . ALA A 1 370 ? 4.802 4.612 8.872 1.00 92.81 370 ALA A CA 1
ATOM 2797 C C . ALA A 1 370 ? 5.924 4.534 9.919 1.00 92.81 370 ALA A C 1
ATOM 2799 O O . ALA A 1 370 ? 5.800 3.799 10.898 1.00 92.81 370 ALA A O 1
ATOM 2800 N N . SER A 1 371 ? 7.009 5.289 9.737 1.00 93.62 371 SER A N 1
ATOM 2801 C CA . SER A 1 371 ? 8.106 5.345 10.706 1.00 93.62 371 SER A CA 1
ATOM 2802 C C . SER A 1 371 ? 7.701 6.060 11.998 1.00 93.62 371 SER A C 1
ATOM 2804 O O . SER A 1 371 ? 8.041 5.595 13.088 1.00 93.62 371 SER A O 1
ATOM 2806 N N . SER A 1 372 ? 6.909 7.132 11.893 1.00 92.94 372 SER A N 1
ATOM 2807 C CA . SER A 1 372 ? 6.458 7.936 13.031 1.00 92.94 372 SER A CA 1
ATOM 2808 C C . SER A 1 372 ? 5.508 7.177 13.944 1.00 92.94 372 SER A C 1
ATOM 2810 O O . SER A 1 372 ? 5.506 7.434 15.137 1.00 92.94 372 SER A O 1
ATOM 2812 N N . LEU A 1 373 ? 4.766 6.191 13.426 1.00 94.06 373 LEU A N 1
ATOM 2813 C CA . LEU A 1 373 ? 3.996 5.259 14.261 1.00 94.06 373 LEU A CA 1
ATOM 2814 C C . LEU A 1 373 ? 4.868 4.446 15.233 1.00 94.06 373 LEU A C 1
ATOM 2816 O O . LEU A 1 373 ? 4.367 3.967 16.243 1.00 94.06 373 LEU A O 1
ATOM 2820 N N . LEU A 1 374 ? 6.147 4.220 14.923 1.00 94.19 374 LEU A N 1
ATOM 2821 C CA . LEU A 1 374 ? 7.008 3.303 15.684 1.00 94.19 374 LEU A CA 1
ATOM 2822 C C . LEU A 1 374 ? 8.116 4.006 16.453 1.00 94.19 374 LEU A C 1
ATOM 2824 O O . LEU A 1 374 ? 8.609 3.489 17.462 1.00 94.19 374 LEU A O 1
ATOM 2828 N N . LEU A 1 375 ? 8.553 5.154 15.958 1.00 92.75 375 LEU A N 1
ATOM 2829 C CA . LEU A 1 375 ? 9.670 5.887 16.514 1.00 92.75 375 LEU A CA 1
ATOM 2830 C C . LEU A 1 375 ? 9.170 7.127 17.240 1.00 92.75 375 LEU A C 1
ATOM 2832 O O . LEU A 1 375 ? 8.277 7.839 16.788 1.00 92.75 375 LEU A O 1
ATOM 2836 N N . GLU A 1 376 ? 9.757 7.361 18.405 1.00 88.25 376 GLU A N 1
ATOM 2837 C CA . GLU A 1 376 ? 9.588 8.627 19.096 1.00 88.25 376 GLU A CA 1
ATOM 2838 C C . GLU A 1 376 ? 10.586 9.606 18.503 1.00 88.25 376 GLU A C 1
ATOM 2840 O O . GLU A 1 376 ? 11.773 9.291 18.379 1.00 88.25 376 GLU A O 1
ATOM 2845 N N . GLU A 1 377 ? 10.119 10.790 18.127 1.00 77.88 377 GLU A N 1
ATOM 2846 C CA . GLU A 1 377 ? 11.043 11.841 17.743 1.00 77.88 377 GLU A CA 1
ATOM 2847 C C . GLU A 1 377 ? 11.770 12.343 18.985 1.00 77.88 377 GLU A C 1
ATOM 2849 O O . GLU A 1 377 ? 11.183 12.916 19.901 1.00 77.88 377 GLU A O 1
ATOM 2854 N N . SER A 1 378 ? 13.082 12.124 19.010 1.00 64.94 378 SER A N 1
ATOM 2855 C CA . SER A 1 378 ? 13.964 12.700 20.013 1.00 64.94 378 SER A CA 1
ATOM 2856 C C . SER A 1 378 ? 14.178 14.187 19.702 1.00 64.94 378 SER A C 1
ATOM 2858 O O . SER A 1 378 ? 15.186 14.562 19.103 1.00 64.94 378 SER A O 1
ATOM 2860 N N . GLY A 1 379 ? 13.213 15.041 20.051 1.00 71.12 379 GLY A N 1
ATOM 2861 C CA . GLY A 1 379 ? 13.356 16.497 19.966 1.00 71.12 379 GLY A CA 1
ATOM 2862 C C . GLY A 1 379 ? 12.037 17.263 19.875 1.00 71.12 379 GLY A C 1
ATOM 2863 O O . GLY A 1 379 ? 10.984 16.685 19.623 1.00 71.12 379 GLY A O 1
ATOM 2864 N N . GLU A 1 380 ? 12.118 18.588 20.037 1.00 63.47 380 GLU A N 1
ATOM 2865 C CA . GLU A 1 380 ? 11.051 19.550 19.715 1.00 63.47 380 GLU A CA 1
ATOM 2866 C C . GLU A 1 380 ? 10.845 19.613 18.191 1.00 63.47 380 GLU A C 1
ATOM 2868 O O . GLU A 1 380 ? 11.109 20.625 17.539 1.00 63.47 380 GLU A O 1
ATOM 2873 N N . SER A 1 381 ? 10.443 18.500 17.578 1.00 63.66 381 SER A N 1
ATOM 2874 C CA . SER A 1 381 ? 10.050 18.538 16.179 1.00 63.66 381 SER A CA 1
ATOM 2875 C C . SER A 1 381 ? 8.812 19.426 16.065 1.00 63.66 381 SER A C 1
ATOM 2877 O O . SER A 1 381 ? 7.865 19.326 16.844 1.00 63.66 381 SER A O 1
ATOM 2879 N N . THR A 1 382 ? 8.813 20.312 15.078 1.00 65.69 382 THR A N 1
ATOM 2880 C CA . THR A 1 382 ? 7.659 21.154 14.760 1.00 65.69 382 THR A CA 1
ATOM 2881 C C . THR A 1 382 ? 6.599 20.402 13.954 1.00 65.69 382 THR A C 1
ATOM 2883 O O . THR A 1 382 ? 5.580 20.989 13.592 1.00 65.69 382 THR A O 1
ATOM 2886 N N . ASN A 1 383 ? 6.813 19.116 13.641 1.00 83.94 383 ASN A N 1
ATOM 2887 C CA . ASN A 1 383 ? 5.914 18.382 12.767 1.00 83.94 383 ASN A CA 1
ATOM 2888 C C . ASN A 1 383 ? 4.788 17.720 13.563 1.00 83.94 383 ASN A C 1
ATOM 2890 O O . ASN A 1 383 ? 4.914 16.598 14.054 1.00 83.94 383 ASN A O 1
ATOM 2894 N N . GLN A 1 384 ? 3.653 18.413 13.627 1.00 87.88 384 GLN A N 1
ATOM 2895 C CA . GLN A 1 384 ? 2.425 17.940 14.265 1.00 87.88 384 GLN A CA 1
ATOM 2896 C C . GLN A 1 384 ? 2.021 16.524 13.800 1.00 87.88 384 GLN A C 1
ATOM 2898 O O . GLN A 1 384 ? 1.591 15.714 14.618 1.00 87.88 384 GLN A O 1
ATOM 2903 N N . THR A 1 385 ? 2.242 16.189 12.520 1.00 87.19 385 THR A N 1
ATOM 2904 C CA . THR A 1 385 ? 2.014 14.848 11.941 1.00 87.19 385 THR A CA 1
ATOM 2905 C C . THR A 1 385 ? 2.676 13.750 12.767 1.00 87.19 385 THR A C 1
ATOM 2907 O O . THR A 1 385 ? 2.058 12.739 13.098 1.00 87.19 385 THR A O 1
ATOM 2910 N N . ASN A 1 386 ? 3.944 13.954 13.115 1.00 86.25 386 ASN A N 1
ATOM 2911 C CA . ASN A 1 386 ? 4.753 12.934 13.761 1.00 86.25 386 ASN A CA 1
ATOM 2912 C C . ASN A 1 386 ? 4.404 12.767 15.220 1.00 86.25 386 ASN A C 1
ATOM 2914 O O . ASN A 1 386 ? 4.372 11.645 15.708 1.00 86.25 386 ASN A O 1
ATOM 2918 N N . GLN A 1 387 ? 4.078 13.866 15.889 1.00 90.69 387 GLN A N 1
ATOM 2919 C CA . GLN A 1 387 ? 3.614 13.821 17.266 1.00 90.69 387 GLN A CA 1
ATOM 2920 C C . GLN A 1 387 ? 2.300 13.038 17.368 1.00 90.69 387 GLN A C 1
ATOM 2922 O O . GLN A 1 387 ? 2.187 12.147 18.209 1.00 90.69 387 GLN A O 1
ATOM 2927 N N . ILE A 1 388 ? 1.348 13.305 16.464 1.00 93.12 388 ILE A N 1
ATOM 2928 C CA . ILE A 1 388 ? 0.058 12.602 16.411 1.00 93.12 388 ILE A CA 1
ATOM 2929 C C . ILE A 1 388 ? 0.269 11.112 16.122 1.00 93.12 388 ILE A C 1
ATOM 2931 O O . ILE A 1 388 ? -0.231 10.265 16.859 1.00 93.12 388 ILE A O 1
ATOM 2935 N N . LEU A 1 389 ? 1.033 10.773 15.078 1.00 93.94 389 LEU A N 1
ATOM 2936 C CA . LEU A 1 389 ? 1.267 9.379 14.696 1.00 93.94 389 LEU A CA 1
ATOM 2937 C C . LEU A 1 389 ? 2.077 8.611 15.743 1.00 93.94 389 LEU A C 1
ATOM 2939 O O . LEU A 1 389 ? 1.738 7.473 16.055 1.00 93.94 389 LEU A O 1
ATOM 2943 N N . SER A 1 390 ? 3.094 9.231 16.336 1.00 93.88 390 SER A N 1
ATOM 2944 C CA . SER A 1 390 ? 3.869 8.610 17.410 1.00 93.88 390 SER A CA 1
ATOM 2945 C C . SER A 1 390 ? 2.985 8.318 18.609 1.00 93.88 390 SER A C 1
ATOM 2947 O O . SER A 1 390 ? 2.967 7.179 19.075 1.00 93.88 390 SER A O 1
ATOM 2949 N N . LEU A 1 391 ? 2.169 9.287 19.044 1.00 93.75 391 LEU A N 1
ATOM 2950 C CA . LEU A 1 391 ? 1.198 9.093 20.119 1.00 93.75 391 LEU A CA 1
ATOM 2951 C C . LEU A 1 391 ? 0.193 7.979 19.781 1.00 93.75 391 LEU A C 1
ATOM 2953 O O . LEU A 1 391 ? -0.026 7.106 20.615 1.00 93.75 391 LEU A O 1
ATOM 2957 N N . CYS A 1 392 ? -0.330 7.930 18.551 1.00 94.81 392 CYS A N 1
ATOM 2958 C CA . CYS A 1 392 ? -1.199 6.839 18.091 1.00 94.81 392 CYS A CA 1
ATOM 2959 C C . CYS A 1 392 ? -0.509 5.471 18.224 1.00 94.81 392 CYS A C 1
ATOM 2961 O O . CYS A 1 392 ? -1.096 4.516 18.733 1.00 94.81 392 CYS A O 1
ATOM 2963 N N . GLY A 1 393 ? 0.760 5.381 17.823 1.00 94.94 393 GLY A N 1
ATOM 2964 C CA . GLY A 1 393 ? 1.577 4.185 17.992 1.00 94.94 393 GLY A CA 1
ATOM 2965 C C . GLY A 1 393 ? 1.779 3.783 19.453 1.00 94.94 393 GLY A C 1
ATOM 2966 O O . GLY A 1 393 ? 1.712 2.593 19.770 1.00 94.94 393 GLY A O 1
ATOM 2967 N N . LYS A 1 394 ? 1.965 4.756 20.362 1.00 93.75 394 LYS A N 1
ATOM 2968 C CA . LYS A 1 394 ? 2.047 4.503 21.815 1.00 93.75 394 LYS A CA 1
ATOM 2969 C C . LYS A 1 394 ? 0.737 3.943 22.357 1.00 93.75 394 LYS A C 1
ATOM 2971 O O . LYS A 1 394 ? 0.765 2.924 23.042 1.00 93.75 394 LYS A O 1
ATOM 2976 N N . MET A 1 395 ? -0.388 4.560 21.999 1.00 93.12 395 MET A N 1
ATOM 2977 C CA . MET A 1 395 ? -1.724 4.143 22.434 1.00 93.12 395 MET A CA 1
ATOM 2978 C C . MET A 1 395 ? -2.063 2.726 21.956 1.00 93.12 395 MET A C 1
ATOM 2980 O O . MET A 1 395 ? -2.604 1.922 22.709 1.00 93.12 395 MET A O 1
ATOM 2984 N N . MET A 1 396 ? -1.660 2.377 20.731 1.00 94.19 396 MET A N 1
ATOM 2985 C CA . MET A 1 396 ? -1.795 1.026 20.175 1.00 94.19 396 MET A CA 1
ATOM 2986 C C . MET A 1 396 ? -0.702 0.047 20.651 1.00 94.19 396 MET A C 1
ATOM 2988 O O . MET A 1 396 ? -0.708 -1.118 20.254 1.00 94.19 396 MET A O 1
ATOM 2992 N N . ARG A 1 397 ? 0.244 0.502 21.485 1.00 93.88 397 ARG A N 1
ATOM 2993 C CA . ARG A 1 397 ? 1.403 -0.252 21.997 1.00 93.88 397 ARG A CA 1
ATOM 2994 C C . ARG A 1 397 ? 2.291 -0.870 20.908 1.00 93.88 397 ARG A C 1
ATOM 2996 O O . ARG A 1 397 ? 2.921 -1.897 21.146 1.00 93.88 397 ARG A O 1
ATOM 3003 N N . LEU A 1 398 ? 2.374 -0.252 19.728 1.00 94.69 398 LEU A N 1
ATOM 3004 C CA . LEU A 1 398 ? 3.087 -0.814 18.577 1.00 94.69 398 LEU A CA 1
ATOM 3005 C C . LEU A 1 398 ? 4.592 -0.921 18.858 1.00 94.69 398 LEU A C 1
ATOM 3007 O O . LEU A 1 398 ? 5.303 0.079 18.970 1.00 94.69 398 LEU A O 1
ATOM 3011 N N . GLY A 1 399 ? 5.095 -2.151 18.959 1.00 90.12 399 GLY A N 1
ATOM 3012 C CA . GLY A 1 399 ? 6.529 -2.413 19.104 1.00 90.12 399 GLY A CA 1
ATOM 3013 C C . GLY A 1 399 ? 7.090 -1.958 20.449 1.00 90.12 399 GLY A C 1
ATOM 3014 O O . GLY A 1 399 ? 8.253 -1.533 20.521 1.00 90.12 399 GLY A O 1
ATOM 3015 N N . ARG A 1 400 ? 6.277 -2.048 21.510 1.00 88.50 400 ARG A N 1
ATOM 3016 C CA . ARG A 1 400 ? 6.675 -1.886 22.919 1.00 88.50 400 ARG A CA 1
ATOM 3017 C C . ARG A 1 400 ? 6.594 -3.235 23.636 1.00 88.50 400 ARG A C 1
ATOM 3019 O O . ARG A 1 400 ? 5.542 -3.869 23.617 1.00 88.50 400 ARG A O 1
ATOM 3026 N N . LEU A 1 401 ? 7.697 -3.682 24.254 1.00 83.25 401 LEU A N 1
ATOM 3027 C CA . LEU A 1 401 ? 7.692 -4.957 24.962 1.00 83.25 401 LEU A CA 1
ATOM 3028 C C . LEU A 1 401 ? 6.950 -4.696 26.264 1.00 83.25 401 LEU A C 1
ATOM 3030 O O . LEU A 1 401 ? 7.117 -3.638 26.863 1.00 83.25 401 LEU A O 1
ATOM 3034 N N . ALA A 1 402 ? 6.219 -5.686 26.773 1.00 74.19 402 ALA A N 1
ATOM 3035 C CA . ALA A 1 402 ? 5.541 -5.584 28.070 1.00 74.19 402 ALA A CA 1
ATOM 3036 C C . ALA A 1 402 ? 6.478 -5.223 29.249 1.00 74.19 402 ALA A C 1
ATOM 3038 O O . ALA A 1 402 ? 6.013 -4.934 30.346 1.00 74.19 402 ALA A O 1
ATOM 3039 N N . ARG A 1 403 ? 7.803 -5.277 29.046 1.00 73.19 403 ARG A N 1
ATOM 3040 C CA . ARG A 1 403 ? 8.824 -4.888 30.026 1.00 73.19 403 ARG A CA 1
ATOM 3041 C C . ARG A 1 403 ? 9.268 -3.428 29.931 1.00 73.19 403 ARG A C 1
ATOM 3043 O O . ARG A 1 403 ? 9.930 -2.979 30.861 1.00 73.19 403 ARG A O 1
ATOM 3050 N N . ASP A 1 404 ? 8.965 -2.732 28.837 1.00 69.56 404 ASP A N 1
ATOM 3051 C CA . ASP A 1 404 ? 9.617 -1.463 28.517 1.00 69.56 404 ASP A CA 1
ATOM 3052 C C . ASP A 1 404 ? 9.017 -0.249 29.238 1.00 69.56 404 ASP A C 1
ATOM 3054 O O . ASP A 1 404 ? 9.736 0.733 29.362 1.00 69.56 404 ASP A O 1
ATOM 3058 N N . GLU A 1 405 ? 7.783 -0.260 29.766 1.00 61.06 405 GLU A N 1
ATOM 3059 C CA . GLU A 1 405 ? 7.262 0.937 30.453 1.00 61.06 405 GLU A CA 1
ATOM 3060 C C . GLU A 1 405 ? 5.992 0.712 31.283 1.00 61.06 405 GLU A C 1
ATOM 3062 O O . GLU A 1 405 ? 5.259 -0.258 31.086 1.00 61.06 405 GLU A O 1
ATOM 3067 N N . TYR A 1 406 ? 5.772 1.636 32.229 1.00 65.19 406 TYR A N 1
ATOM 3068 C CA . TYR A 1 406 ? 4.554 1.784 33.025 1.00 65.19 406 TYR A CA 1
ATOM 3069 C C . TYR A 1 406 ? 3.331 1.777 32.113 1.00 65.19 406 TYR A C 1
ATOM 3071 O O . TYR A 1 406 ? 3.347 2.400 31.054 1.00 65.19 406 TYR A O 1
ATOM 3079 N N . ASP A 1 407 ? 2.283 1.072 32.533 1.00 68.69 407 ASP A N 1
ATOM 3080 C CA . ASP A 1 407 ? 1.035 1.021 31.787 1.00 68.69 407 ASP A CA 1
ATOM 3081 C C . ASP A 1 407 ? 0.360 2.400 31.859 1.00 68.69 407 ASP A C 1
ATOM 3083 O O . ASP A 1 407 ? -0.410 2.683 32.778 1.00 68.69 407 ASP A O 1
ATOM 3087 N N . GLU A 1 408 ? 0.746 3.305 30.954 1.00 82.25 408 GLU A N 1
ATOM 3088 C CA . GLU A 1 408 ? 0.042 4.560 30.728 1.00 82.25 408 GLU A CA 1
ATOM 3089 C C . GLU A 1 408 ? -1.359 4.191 30.246 1.00 82.25 408 GLU A C 1
ATOM 3091 O O . GLU A 1 408 ? -1.604 3.899 29.075 1.00 82.25 408 GLU A O 1
ATOM 3096 N N . THR A 1 409 ? -2.288 4.141 31.195 1.00 82.50 409 THR A N 1
ATOM 3097 C CA . THR A 1 409 ? -3.703 4.017 30.895 1.00 82.50 409 THR A CA 1
ATOM 3098 C C . THR A 1 409 ? -4.140 5.330 30.268 1.00 82.50 409 THR A C 1
ATOM 3100 O O . THR A 1 409 ? -4.273 6.340 30.962 1.00 82.50 409 THR A O 1
ATOM 3103 N N . PHE A 1 410 ? -4.325 5.320 28.954 1.00 86.44 410 PHE A N 1
ATOM 3104 C CA . PHE A 1 410 ? -4.971 6.416 28.248 1.00 86.44 410 PHE A CA 1
ATOM 3105 C C . PHE A 1 410 ? -6.441 6.467 28.661 1.00 86.44 410 PHE A C 1
ATOM 3107 O O . PHE A 1 410 ? -7.092 5.425 28.757 1.00 86.44 410 PHE A O 1
ATOM 3114 N N . ASP A 1 411 ? -6.945 7.666 28.941 1.00 89.88 411 ASP A N 1
ATOM 3115 C CA . ASP A 1 411 ? -8.370 7.862 29.170 1.00 89.88 411 ASP A CA 1
ATOM 3116 C C . ASP A 1 411 ? -9.148 7.789 27.845 1.00 89.88 411 ASP A C 1
ATOM 3118 O O . ASP A 1 411 ? -8.583 7.881 26.750 1.00 89.88 411 ASP A O 1
ATOM 3122 N N . ASP A 1 412 ? -10.467 7.619 27.938 1.00 87.31 412 ASP A N 1
ATOM 3123 C CA . ASP A 1 412 ? -11.337 7.565 26.756 1.00 87.31 412 ASP A CA 1
ATOM 3124 C C . ASP A 1 412 ? -11.256 8.873 25.937 1.00 87.31 412 ASP A C 1
ATOM 3126 O O . ASP A 1 412 ? -11.382 8.862 24.710 1.00 87.31 412 ASP A O 1
ATOM 3130 N N . GLY A 1 413 ? -10.966 10.002 26.600 1.00 91.38 413 GLY A N 1
ATOM 3131 C CA . GLY A 1 413 ? -10.777 11.314 25.974 1.00 91.38 413 GLY A CA 1
ATOM 3132 C C . GLY A 1 413 ? -9.575 11.372 25.025 1.00 91.38 413 GLY A C 1
ATOM 3133 O O . GLY A 1 413 ? -9.675 11.955 23.944 1.00 91.38 413 GLY A O 1
ATOM 3134 N N . ALA A 1 414 ? -8.470 10.701 25.358 1.00 92.75 414 ALA A N 1
ATOM 3135 C CA . ALA A 1 414 ? -7.282 10.653 24.511 1.00 92.75 414 ALA A CA 1
ATOM 3136 C C . ALA A 1 414 ? -7.567 10.017 23.141 1.00 92.75 414 ALA A C 1
ATOM 3138 O O . ALA A 1 414 ? -7.070 10.499 22.120 1.00 92.75 414 ALA A O 1
ATOM 3139 N N . TRP A 1 415 ? -8.400 8.970 23.086 1.00 93.06 415 TRP A N 1
ATOM 3140 C CA . TRP A 1 415 ? -8.807 8.355 21.816 1.00 93.06 415 TRP A CA 1
ATOM 3141 C C . TRP A 1 415 ? -9.681 9.299 20.986 1.00 93.06 415 TRP A C 1
ATOM 3143 O O . TRP A 1 415 ? -9.541 9.350 19.762 1.00 93.06 415 TRP A O 1
ATOM 3153 N N . GLN A 1 416 ? -10.531 10.102 21.630 1.00 92.19 416 GLN A N 1
ATOM 3154 C CA . GLN A 1 416 ? -11.358 11.081 20.925 1.00 92.19 416 GLN A CA 1
ATOM 3155 C C . GLN A 1 416 ? -10.513 12.164 20.252 1.00 92.19 416 GLN A C 1
ATOM 3157 O O . GLN A 1 416 ? -10.679 12.455 19.062 1.00 92.19 416 GLN A O 1
ATOM 3162 N N . ASP A 1 417 ? -9.582 12.743 21.009 1.00 92.94 417 ASP A N 1
ATOM 3163 C CA . ASP A 1 417 ? -8.684 13.775 20.502 1.00 92.94 417 ASP A CA 1
ATOM 3164 C C . ASP A 1 417 ? -7.770 13.216 19.410 1.00 92.94 417 ASP A C 1
ATOM 3166 O O . ASP A 1 417 ? -7.544 13.877 18.395 1.00 92.94 417 ASP A O 1
ATOM 3170 N N . MET A 1 418 ? -7.331 11.962 19.547 1.00 94.75 418 MET A N 1
ATOM 3171 C CA . MET A 1 418 ? -6.571 11.268 18.512 1.00 94.75 418 MET A CA 1
ATOM 3172 C C . MET A 1 418 ? -7.352 11.158 17.194 1.00 94.75 418 MET A C 1
ATOM 3174 O O . MET A 1 418 ? -6.810 11.498 16.141 1.00 94.75 418 MET A O 1
ATOM 3178 N N . ALA A 1 419 ? -8.627 10.752 17.221 1.00 92.81 419 ALA A N 1
ATOM 3179 C CA . ALA A 1 419 ? -9.432 10.617 16.001 1.00 92.81 419 ALA A CA 1
ATOM 3180 C C . ALA A 1 419 ? -9.573 11.961 15.269 1.00 92.81 419 ALA A C 1
ATOM 3182 O O . ALA A 1 419 ? -9.400 12.037 14.049 1.00 92.81 419 ALA A O 1
ATOM 3183 N N . ARG A 1 420 ? -9.830 13.039 16.023 1.00 92.88 420 ARG A N 1
ATOM 3184 C CA . ARG A 1 420 ? -9.933 14.403 15.481 1.00 92.88 420 ARG A CA 1
ATOM 3185 C C . ARG A 1 420 ? -8.604 14.882 14.903 1.00 92.88 420 ARG A C 1
ATOM 3187 O O . ARG A 1 420 ? -8.592 15.452 13.815 1.00 92.88 420 ARG A O 1
ATOM 3194 N N . ASN A 1 421 ? -7.502 14.624 15.601 1.00 94.25 421 ASN A N 1
ATOM 3195 C CA . ASN A 1 421 ? -6.161 15.009 15.173 1.00 94.25 421 ASN A CA 1
ATOM 3196 C C . ASN A 1 421 ? -5.745 14.298 13.878 1.00 94.25 421 ASN A C 1
ATOM 3198 O O . ASN A 1 421 ? -5.232 14.950 12.972 1.00 94.25 421 ASN A O 1
ATOM 3202 N N . ILE A 1 422 ? -6.009 12.992 13.750 1.00 91.06 422 ILE A N 1
ATOM 3203 C CA . ILE A 1 422 ? -5.707 12.240 12.522 1.00 91.06 422 ILE A CA 1
ATOM 3204 C C . ILE A 1 422 ? -6.561 12.745 11.351 1.00 91.06 422 ILE A C 1
ATOM 3206 O O . ILE A 1 422 ? -6.044 12.924 10.251 1.00 91.06 422 ILE A O 1
ATOM 3210 N N . TYR A 1 423 ? -7.842 13.042 11.581 1.00 91.31 423 TYR A N 1
ATOM 3211 C CA . TYR A 1 423 ? -8.704 13.606 10.540 1.00 91.31 423 TYR A CA 1
ATOM 3212 C C . TYR A 1 423 ? -8.262 15.012 10.101 1.00 91.31 423 TYR A C 1
ATOM 3214 O O . TYR A 1 423 ? -8.186 15.303 8.910 1.00 91.31 423 TYR A O 1
ATOM 3222 N N . GLN A 1 424 ? -7.907 15.894 11.040 1.00 91.69 424 GLN A N 1
ATOM 3223 C CA . GLN A 1 424 ? -7.348 17.210 10.703 1.00 91.69 424 GLN A CA 1
ATOM 3224 C C . GLN A 1 424 ? -6.035 17.083 9.929 1.00 91.69 424 GLN A C 1
ATOM 3226 O O . GLN A 1 424 ? -5.796 17.834 8.979 1.00 91.69 424 GLN A O 1
ATOM 3231 N N . LEU A 1 425 ? -5.203 16.114 10.318 1.00 88.00 425 LEU A N 1
ATOM 3232 C CA . LEU A 1 425 ? -3.957 15.824 9.640 1.00 88.00 425 LEU A CA 1
ATOM 3233 C C . LEU A 1 425 ? -4.214 15.434 8.184 1.00 88.00 425 LEU A C 1
ATOM 3235 O O . LEU A 1 425 ? -3.646 16.087 7.311 1.00 88.00 425 LEU A O 1
ATOM 3239 N N . GLU A 1 426 ? -5.113 14.478 7.929 1.00 85.31 426 GLU A N 1
ATOM 3240 C CA . GLU A 1 426 ? -5.538 14.053 6.586 1.00 85.31 426 GLU A CA 1
ATOM 3241 C C . GLU A 1 426 ? -5.952 15.250 5.709 1.00 85.31 426 GLU A C 1
ATOM 3243 O O . GLU A 1 426 ? -5.479 15.394 4.580 1.00 85.31 426 GLU A O 1
ATOM 3248 N N . GLN A 1 427 ? -6.767 16.162 6.250 1.00 85.56 427 GLN A N 1
ATOM 3249 C CA . GLN A 1 427 ? -7.244 17.348 5.527 1.00 85.56 427 GLN A CA 1
ATOM 3250 C C . GLN A 1 427 ? -6.121 18.353 5.225 1.00 85.56 427 GLN A C 1
ATOM 3252 O O . GLN A 1 427 ? -6.076 18.947 4.147 1.00 85.56 427 GLN A O 1
ATOM 3257 N N . SER A 1 428 ? -5.199 18.554 6.170 1.00 83.44 428 SER A N 1
ATOM 3258 C CA . SER A 1 428 ? -4.144 19.574 6.068 1.00 83.44 428 SER A CA 1
ATOM 3259 C C . SER A 1 428 ? -3.060 19.250 5.039 1.00 83.44 428 SER A C 1
ATOM 3261 O O . SER A 1 428 ? -2.356 20.139 4.561 1.00 83.44 428 SER A O 1
ATOM 3263 N N . THR A 1 429 ? -2.916 17.978 4.689 1.00 72.12 429 THR A N 1
ATOM 3264 C CA . THR A 1 429 ? -1.763 17.477 3.938 1.00 72.12 429 THR A CA 1
ATOM 3265 C C . THR A 1 429 ? -2.065 17.262 2.445 1.00 72.12 429 THR A C 1
ATOM 3267 O O . THR A 1 429 ? -1.169 16.904 1.687 1.00 72.12 429 THR A O 1
ATOM 3270 N N . GLY A 1 430 ? -3.285 17.596 1.995 1.00 57.22 430 GLY A N 1
ATOM 3271 C CA . GLY A 1 430 ? -3.620 18.133 0.662 1.00 57.22 430 GLY A CA 1
ATOM 3272 C C . GLY A 1 430 ? -3.418 17.260 -0.587 1.00 57.22 430 GLY A C 1
ATOM 3273 O O . GLY A 1 430 ? -3.960 17.601 -1.637 1.00 57.22 430 GLY A O 1
ATOM 3274 N N . ALA A 1 431 ? -2.669 16.158 -0.520 1.00 55.88 431 ALA A N 1
ATOM 3275 C CA . ALA A 1 431 ? -2.377 15.294 -1.667 1.00 55.88 431 ALA A CA 1
ATOM 3276 C C . ALA A 1 431 ? -1.857 13.911 -1.229 1.00 55.88 431 ALA A C 1
ATOM 3278 O O . ALA A 1 431 ? -0.728 13.537 -1.546 1.00 55.88 431 ALA A O 1
ATOM 3279 N N . TRP A 1 432 ? -2.665 13.145 -0.493 1.00 66.00 432 TRP A N 1
ATOM 3280 C CA . TRP A 1 432 ? -2.326 11.750 -0.186 1.00 66.00 432 TRP A CA 1
ATOM 3281 C C . TRP A 1 432 ? -2.572 10.916 -1.432 1.00 66.00 432 TRP A C 1
ATOM 3283 O O . TRP A 1 432 ? -3.616 11.044 -2.078 1.00 66.00 432 TRP A O 1
ATOM 3293 N N . ASP A 1 433 ? -1.613 10.056 -1.766 1.00 72.75 433 ASP A N 1
ATOM 3294 C CA . ASP A 1 433 ? -1.898 8.965 -2.687 1.00 72.75 433 ASP A CA 1
ATOM 3295 C C . ASP A 1 433 ? -2.960 8.024 -2.073 1.00 72.75 433 ASP A C 1
ATOM 3297 O O . ASP A 1 433 ? -3.334 8.121 -0.894 1.00 72.75 433 ASP A O 1
ATOM 3301 N N . LEU A 1 434 ? -3.490 7.118 -2.895 1.00 73.94 434 LEU A N 1
ATOM 3302 C CA . LEU A 1 434 ? -4.557 6.201 -2.486 1.00 73.94 434 LEU A CA 1
ATOM 3303 C C . LEU A 1 434 ? -4.163 5.323 -1.287 1.00 73.94 434 LEU A C 1
ATOM 3305 O O . LEU A 1 434 ? -5.026 5.002 -0.464 1.00 73.94 434 LEU A O 1
ATOM 3309 N N . ASP A 1 435 ? -2.885 4.963 -1.170 1.00 80.69 435 ASP A N 1
ATOM 3310 C CA . ASP A 1 435 ? -2.369 4.125 -0.087 1.00 80.69 435 ASP A CA 1
ATOM 3311 C C . ASP A 1 435 ? -2.317 4.895 1.227 1.00 80.69 435 ASP A C 1
ATOM 3313 O O . ASP A 1 435 ? -2.766 4.410 2.271 1.00 80.69 435 ASP A O 1
ATOM 3317 N N . THR A 1 436 ? -1.827 6.129 1.165 1.00 83.69 436 THR A N 1
ATOM 3318 C CA . THR A 1 436 ? -1.668 6.986 2.331 1.00 83.69 436 THR A CA 1
ATOM 3319 C C . THR A 1 436 ? -3.033 7.430 2.865 1.00 83.69 436 THR A C 1
ATOM 3321 O O . THR A 1 436 ? -3.263 7.403 4.077 1.00 83.69 436 THR A O 1
ATOM 3324 N N . ARG A 1 437 ? -4.000 7.715 1.984 1.00 86.19 437 ARG A N 1
ATOM 3325 C CA . ARG A 1 437 ? -5.395 7.931 2.390 1.00 86.19 437 ARG A CA 1
ATOM 3326 C C . ARG A 1 437 ? -5.980 6.684 3.056 1.00 86.19 437 ARG A C 1
ATOM 3328 O O . ARG A 1 437 ? -6.497 6.758 4.166 1.00 86.19 437 ARG A O 1
ATOM 3335 N N . ALA A 1 438 ? -5.851 5.517 2.422 1.00 87.06 438 ALA A N 1
ATOM 3336 C CA . ALA A 1 438 ? -6.379 4.270 2.975 1.00 87.06 438 ALA A CA 1
ATOM 3337 C C . ALA A 1 438 ? -5.760 3.920 4.342 1.00 87.06 438 ALA A C 1
ATOM 3339 O O . ALA A 1 438 ? -6.406 3.279 5.173 1.00 87.06 438 ALA A O 1
ATOM 3340 N N . PHE A 1 439 ? -4.507 4.305 4.579 1.00 90.12 439 PHE A N 1
ATOM 3341 C CA . PHE A 1 439 ? -3.844 4.188 5.873 1.00 90.12 439 PHE A CA 1
ATOM 3342 C C . PHE A 1 439 ? -4.542 5.024 6.955 1.00 90.12 439 PHE A C 1
ATOM 3344 O O . PHE A 1 439 ? -4.922 4.470 7.989 1.00 90.12 439 PHE A O 1
ATOM 3351 N N . PHE A 1 440 ? -4.785 6.314 6.709 1.00 91.88 440 PHE A N 1
ATOM 3352 C CA . PHE A 1 440 ? -5.470 7.165 7.683 1.00 91.88 440 PHE A CA 1
ATOM 3353 C C . PHE A 1 440 ? -6.925 6.789 7.897 1.00 91.88 440 PHE A C 1
ATOM 3355 O O . PHE A 1 440 ? -7.359 6.737 9.042 1.00 91.88 440 PHE A O 1
ATOM 3362 N N . GLU A 1 441 ? -7.663 6.451 6.840 1.00 92.31 441 GLU A N 1
ATOM 3363 C CA . GLU A 1 441 ? -9.054 6.009 6.971 1.00 92.31 441 GLU A CA 1
ATOM 3364 C C . GLU A 1 441 ? -9.168 4.818 7.940 1.00 92.31 441 GLU A C 1
ATOM 3366 O O . GLU A 1 441 ? -10.067 4.776 8.782 1.00 92.31 441 GLU A O 1
ATOM 3371 N N . ARG A 1 442 ? -8.230 3.858 7.863 1.00 93.12 442 ARG A N 1
ATOM 3372 C CA . ARG A 1 442 ? -8.166 2.715 8.791 1.00 93.12 442 ARG A CA 1
ATOM 3373 C C . ARG A 1 442 ? -7.863 3.160 10.216 1.00 93.12 442 ARG A C 1
ATOM 3375 O O . ARG A 1 442 ? -8.536 2.695 11.134 1.00 93.12 442 ARG A O 1
ATOM 3382 N N . LEU A 1 443 ? -6.880 4.041 10.395 1.00 94.31 443 LEU A N 1
ATOM 3383 C CA . LEU A 1 443 ? -6.514 4.562 11.710 1.00 94.31 443 LEU A CA 1
ATOM 3384 C C . LEU A 1 443 ? -7.665 5.338 12.357 1.00 94.31 443 LEU A C 1
ATOM 3386 O O . LEU A 1 443 ? -8.008 5.040 13.494 1.00 94.31 443 LEU A O 1
ATOM 3390 N N . ILE A 1 444 ? -8.311 6.257 11.630 1.00 95.31 444 ILE A N 1
ATOM 3391 C CA . ILE A 1 444 ? -9.454 7.044 12.122 1.00 95.31 444 ILE A CA 1
ATOM 3392 C C . ILE A 1 444 ? -10.572 6.113 12.585 1.00 95.31 444 ILE A C 1
ATOM 3394 O O . ILE A 1 444 ? -11.075 6.267 13.694 1.00 95.31 444 ILE A O 1
ATOM 3398 N N . CYS A 1 445 ? -10.935 5.116 11.773 1.00 95.31 445 CYS A N 1
ATOM 3399 C CA . CYS A 1 445 ? -11.990 4.174 12.140 1.00 95.31 445 CYS A CA 1
ATOM 3400 C C . CYS A 1 445 ? -11.615 3.330 13.359 1.00 95.31 445 CYS A C 1
ATOM 3402 O O . CYS A 1 445 ? -12.457 3.113 14.225 1.00 95.31 445 CYS A O 1
ATOM 3404 N N . HIS A 1 446 ? -10.367 2.861 13.438 1.00 95.25 446 HIS A N 1
ATOM 3405 C CA . HIS A 1 446 ? -9.899 2.076 14.576 1.00 95.25 446 HIS A CA 1
ATOM 3406 C C . HIS A 1 446 ? -9.941 2.896 15.868 1.00 95.25 446 HIS A C 1
ATOM 3408 O O . HIS A 1 446 ? -10.569 2.477 16.834 1.00 95.25 446 HIS A O 1
ATOM 3414 N N . VAL A 1 447 ? -9.341 4.087 15.856 1.00 95.31 447 VAL A N 1
ATOM 3415 C CA . VAL A 1 447 ? -9.289 5.011 16.997 1.00 95.31 447 VAL A CA 1
ATOM 3416 C C . VAL A 1 447 ? -10.701 5.420 17.435 1.00 95.31 447 VAL A C 1
ATOM 3418 O O . VAL A 1 447 ? -10.997 5.380 18.625 1.00 95.31 447 VAL A O 1
ATOM 3421 N N . ALA A 1 448 ? -11.603 5.718 16.494 1.00 95.44 448 ALA A N 1
ATOM 3422 C CA . ALA A 1 448 ? -13.003 6.031 16.794 1.00 95.44 448 ALA A CA 1
ATOM 3423 C C . ALA A 1 448 ? -13.788 4.842 17.377 1.00 95.44 448 ALA A C 1
ATOM 3425 O O . ALA A 1 448 ? -14.688 5.025 18.185 1.00 95.44 448 ALA A O 1
ATOM 3426 N N . CYS A 1 449 ? -13.466 3.605 16.988 1.00 94.19 449 CYS A N 1
ATOM 3427 C CA . CYS A 1 449 ? -14.086 2.423 17.593 1.00 94.19 449 CYS A CA 1
ATOM 3428 C C . CYS A 1 449 ? -13.546 2.127 19.002 1.00 94.19 449 CYS A C 1
ATOM 3430 O O . CYS A 1 449 ? -14.216 1.419 19.755 1.00 94.19 449 CYS A O 1
ATOM 3432 N N . MET A 1 450 ? -12.348 2.624 19.336 1.00 94.19 450 MET A N 1
ATOM 3433 C CA . MET A 1 450 ? -11.730 2.484 20.659 1.00 94.19 450 MET A CA 1
ATOM 3434 C C . MET A 1 450 ? -12.180 3.570 21.645 1.00 94.19 450 MET A C 1
ATOM 3436 O O . MET A 1 450 ? -12.202 3.299 22.838 1.00 94.19 450 MET A O 1
ATOM 3440 N N . SER A 1 451 ? -12.559 4.764 21.173 1.00 94.31 451 SER A N 1
ATOM 3441 C CA . SER A 1 451 ? -13.049 5.855 22.034 1.00 94.31 451 SER A CA 1
ATOM 3442 C C . SER A 1 451 ? -14.456 5.628 22.598 1.00 94.31 451 SER A C 1
ATOM 3444 O O . SER A 1 451 ? -14.828 6.305 23.552 1.00 94.31 451 SER A O 1
ATOM 3446 N N . ASP A 1 452 ? -15.256 4.751 21.973 1.00 92.25 452 ASP A N 1
ATOM 3447 C CA . ASP A 1 452 ? -16.693 4.542 22.247 1.00 92.25 452 ASP A CA 1
ATOM 3448 C C . ASP A 1 452 ? -17.529 5.846 22.288 1.00 92.25 452 ASP A C 1
ATOM 3450 O O . ASP A 1 452 ? -18.625 5.906 22.848 1.00 92.25 452 ASP A O 1
ATOM 3454 N N . ASP A 1 453 ? -17.030 6.903 21.643 1.00 95.94 453 ASP A N 1
ATOM 3455 C CA . ASP A 1 453 ? -17.653 8.221 21.608 1.00 95.94 453 ASP A CA 1
ATOM 3456 C C . ASP A 1 453 ? -18.488 8.419 20.347 1.00 95.94 453 ASP A C 1
ATOM 3458 O O . ASP A 1 453 ? -18.010 8.268 19.220 1.00 95.94 453 ASP A O 1
ATOM 3462 N N . TYR A 1 454 ? -19.743 8.818 20.538 1.00 96.69 454 TYR A N 1
ATOM 3463 C CA . TYR A 1 454 ? -20.718 8.927 19.459 1.00 96.69 454 TYR A CA 1
ATOM 3464 C C . TYR A 1 454 ? -20.271 9.878 18.335 1.00 96.69 454 TYR A C 1
ATOM 3466 O O . TYR A 1 454 ? -20.440 9.552 17.156 1.00 96.69 454 TYR A O 1
ATOM 3474 N N . ASP A 1 455 ? -19.664 11.020 18.673 1.00 96.94 455 ASP A N 1
ATOM 3475 C CA . ASP A 1 455 ? -19.241 12.018 17.685 1.00 96.94 455 ASP A CA 1
ATOM 3476 C C . ASP A 1 455 ? -18.078 11.496 16.830 1.00 96.94 455 ASP A C 1
ATOM 3478 O O . ASP A 1 455 ? -18.078 11.641 15.603 1.00 96.94 455 ASP A O 1
ATOM 3482 N N . THR A 1 456 ? -17.101 10.831 17.450 1.00 96.12 456 THR A N 1
ATOM 3483 C CA . THR A 1 456 ? -15.986 10.213 16.716 1.00 96.12 456 THR A CA 1
ATOM 3484 C C . THR A 1 456 ? -16.407 9.003 15.885 1.00 96.12 456 THR A C 1
ATOM 3486 O O . THR A 1 456 ? -15.915 8.840 14.766 1.00 96.12 456 THR A O 1
ATOM 3489 N N . ILE A 1 457 ? -17.373 8.201 16.342 1.00 97.62 457 ILE A N 1
ATOM 3490 C CA . ILE A 1 457 ? -17.933 7.112 15.529 1.00 97.62 457 ILE A CA 1
ATOM 3491 C C . ILE A 1 457 ? -18.722 7.688 14.335 1.00 97.62 457 ILE A C 1
ATOM 3493 O O . ILE A 1 457 ? -18.624 7.170 13.219 1.00 97.62 457 ILE A O 1
ATOM 3497 N N . CYS A 1 458 ? -19.436 8.807 14.507 1.00 97.62 458 CYS A N 1
ATOM 3498 C CA . CYS A 1 458 ? -20.073 9.523 13.395 1.00 97.62 458 CYS A CA 1
ATOM 3499 C C . CYS A 1 458 ? -19.049 10.044 12.374 1.00 97.62 458 CYS A C 1
ATOM 3501 O O . CYS A 1 458 ? -19.287 9.953 11.165 1.00 97.62 458 CYS A O 1
ATOM 3503 N N . LEU A 1 459 ? -17.895 10.535 12.836 1.00 96.44 459 LEU A N 1
ATOM 3504 C CA . LEU A 1 459 ? -16.781 10.907 11.963 1.00 96.44 459 LEU A CA 1
ATOM 3505 C C . LEU A 1 459 ? -16.267 9.695 11.171 1.00 96.44 459 LEU A C 1
ATOM 3507 O O . LEU A 1 459 ? -16.164 9.765 9.946 1.00 96.44 459 LEU A O 1
ATOM 3511 N N . ALA A 1 460 ? -16.023 8.559 11.831 1.00 97.06 460 ALA A N 1
ATOM 3512 C CA . ALA A 1 460 ? -15.607 7.326 11.159 1.00 97.06 460 ALA A CA 1
ATOM 3513 C C . ALA A 1 460 ? -16.639 6.837 10.128 1.00 97.06 460 ALA A C 1
ATOM 3515 O O . ALA A 1 460 ? -16.268 6.355 9.053 1.00 97.06 460 ALA A O 1
ATOM 3516 N N . ARG A 1 461 ? -17.939 7.011 10.408 1.00 97.75 461 ARG A N 1
ATOM 3517 C CA . ARG A 1 461 ? -19.027 6.708 9.465 1.00 97.75 461 ARG A CA 1
ATOM 3518 C C . ARG A 1 461 ? -18.940 7.591 8.223 1.00 97.75 461 ARG A C 1
ATOM 3520 O O . ARG A 1 461 ? -19.098 7.074 7.117 1.00 97.75 461 ARG A O 1
ATOM 3527 N N . ALA A 1 462 ? -18.707 8.893 8.394 1.00 97.00 462 ALA A N 1
ATOM 3528 C CA . ALA A 1 462 ? -18.563 9.833 7.284 1.00 97.00 462 ALA A CA 1
ATOM 3529 C C . ALA A 1 462 ? -17.359 9.470 6.402 1.00 97.00 462 ALA A C 1
ATOM 3531 O O . ALA A 1 462 ? -17.518 9.336 5.189 1.00 97.00 462 ALA A O 1
ATOM 3532 N N . VAL A 1 463 ? -16.205 9.198 7.023 1.00 94.94 463 VAL A N 1
ATOM 3533 C CA . VAL A 1 463 ? -14.988 8.749 6.330 1.00 94.94 463 VAL A CA 1
ATOM 3534 C C . VAL A 1 463 ? -15.257 7.469 5.538 1.00 94.94 463 VAL A C 1
ATOM 3536 O O . VAL A 1 463 ? -15.015 7.435 4.336 1.00 94.94 463 VAL A O 1
ATOM 3539 N N . CYS A 1 464 ? -15.846 6.438 6.157 1.00 95.69 464 CYS A N 1
ATOM 3540 C CA . CYS A 1 464 ? -16.188 5.200 5.451 1.00 95.69 464 CYS A CA 1
ATOM 3541 C C . CYS A 1 464 ? -17.169 5.425 4.293 1.00 95.69 464 CYS A C 1
ATOM 3543 O O . CYS A 1 464 ? -16.997 4.828 3.234 1.00 95.69 464 CYS A O 1
ATOM 3545 N N . SER A 1 465 ? -18.179 6.281 4.466 1.00 96.25 465 SER A N 1
ATOM 3546 C CA . SER A 1 465 ? -19.142 6.600 3.405 1.00 96.25 465 SER A CA 1
ATOM 3547 C C . SER A 1 465 ? -18.468 7.260 2.197 1.00 96.25 465 SER A C 1
ATOM 3549 O O . SER A 1 465 ? -18.809 6.958 1.050 1.00 96.25 465 SER A O 1
ATOM 3551 N N . GLU A 1 466 ? -17.498 8.143 2.437 1.00 93.56 466 GLU A N 1
ATOM 3552 C CA . GLU A 1 466 ? -16.680 8.729 1.376 1.00 93.56 466 GLU A CA 1
ATOM 3553 C C . GLU A 1 466 ? -15.815 7.654 0.702 1.00 93.56 466 GLU A C 1
ATOM 3555 O O . GLU A 1 466 ? -15.813 7.541 -0.525 1.00 93.56 466 GLU A O 1
ATOM 3560 N N . SER A 1 467 ? -15.164 6.786 1.486 1.00 91.56 467 SER A N 1
ATOM 3561 C CA . SER A 1 467 ? -14.354 5.684 0.958 1.00 91.56 467 SER A CA 1
ATOM 3562 C C . SER A 1 467 ? -15.169 4.713 0.093 1.00 91.56 467 SER A C 1
ATOM 3564 O O . SER A 1 467 ? -14.669 4.269 -0.938 1.00 91.56 467 SER A O 1
ATOM 3566 N N . ILE A 1 468 ? -16.420 4.405 0.465 1.00 93.81 468 ILE A N 1
ATOM 3567 C CA . ILE A 1 468 ? -17.340 3.573 -0.337 1.00 93.81 468 ILE A CA 1
ATOM 3568 C C . ILE A 1 468 ? -17.670 4.261 -1.661 1.00 93.81 468 ILE A C 1
ATOM 3570 O O . ILE A 1 468 ? -17.731 3.603 -2.694 1.00 93.81 468 ILE A O 1
ATOM 3574 N N . THR A 1 469 ? -17.845 5.583 -1.654 1.00 91.06 469 THR A N 1
ATOM 3575 C CA . THR A 1 469 ? -18.112 6.345 -2.884 1.00 91.06 469 THR A CA 1
ATOM 3576 C C . THR A 1 469 ? -16.926 6.275 -3.848 1.00 91.06 469 THR A C 1
ATOM 3578 O O . THR A 1 469 ? -17.117 6.200 -5.060 1.00 91.06 469 THR A O 1
ATOM 3581 N N . LEU A 1 470 ? -15.701 6.258 -3.318 1.00 85.50 470 LEU A N 1
ATOM 3582 C CA . LEU A 1 470 ? -14.478 6.154 -4.116 1.00 85.50 470 LEU A CA 1
ATOM 3583 C C . LEU A 1 470 ? -14.158 4.717 -4.549 1.00 85.50 470 LEU A C 1
ATOM 3585 O O . LEU A 1 470 ? -13.613 4.511 -5.631 1.00 85.50 470 LEU A O 1
ATOM 3589 N N . ARG A 1 471 ? -14.457 3.724 -3.703 1.00 85.19 471 ARG A N 1
ATOM 3590 C CA . ARG A 1 471 ? -14.086 2.311 -3.882 1.00 85.19 471 ARG A CA 1
ATOM 3591 C C . ARG A 1 471 ? -15.215 1.384 -3.432 1.00 85.19 471 ARG A C 1
ATOM 3593 O O . ARG A 1 471 ? -15.057 0.591 -2.503 1.00 85.19 471 ARG A O 1
ATOM 3600 N N . SER A 1 472 ? -16.348 1.443 -4.127 1.00 90.12 472 SER A N 1
ATOM 3601 C CA . SER A 1 472 ? -17.555 0.673 -3.784 1.00 90.12 472 SER A CA 1
ATOM 3602 C C . SER A 1 472 ? -17.374 -0.843 -3.866 1.00 90.12 472 SER A C 1
ATOM 3604 O O . SER A 1 472 ? -18.192 -1.577 -3.324 1.00 90.12 472 SER A O 1
ATOM 3606 N N . ASN A 1 473 ? -16.318 -1.319 -4.524 1.00 87.31 473 ASN A N 1
ATOM 3607 C CA . ASN A 1 473 ? -16.033 -2.744 -4.681 1.00 87.31 473 ASN A CA 1
ATOM 3608 C C . ASN A 1 473 ? -15.053 -3.287 -3.630 1.00 87.31 473 ASN A C 1
ATOM 3610 O O . ASN A 1 473 ? -14.727 -4.466 -3.673 1.00 87.31 473 ASN A O 1
ATOM 3614 N N . SER A 1 474 ? -14.556 -2.464 -2.699 1.00 86.75 474 SER A N 1
ATOM 3615 C CA . SER A 1 474 ? -13.594 -2.925 -1.694 1.00 86.75 474 SER A CA 1
ATOM 3616 C C . SER A 1 474 ? -14.309 -3.624 -0.528 1.00 86.75 474 SER A C 1
ATOM 3618 O O . SER A 1 474 ? -14.984 -2.942 0.251 1.00 86.75 474 SER A O 1
ATOM 3620 N N . PRO A 1 475 ? -14.157 -4.952 -0.351 1.00 89.06 475 PRO A N 1
ATOM 3621 C CA . PRO A 1 475 ? -14.806 -5.674 0.745 1.00 89.06 475 PRO A CA 1
ATOM 3622 C C . PRO A 1 475 ? -14.368 -5.153 2.120 1.00 89.06 475 PRO A C 1
ATOM 3624 O O . PRO A 1 475 ? -15.206 -4.950 2.993 1.00 89.06 475 PRO A O 1
ATOM 3627 N N . GLU A 1 476 ? -13.088 -4.812 2.294 1.00 88.19 476 GLU A N 1
ATOM 3628 C CA . GLU A 1 476 ? -12.577 -4.255 3.551 1.00 88.19 476 GLU A CA 1
ATOM 3629 C C . GLU A 1 476 ? -13.305 -2.973 3.976 1.00 88.19 476 GLU A C 1
ATOM 3631 O O . GLU A 1 476 ? -13.618 -2.804 5.156 1.00 88.19 476 GLU A O 1
ATOM 3636 N N . ILE A 1 477 ? -13.566 -2.056 3.039 1.00 91.00 477 ILE A N 1
ATOM 3637 C CA . ILE A 1 477 ? -14.244 -0.794 3.359 1.00 91.00 477 ILE A CA 1
ATOM 3638 C C . ILE A 1 477 ? -15.666 -1.082 3.850 1.00 91.00 477 ILE A C 1
ATOM 3640 O O . ILE A 1 477 ? -16.094 -0.493 4.843 1.00 91.00 477 ILE A O 1
ATOM 3644 N N . TRP A 1 478 ? -16.371 -2.017 3.208 1.00 93.88 478 TRP A N 1
ATOM 3645 C CA . TRP A 1 478 ? -17.702 -2.450 3.634 1.00 93.88 478 TRP A CA 1
ATOM 3646 C C . TRP A 1 478 ? -17.691 -3.148 4.991 1.00 93.88 478 TRP A C 1
ATOM 3648 O O . TRP A 1 478 ? -18.551 -2.868 5.824 1.00 93.88 478 TRP A O 1
ATOM 3658 N N . TRP A 1 479 ? -16.703 -4.005 5.246 1.00 92.44 479 TRP A N 1
ATOM 3659 C CA . TRP A 1 479 ? -16.535 -4.656 6.542 1.00 92.44 479 TRP A CA 1
ATOM 3660 C C . TRP A 1 479 ? -16.334 -3.624 7.655 1.00 92.44 479 TRP A C 1
ATOM 3662 O O . TRP A 1 479 ? -17.063 -3.618 8.648 1.00 92.44 479 TRP A O 1
ATOM 3672 N N . ARG A 1 480 ? -15.403 -2.684 7.448 1.00 93.69 480 ARG A N 1
ATOM 3673 C CA . ARG A 1 480 ? -15.112 -1.592 8.386 1.00 93.69 480 ARG A CA 1
ATOM 3674 C C . ARG A 1 480 ? -16.332 -0.704 8.611 1.00 93.69 480 ARG A C 1
ATOM 3676 O O . ARG A 1 480 ? -16.616 -0.339 9.748 1.00 93.69 480 ARG A O 1
ATOM 3683 N N . TYR A 1 481 ? -17.077 -0.401 7.550 1.00 96.31 481 TYR A N 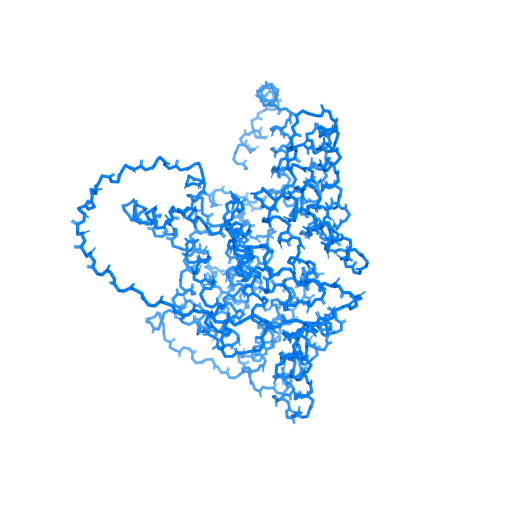1
ATOM 3684 C CA . TYR A 1 481 ? -18.328 0.342 7.652 1.00 96.31 481 TYR A CA 1
ATOM 3685 C C . TYR A 1 481 ? -19.368 -0.404 8.493 1.00 96.31 481 TYR A C 1
ATOM 3687 O O . TYR A 1 481 ? -20.016 0.205 9.339 1.00 96.31 481 TYR A O 1
ATOM 3695 N N . GLY A 1 482 ? -19.465 -1.727 8.332 1.00 95.25 482 GLY A N 1
ATOM 3696 C CA . GLY A 1 482 ? -20.305 -2.581 9.166 1.00 95.25 482 GLY A CA 1
ATOM 3697 C C . GLY A 1 482 ? -19.943 -2.511 10.651 1.00 95.25 482 GLY A C 1
ATOM 3698 O O . GLY A 1 482 ? -20.839 -2.381 11.478 1.00 95.25 482 GLY A O 1
ATOM 3699 N N . VAL A 1 483 ? -18.649 -2.522 10.996 1.00 94.88 483 VAL A N 1
ATOM 3700 C CA . VAL A 1 483 ? -18.180 -2.358 12.389 1.00 94.88 483 VAL A CA 1
ATOM 3701 C C . VAL A 1 483 ? -18.594 -0.998 12.960 1.00 94.88 483 VAL A C 1
ATOM 3703 O O . VAL A 1 483 ? -19.113 -0.925 14.073 1.00 94.88 483 VAL A O 1
ATOM 3706 N N . VAL A 1 484 ? -18.412 0.077 12.188 1.00 97.00 484 VAL A N 1
ATOM 3707 C CA . VAL A 1 484 ? -18.788 1.439 12.602 1.00 97.00 484 VAL A CA 1
ATOM 3708 C C . VAL A 1 484 ? -20.305 1.573 12.792 1.00 97.00 484 VAL A C 1
ATOM 3710 O O . VAL A 1 484 ? -20.748 2.180 13.763 1.00 97.00 484 VAL A O 1
ATOM 3713 N N . LEU A 1 485 ? -21.116 0.997 11.900 1.00 97.81 485 LEU A N 1
ATOM 3714 C CA . LEU A 1 485 ? -22.580 1.015 12.012 1.00 97.81 485 LEU A CA 1
ATOM 3715 C C . LEU A 1 485 ? -23.082 0.220 13.223 1.00 97.81 485 LEU A C 1
ATOM 3717 O O . LEU A 1 485 ? -23.997 0.671 13.909 1.00 97.81 485 LEU A O 1
ATOM 3721 N N . ASP A 1 486 ? -22.450 -0.917 13.523 1.00 97.31 486 ASP A N 1
ATOM 3722 C CA . ASP A 1 486 ? -22.779 -1.732 14.696 1.00 97.31 486 ASP A CA 1
ATOM 3723 C C . ASP A 1 486 ? -22.518 -0.954 15.995 1.00 97.31 486 ASP A C 1
ATOM 3725 O O . ASP A 1 486 ? -23.363 -0.928 16.888 1.00 97.31 486 ASP A O 1
ATOM 3729 N N . LYS A 1 487 ? -21.395 -0.221 16.052 1.00 96.94 487 LYS A N 1
ATOM 3730 C CA . LYS A 1 487 ? -21.054 0.695 17.153 1.00 96.94 487 LYS A CA 1
ATOM 3731 C C . LYS A 1 487 ? -22.034 1.865 17.305 1.00 96.94 487 LYS A C 1
ATOM 3733 O O . LYS A 1 487 ? -22.239 2.334 18.419 1.00 96.94 487 LYS A O 1
ATOM 3738 N N . LEU A 1 488 ? -22.676 2.309 16.222 1.00 97.69 488 LEU A N 1
ATOM 3739 C CA . LEU A 1 488 ? -23.753 3.312 16.265 1.00 97.69 488 LEU A CA 1
ATOM 3740 C C . LEU A 1 488 ? -25.121 2.730 16.664 1.00 97.69 488 LEU A C 1
ATOM 3742 O O . LEU A 1 488 ? -26.077 3.491 16.810 1.00 97.69 488 LEU A O 1
ATOM 3746 N N . GLY A 1 489 ? -25.235 1.408 16.822 1.00 97.50 489 GLY A N 1
ATOM 3747 C CA . GLY A 1 489 ? -26.494 0.718 17.115 1.00 97.50 489 GLY A CA 1
ATOM 3748 C C . GLY A 1 489 ? -27.381 0.457 15.890 1.00 97.50 489 GLY A C 1
ATOM 3749 O O . GLY A 1 489 ? -28.526 0.035 16.049 1.00 97.50 489 GLY A O 1
ATOM 3750 N N . ASP A 1 490 ? -26.880 0.679 14.670 1.00 98.00 490 ASP A N 1
ATOM 3751 C CA . ASP A 1 490 ? -27.590 0.375 13.421 1.00 98.00 490 ASP A CA 1
ATOM 3752 C C . ASP A 1 490 ? -27.243 -1.043 12.937 1.00 98.00 490 ASP A C 1
ATOM 3754 O O . ASP A 1 490 ? -26.519 -1.252 11.960 1.00 98.00 490 ASP A O 1
ATOM 3758 N N . HIS A 1 491 ? -27.732 -2.044 13.675 1.00 97.56 491 HIS A N 1
ATOM 3759 C CA . HIS A 1 491 ? -27.405 -3.453 13.435 1.00 97.56 491 HIS A CA 1
ATOM 3760 C C . HIS A 1 491 ? -27.871 -3.963 12.062 1.00 97.56 491 HIS A C 1
ATOM 3762 O O . HIS A 1 491 ? -27.218 -4.821 11.470 1.00 97.56 491 HIS A O 1
ATOM 3768 N N . GLU A 1 492 ? -28.981 -3.439 11.535 1.00 97.88 492 GLU A N 1
ATOM 3769 C CA . GLU A 1 492 ? -29.496 -3.838 10.222 1.00 97.88 492 GLU A CA 1
ATOM 3770 C C . GLU A 1 492 ? -28.585 -3.330 9.100 1.00 97.88 492 GLU A C 1
ATOM 3772 O O . GLU A 1 492 ? -28.166 -4.107 8.236 1.00 97.88 492 GLU A O 1
ATOM 3777 N N . ALA A 1 493 ? -28.211 -2.046 9.127 1.00 97.44 493 ALA A N 1
ATOM 3778 C CA . ALA A 1 493 ? -27.265 -1.514 8.154 1.00 97.44 493 ALA A CA 1
ATOM 3779 C C . ALA A 1 493 ? -25.884 -2.170 8.300 1.00 97.44 493 ALA A C 1
ATOM 3781 O O . ALA A 1 493 ? -25.228 -2.444 7.292 1.00 97.44 493 ALA A O 1
ATOM 3782 N N . ALA A 1 494 ? -25.461 -2.472 9.532 1.00 96.81 494 ALA A N 1
ATOM 3783 C CA . ALA A 1 494 ? -24.212 -3.175 9.799 1.00 96.81 494 ALA A CA 1
ATOM 3784 C C . ALA A 1 494 ? -24.179 -4.572 9.161 1.00 96.81 494 ALA A C 1
ATOM 3786 O O . ALA A 1 494 ? -23.171 -4.947 8.557 1.00 96.81 494 ALA A O 1
ATOM 3787 N N . GLU A 1 495 ? -25.268 -5.336 9.264 1.00 95.69 495 GLU A N 1
ATOM 3788 C CA . GLU A 1 495 ? -25.372 -6.664 8.654 1.00 95.69 495 GLU A CA 1
ATOM 3789 C C . GLU A 1 495 ? -25.442 -6.581 7.122 1.00 95.69 495 GLU A C 1
ATOM 3791 O O . GLU A 1 495 ? -24.785 -7.356 6.428 1.00 95.69 495 GLU A O 1
ATOM 3796 N N . ASN A 1 496 ? -26.141 -5.583 6.571 1.00 96.56 496 ASN A N 1
ATOM 3797 C CA . ASN A 1 496 ? -26.153 -5.328 5.127 1.00 96.56 496 ASN A CA 1
ATOM 3798 C C . ASN A 1 496 ? -24.751 -4.983 4.592 1.00 96.56 496 ASN A C 1
ATOM 3800 O O . ASN A 1 496 ? -24.340 -5.491 3.543 1.00 96.56 496 ASN A O 1
ATOM 3804 N N . ALA A 1 497 ? -23.990 -4.163 5.322 1.00 95.56 497 ALA A N 1
ATOM 3805 C CA . ALA A 1 497 ? -22.611 -3.829 4.977 1.00 95.56 497 ALA A CA 1
ATOM 3806 C C . ALA A 1 497 ? -21.695 -5.064 5.043 1.00 95.56 497 ALA A C 1
ATOM 3808 O O . ALA A 1 497 ? -20.930 -5.311 4.111 1.00 95.56 497 ALA A O 1
ATOM 3809 N N . ARG A 1 498 ? -21.830 -5.906 6.079 1.00 93.44 498 ARG A N 1
ATOM 3810 C CA . ARG A 1 498 ? -21.102 -7.184 6.191 1.00 93.44 498 ARG A CA 1
ATOM 3811 C C . ARG A 1 498 ? -21.460 -8.163 5.072 1.00 93.44 498 ARG A C 1
ATOM 3813 O O . ARG A 1 498 ? -20.569 -8.749 4.466 1.00 93.44 498 ARG A O 1
ATOM 3820 N N . SER A 1 499 ? -22.740 -8.298 4.738 1.00 92.44 499 SER A N 1
ATOM 3821 C CA . SER A 1 499 ? -23.200 -9.131 3.620 1.00 92.44 499 SER A CA 1
ATOM 3822 C C . SER A 1 499 ? -22.621 -8.652 2.283 1.00 92.44 499 SER A C 1
ATOM 3824 O O . SER A 1 499 ? -22.156 -9.457 1.473 1.00 92.44 499 SER A O 1
ATOM 3826 N N . THR A 1 500 ? -22.546 -7.331 2.091 1.00 92.88 500 THR A N 1
ATOM 3827 C CA . THR A 1 500 ? -21.902 -6.715 0.922 1.00 92.88 500 THR A CA 1
ATOM 3828 C C . THR A 1 500 ? -20.399 -7.006 0.892 1.00 92.88 500 THR A C 1
ATOM 3830 O O . THR A 1 500 ? -19.897 -7.442 -0.142 1.00 92.88 500 THR A O 1
ATOM 3833 N N . SER A 1 501 ? -19.697 -6.866 2.025 1.00 90.62 501 SER A N 1
ATOM 3834 C CA . SER A 1 501 ? -18.286 -7.266 2.168 1.00 90.62 501 SER A CA 1
ATOM 3835 C C . SER A 1 501 ? -18.066 -8.719 1.751 1.00 90.62 501 SER A C 1
ATOM 3837 O O . SER A 1 501 ? -17.240 -8.997 0.883 1.00 90.62 501 SER A O 1
ATOM 3839 N N . ILE A 1 502 ? -18.861 -9.650 2.289 1.00 88.69 502 ILE A N 1
ATOM 3840 C CA . ILE A 1 502 ? -18.758 -11.079 1.972 1.00 88.69 502 ILE A CA 1
ATOM 3841 C C . ILE A 1 502 ? -19.026 -11.327 0.484 1.00 88.69 502 ILE A C 1
ATOM 3843 O O . ILE A 1 502 ? -18.312 -12.110 -0.146 1.00 88.69 502 ILE A O 1
ATOM 3847 N N . SER A 1 503 ? -20.041 -10.675 -0.089 1.00 88.50 503 SER A N 1
ATOM 3848 C CA . SER A 1 503 ? -20.378 -10.814 -1.509 1.00 88.50 503 SER A CA 1
ATOM 3849 C C . SER A 1 503 ? -19.236 -10.352 -2.414 1.00 88.50 503 SER A C 1
ATOM 3851 O O . SER A 1 503 ? -18.947 -11.017 -3.405 1.00 88.50 503 SER A O 1
ATOM 3853 N N . LEU A 1 504 ? -18.581 -9.241 -2.073 1.00 86.56 504 LEU A N 1
ATOM 3854 C CA . LEU A 1 504 ? -17.443 -8.710 -2.825 1.00 86.56 504 LEU A CA 1
ATOM 3855 C C . LEU A 1 504 ? -16.181 -9.562 -2.615 1.00 86.56 504 LEU A C 1
ATOM 3857 O O . LEU A 1 504 ? -15.500 -9.912 -3.575 1.00 86.56 504 LEU A O 1
ATOM 3861 N N . GLY A 1 505 ? -15.900 -9.980 -1.377 1.00 82.19 505 GLY A N 1
ATOM 3862 C CA . GLY A 1 505 ? -14.705 -10.750 -1.022 1.00 82.19 505 GLY A CA 1
ATOM 3863 C C . GLY A 1 505 ? -14.725 -12.208 -1.499 1.00 82.19 505 GLY A C 1
ATOM 3864 O O . GLY A 1 505 ? -13.668 -12.796 -1.742 1.00 82.19 505 GLY A O 1
ATOM 3865 N N . ARG A 1 506 ? -15.910 -12.814 -1.667 1.00 78.44 506 ARG A N 1
ATOM 3866 C CA . ARG A 1 506 ? -16.045 -14.162 -2.255 1.00 78.44 506 ARG A CA 1
ATOM 3867 C C . ARG A 1 506 ? -15.816 -14.181 -3.769 1.00 78.44 506 ARG A C 1
ATOM 3869 O O . ARG A 1 506 ? -15.497 -15.249 -4.292 1.00 78.44 506 ARG A O 1
ATOM 3876 N N . GLY A 1 507 ? -15.967 -13.039 -4.443 1.00 67.25 507 GLY A N 1
ATOM 3877 C CA . GLY A 1 507 ? -15.964 -12.945 -5.902 1.00 67.25 507 GLY A CA 1
ATOM 3878 C C . GLY A 1 507 ? -17.147 -13.672 -6.559 1.00 67.25 507 GLY A C 1
ATOM 3879 O O . GLY A 1 507 ? -17.911 -14.398 -5.913 1.00 67.25 507 GLY A O 1
ATOM 3880 N N . GLU A 1 508 ? -17.296 -13.521 -7.878 1.00 50.88 508 GLU A N 1
ATOM 3881 C CA . GLU A 1 508 ? -18.380 -14.156 -8.653 1.00 50.88 508 GLU A CA 1
ATOM 3882 C C . GLU A 1 508 ? -18.319 -15.703 -8.642 1.00 50.88 508 GLU A C 1
ATOM 3884 O O . GLU A 1 508 ? -19.315 -16.371 -8.924 1.00 50.88 508 GLU A O 1
ATOM 3889 N N . GLY A 1 509 ? -17.180 -16.291 -8.251 1.00 47.78 509 GLY A N 1
ATOM 3890 C CA . GLY A 1 509 ? -16.963 -17.743 -8.195 1.00 47.78 509 GLY A CA 1
ATOM 3891 C C . GLY A 1 509 ? -17.515 -18.462 -6.954 1.00 47.78 509 GLY A C 1
ATOM 3892 O O . GLY A 1 509 ? -17.566 -19.689 -6.937 1.00 47.78 509 GLY A O 1
ATOM 3893 N N . GLY A 1 510 ? -17.956 -17.743 -5.914 1.00 44.00 510 GLY A N 1
ATOM 3894 C CA . GLY A 1 510 ? -18.325 -18.330 -4.615 1.00 44.00 510 GLY A CA 1
ATOM 3895 C C . GLY A 1 510 ? -19.699 -19.015 -4.521 1.00 44.00 510 GLY A C 1
ATOM 3896 O O . GLY A 1 510 ? -20.083 -19.424 -3.427 1.00 44.00 510 GLY A O 1
ATOM 3897 N N . LYS A 1 511 ? -20.468 -19.119 -5.615 1.00 40.25 511 LYS A N 1
ATOM 3898 C CA . LYS A 1 511 ? -21.826 -19.714 -5.621 1.00 40.25 511 LYS A CA 1
ATOM 3899 C C . LYS A 1 511 ? -21.874 -21.227 -5.879 1.00 40.25 511 LYS A C 1
ATOM 3901 O O . LYS A 1 511 ? -22.965 -21.787 -5.925 1.00 40.25 511 LYS A O 1
ATOM 3906 N N . PHE A 1 512 ? -20.729 -21.892 -6.015 1.00 36.00 512 PHE A N 1
ATOM 3907 C CA . PHE A 1 512 ? -20.651 -23.349 -6.155 1.00 36.00 512 PHE A CA 1
ATOM 3908 C C . PHE A 1 512 ? -19.980 -23.961 -4.922 1.00 36.00 512 PHE A C 1
ATOM 3910 O O . PHE A 1 512 ? -18.785 -24.249 -4.936 1.00 36.00 512 PHE A O 1
ATOM 3917 N N . GLY A 1 513 ? -20.750 -24.112 -3.845 1.00 34.22 513 GLY A N 1
ATOM 3918 C CA . GLY A 1 513 ? -20.348 -24.789 -2.613 1.00 34.22 513 GLY A CA 1
ATOM 3919 C C . GLY A 1 513 ? -21.551 -25.412 -1.940 1.00 34.22 513 GLY A C 1
ATOM 3920 O O . GLY A 1 513 ? -22.498 -24.639 -1.668 1.00 34.22 513 GLY A O 1
#

InterPro domains:
  IPR033891 Tetratricopeptide repeat protein 38 [PTHR16263] (19-505)

Organism: NCBI:txid163516

Foldseek 3Di:
DVVVCVVVPPDPVCVVVVVVVDDPLVVLVVVLVVCVLVLVLVVSLVSLLVSCQVVVVPPVSLVSNLVSCVVVLNLVSQLSSLVSQLVVQVVCVVVVNDPRLSNLQSLLSNLQSLLSVDDPSLVSSLVSLVVSCVPPLLACLLSSLVSNLSSCVSQLVLQVNLCLCLNPVNLSSLVNHLDQLSSLVSLLSSLVSLLLADDPCSLVSSVVSLCVRCVLQLVLLVCVVPVVVLVVSVVPPPPPPPPDPPPPVPPPPDDPPPDDDDDDDDDDDDDDDDDDDDDPDDDPPPPPPDPDDPSNVVSNDRDDLVSLLSSLLSVVSCCLVVSDALQDVSLQSSLSSLCCVQVVVVQCPDADPVRHGSDSCVSVVSSLLSNLLRDDPPDPDPDLSSVLNVVLSVVSNHNPHPPRDDPPPDDLVVLVVSLVSLVVVVVVVPDDDPSRLVSSLSSLLSSLLSSLDLVSLVVNLVSLVVVCVSRVLRLVSLQSNLSSCVSNVNNVSSVVSNVSSNDSSCPPPNPPD

pLDDT: mean 77.01, std 19.74, range [27.22, 98.0]

Sequence (513 aa):
RAIIDEHTKSNIGDDNNLKNRLTQREWMHLKILANLVEDKRREALIDIMALLHVCPGDALAMHCGLELAHSLGDARAAMKVGGNAAAYWTERSQLGLMHAPGYFIGSSMIALGLSSVGGMGNAVAERLAVVALNKDADHTGGLASYALAHVFESEGRSSEGNSALVGPDGVGNVEGCGYLFFDSKLMGIGARFALDRDGLDVKKTVTRVYDSSFSRVLSYHYVADSPHSARSILKRVPGNERSGMRGVANTIMGKFNLFGSSTTPVEGSQEDDSGDKSSTKGVDTNSSSEPYSTEDVLTWLPPTPQLLTDATLLLLRMTISGFINGDDNRWHALRRAWKVLIESPDMSQFKDEFGGPVSMLKSMPLAYAASSLLLEESGESTNQTNQILSLCGKMMRLGRLARDEYDETFDDGAWQDMARNIYQLEQSTGAWDLDTRAFFERLICHVACMSDDYDTICLARAVCSESITLRSNSPEIWWRYGVVLDKLGDHEAAENARSTSISLGRGEGGKFG

Radius of gyration: 25.87 Å; chains: 1; bounding box: 67×79×70 Å

Secondary structure (DSSP, 8-state):
-HHHHHHHHS-TTSHHHHHTTS-HHHHHHHHHHHHHHTT-HHHHHHHHHHHHHH-TT-HHHHHHHHHHHHHTT-HHHHHHHHHHHHHHHHHHHHTTS---HHHHHHHHHHHHHHHTT-THHHHHHHHHHHHHHHHHHHHHHHHHHHHHHHHHHHHT-HHHHHHHHTSHHHHHHHHT--STTHHHHHHHHHHHHHHTS-STTHHHHHHHHHHHHHHHHHHTHHHHH-TTTHHHHGGGS------SGGGSTTS-S-----S------------------------------PPPPHHHHHTTSPPPHHHHHHHHHHHHHHHHTTSS-TT-HHHHHHHHHHHHHHH-HHHHT-B-TTSSB--GGGG-HHHHHHHHTT---SS----HHHHHHHHHHHHTTTT--TTSS------HHHHHHHHHHHHHHHHHT----HHHHHHHHHHHHHHHHHH--HHHHHHHHHHHHHHHHH-TT-HHHHHHHHHHHHHTT-HHHHHHHHHHHHHHHH-GGGG--